Protein AF-0000000078999235 (afdb_homodimer)

Structure (mmCIF, N/CA/C/O backbone):
data_AF-0000000078999235-model_v1
#
loop_
_entity.id
_entity.type
_entity.pdbx_description
1 polymer O-methyltransferase
#
loop_
_atom_site.group_PDB
_atom_site.id
_atom_site.type_symbol
_atom_site.label_atom_id
_atom_site.label_alt_id
_atom_site.label_comp_id
_atom_site.label_asym_id
_atom_site.label_entity_id
_atom_site.label_seq_id
_atom_site.pdbx_PDB_ins_code
_atom_site.Cartn_x
_atom_site.Cartn_y
_atom_site.Cartn_z
_atom_site.occupancy
_atom_site.B_iso_or_equiv
_atom_site.auth_seq_id
_atom_site.auth_comp_id
_atom_site.auth_asym_id
_atom_site.auth_atom_id
_atom_site.pdbx_PDB_model_num
ATOM 1 N N . MET A 1 1 ? 4.297 8.852 -22.109 1 84.81 1 MET A N 1
ATOM 2 C CA . MET A 1 1 ? 3.992 8.695 -20.688 1 84.81 1 MET A CA 1
ATOM 3 C C . MET A 1 1 ? 4.461 7.34 -20.172 1 84.81 1 MET A C 1
ATOM 5 O O . MET A 1 1 ? 5.121 7.258 -19.141 1 84.81 1 MET A O 1
ATOM 9 N N . GLN A 1 2 ? 4.418 6.379 -21.047 1 88.19 2 GLN A N 1
ATOM 10 C CA . GLN A 1 2 ? 4.824 5.043 -20.609 1 88.19 2 GLN A CA 1
ATOM 11 C C . GLN A 1 2 ? 6.34 4.957 -20.453 1 88.19 2 GLN A C 1
ATOM 13 O O . GLN A 1 2 ? 6.836 4.312 -19.531 1 88.19 2 GLN A O 1
ATOM 18 N N . GLN A 1 3 ? 7.062 5.59 -21.312 1 94.69 3 GLN A N 1
ATOM 19 C CA . GLN A 1 3 ? 8.516 5.586 -21.188 1 94.69 3 GLN A CA 1
ATOM 20 C C . GLN A 1 3 ? 8.961 6.258 -19.891 1 94.69 3 GLN A C 1
ATOM 22 O O . GLN A 1 3 ? 9.891 5.789 -19.234 1 94.69 3 GLN A O 1
ATOM 27 N N . GLN A 1 4 ? 8.305 7.336 -19.562 1 96.62 4 GLN A N 1
ATOM 28 C CA . GLN A 1 4 ? 8.656 8.039 -18.328 1 96.62 4 GLN A CA 1
ATOM 29 C C . GLN A 1 4 ? 8.359 7.176 -17.109 1 96.62 4 GLN A C 1
ATOM 31 O O . GLN A 1 4 ? 9.133 7.184 -16.141 1 96.62 4 GLN A O 1
ATOM 36 N N . TRP A 1 5 ? 7.246 6.477 -17.156 1 98.25 5 TRP A N 1
ATOM 37 C CA . TRP A 1 5 ? 6.926 5.566 -16.062 1 98.25 5 TRP A CA 1
ATOM 38 C C . TRP A 1 5 ? 8.031 4.527 -15.891 1 98.25 5 TRP A C 1
ATOM 40 O O . TRP A 1 5 ? 8.406 4.203 -14.758 1 98.25 5 TRP A O 1
ATOM 50 N N . ARG A 1 6 ? 8.508 3.979 -16.984 1 98.12 6 ARG A N 1
ATOM 51 C CA . ARG A 1 6 ? 9.555 2.963 -16.953 1 98.12 6 ARG A CA 1
ATOM 52 C C . ARG A 1 6 ? 10.852 3.533 -16.391 1 98.12 6 ARG A C 1
ATOM 54 O O . ARG A 1 6 ? 11.555 2.861 -15.625 1 98.12 6 ARG A O 1
ATOM 61 N N . GLU A 1 7 ? 11.18 4.738 -16.781 1 98.38 7 GLU A N 1
ATOM 62 C CA . GLU A 1 7 ? 12.383 5.395 -16.281 1 98.38 7 GLU A CA 1
ATOM 63 C C . GLU A 1 7 ? 12.305 5.594 -14.766 1 98.38 7 GLU A C 1
ATOM 65 O O . GLU A 1 7 ? 13.297 5.395 -14.062 1 98.38 7 GLU A O 1
ATOM 70 N N . VAL A 1 8 ? 11.164 5.988 -14.305 1 98.81 8 VAL A N 1
ATOM 71 C CA . VAL A 1 8 ? 10.977 6.18 -12.867 1 98.81 8 VAL A CA 1
ATOM 72 C C . VAL A 1 8 ? 11.086 4.84 -12.148 1 98.81 8 VAL A C 1
ATOM 74 O O . VAL A 1 8 ? 11.727 4.738 -11.094 1 98.81 8 VAL A O 1
ATOM 77 N N . ASP A 1 9 ? 10.5 3.785 -12.703 1 98.62 9 ASP A N 1
ATOM 78 C CA . ASP A 1 9 ? 10.602 2.459 -12.102 1 98.62 9 ASP A CA 1
ATOM 79 C C . ASP A 1 9 ? 12.055 2.008 -12 1 98.62 9 ASP A C 1
ATOM 81 O O . ASP A 1 9 ? 12.461 1.416 -11 1 98.62 9 ASP A O 1
ATOM 85 N N . GLU A 1 10 ? 12.75 2.191 -13.102 1 98.19 10 GLU A N 1
ATOM 86 C CA . GLU A 1 10 ? 14.156 1.816 -13.102 1 98.19 10 GLU A CA 1
ATOM 87 C C . GLU A 1 10 ? 14.922 2.555 -12.008 1 98.19 10 GLU A C 1
ATOM 89 O O . GLU A 1 10 ? 15.703 1.949 -11.266 1 98.19 10 GLU A O 1
ATOM 94 N N . TYR A 1 11 ? 14.719 3.883 -11.875 1 98.81 11 TYR A N 1
ATOM 95 C CA . TYR A 1 11 ? 15.359 4.695 -10.844 1 98.81 11 TYR A CA 1
ATOM 96 C C . TYR A 1 11 ? 15.016 4.184 -9.453 1 98.81 11 TYR A C 1
ATOM 98 O O . TYR A 1 11 ? 15.906 3.961 -8.633 1 98.81 11 TYR A O 1
ATOM 106 N N . LEU A 1 12 ? 13.727 3.951 -9.156 1 98.94 12 LEU A N 1
ATOM 107 C CA . LEU A 1 12 ? 13.273 3.537 -7.836 1 98.94 12 LEU A CA 1
ATOM 108 C C . LEU A 1 12 ? 13.758 2.129 -7.508 1 98.94 12 LEU A C 1
ATOM 110 O O . LEU A 1 12 ? 14.156 1.853 -6.375 1 98.94 12 LEU A O 1
ATOM 114 N N . THR A 1 13 ? 13.672 1.232 -8.523 1 98.69 13 THR A N 1
ATOM 115 C CA . THR A 1 13 ? 14.141 -0.133 -8.305 1 98.69 13 THR A CA 1
ATOM 116 C C . THR A 1 13 ? 15.617 -0.146 -7.93 1 98.69 13 THR A C 1
ATOM 118 O O . THR A 1 13 ? 16.016 -0.794 -6.957 1 98.69 13 THR A O 1
ATOM 121 N N . GLN A 1 14 ? 16.391 0.586 -8.672 1 98.31 14 GLN A N 1
ATOM 122 C CA . GLN A 1 14 ? 17.828 0.639 -8.406 1 98.31 14 GLN A CA 1
ATOM 123 C C . GLN A 1 14 ? 18.109 1.25 -7.039 1 98.31 14 GLN A C 1
ATOM 125 O O . GLN A 1 14 ? 19.031 0.819 -6.34 1 98.31 14 GLN A O 1
ATOM 130 N N . ALA A 1 15 ? 17.344 2.188 -6.621 1 98.69 15 ALA A N 1
ATOM 131 C CA . ALA A 1 15 ? 17.594 2.932 -5.391 1 98.69 15 ALA A CA 1
ATOM 132 C C . ALA A 1 15 ? 17.109 2.156 -4.172 1 98.69 15 ALA A C 1
ATOM 134 O O . ALA A 1 15 ? 17.703 2.264 -3.088 1 98.69 15 ALA A O 1
ATOM 135 N N . LEU A 1 16 ? 16.031 1.37 -4.312 1 98.81 16 LEU A N 1
ATOM 136 C CA . LEU A 1 16 ? 15.344 0.893 -3.121 1 98.81 16 LEU A CA 1
ATOM 137 C C . LEU A 1 16 ? 15.461 -0.621 -2.988 1 98.81 16 LEU A C 1
ATOM 139 O O . LEU A 1 16 ? 15.273 -1.171 -1.9 1 98.81 16 LEU A O 1
ATOM 143 N N . ILE A 1 17 ? 15.672 -1.275 -4.105 1 97.88 17 ILE A N 1
ATOM 144 C CA . ILE A 1 17 ? 15.68 -2.734 -4.094 1 97.88 17 ILE A CA 1
ATOM 145 C C . ILE A 1 17 ? 17.109 -3.238 -4.332 1 97.88 17 ILE A C 1
ATOM 147 O O . ILE A 1 17 ? 17.672 -3.043 -5.41 1 97.88 17 ILE A O 1
ATOM 151 N N . PRO A 1 18 ? 17.641 -3.869 -3.379 1 95.56 18 PRO A N 1
ATOM 152 C CA . PRO A 1 18 ? 18.984 -4.426 -3.598 1 95.56 18 PRO A CA 1
ATOM 153 C C . PRO A 1 18 ? 19.031 -5.406 -4.77 1 95.56 18 PRO A C 1
ATOM 155 O O . PRO A 1 18 ? 18.094 -6.188 -4.961 1 95.56 18 PRO A O 1
ATOM 158 N N . ALA A 1 19 ? 20.078 -5.348 -5.516 1 94.94 19 ALA A N 1
ATOM 159 C CA . ALA A 1 19 ? 20.266 -6.301 -6.605 1 94.94 19 ALA A CA 1
ATOM 160 C C . ALA A 1 19 ? 20.266 -7.738 -6.09 1 94.94 19 ALA A C 1
ATOM 162 O O . ALA A 1 19 ? 20.828 -8.023 -5.031 1 94.94 19 ALA A O 1
ATOM 163 N N . ASP A 1 20 ? 19.609 -8.578 -6.766 1 97.06 20 ASP A N 1
ATOM 164 C CA . ASP A 1 20 ? 19.484 -9.992 -6.402 1 97.06 20 ASP A CA 1
ATOM 165 C C . ASP A 1 20 ? 19.562 -10.883 -7.637 1 97.06 20 ASP A C 1
ATOM 167 O O . ASP A 1 20 ? 18.562 -11.125 -8.312 1 97.06 20 ASP A O 1
ATOM 171 N N . PRO A 1 21 ? 20.719 -11.398 -7.883 1 97.75 21 PRO A N 1
ATOM 172 C CA . PRO A 1 21 ? 20.906 -12.227 -9.078 1 97.75 21 PRO A CA 1
ATOM 173 C C . PRO A 1 21 ? 19.922 -13.398 -9.133 1 97.75 21 PRO A C 1
ATOM 175 O O . PRO A 1 21 ? 19.531 -13.828 -10.219 1 97.75 21 PRO A O 1
ATOM 178 N N . LEU A 1 22 ? 19.594 -13.906 -7.977 1 98.31 22 LEU A N 1
ATOM 179 C CA . LEU A 1 22 ? 18.656 -15.023 -7.945 1 98.31 22 LEU A CA 1
ATOM 180 C C . LEU A 1 22 ? 17.297 -14.609 -8.484 1 98.31 22 LEU A C 1
ATOM 182 O O . LEU A 1 22 ? 16.688 -15.336 -9.273 1 98.31 22 LEU A O 1
ATOM 186 N N . MET A 1 23 ? 16.828 -13.453 -8.102 1 98.25 23 MET A N 1
ATOM 187 C CA . MET A 1 23 ? 15.531 -12.969 -8.586 1 98.25 23 MET A CA 1
ATOM 188 C C . MET A 1 23 ? 15.578 -12.68 -10.078 1 98.25 23 MET A C 1
ATOM 190 O O . MET A 1 23 ? 14.602 -12.914 -10.797 1 98.25 23 MET A O 1
ATOM 194 N N . ALA A 1 24 ? 16.688 -12.164 -10.531 1 98 24 ALA A N 1
ATOM 195 C CA . ALA A 1 24 ? 16.875 -11.953 -11.961 1 98 24 ALA A CA 1
ATOM 196 C C . ALA A 1 24 ? 16.844 -13.273 -12.719 1 98 24 ALA A C 1
ATOM 198 O O . ALA A 1 24 ? 16.25 -13.367 -13.797 1 98 24 ALA A O 1
ATOM 199 N N . GLN A 1 25 ? 17.469 -14.281 -12.133 1 98.62 25 GLN A N 1
ATOM 200 C CA . GLN A 1 25 ? 17.5 -15.609 -12.742 1 98.62 25 GLN A CA 1
ATOM 201 C C . GLN A 1 25 ? 16.094 -16.203 -12.812 1 98.62 25 GLN A C 1
ATOM 203 O O . GLN A 1 25 ? 15.75 -16.875 -13.789 1 98.62 25 GLN A O 1
ATOM 208 N N . VAL A 1 26 ? 15.312 -15.992 -11.805 1 98.69 26 VAL A N 1
ATOM 209 C CA . VAL A 1 26 ? 13.938 -16.484 -11.773 1 98.69 26 VAL A CA 1
ATOM 210 C C . VAL A 1 26 ? 13.148 -15.898 -12.938 1 98.69 26 VAL A C 1
ATOM 212 O O . VAL A 1 26 ? 12.43 -16.625 -13.633 1 98.69 26 VAL A O 1
ATOM 215 N N . LEU A 1 27 ? 13.281 -14.602 -13.18 1 98.25 27 LEU A N 1
ATOM 216 C CA . LEU A 1 27 ? 12.586 -13.961 -14.281 1 98.25 27 LEU A CA 1
ATOM 217 C C . LEU A 1 27 ? 13.078 -14.5 -15.625 1 98.25 27 LEU A C 1
ATOM 219 O O . LEU A 1 27 ? 12.281 -14.688 -16.547 1 98.25 27 LEU A O 1
ATOM 223 N N . GLU A 1 28 ? 14.352 -14.711 -15.719 1 98.44 28 GLU A N 1
ATOM 224 C CA . GLU A 1 28 ? 14.906 -15.297 -16.938 1 98.44 28 GLU A CA 1
ATOM 225 C C . GLU A 1 28 ? 14.383 -16.703 -17.156 1 98.44 28 GLU A C 1
ATOM 227 O O . GLU A 1 28 ? 14.055 -17.078 -18.297 1 98.44 28 GLU A O 1
ATOM 232 N N . ASN A 1 29 ? 14.336 -17.5 -16.031 1 98.75 29 ASN A N 1
ATOM 233 C CA . ASN A 1 29 ? 13.758 -18.844 -16.125 1 98.75 29 ASN A CA 1
ATOM 234 C C . ASN A 1 29 ? 12.328 -18.797 -16.656 1 98.75 29 ASN A C 1
ATOM 236 O O . ASN A 1 29 ? 11.953 -19.609 -17.516 1 98.75 29 ASN A O 1
ATOM 240 N N . ASN A 1 30 ? 11.531 -17.875 -16.094 1 98.75 30 ASN A N 1
ATOM 241 C CA . ASN A 1 30 ? 10.148 -17.734 -16.547 1 98.75 30 ASN A CA 1
ATOM 242 C C . ASN A 1 30 ? 10.07 -17.438 -18.047 1 98.75 30 ASN A C 1
ATOM 244 O O . ASN A 1 30 ? 9.273 -18.031 -18.766 1 98.75 30 ASN A O 1
ATOM 248 N N . ARG A 1 31 ? 10.891 -16.5 -18.469 1 98.25 31 ARG A N 1
ATOM 249 C CA . ARG A 1 31 ? 10.922 -16.109 -19.875 1 98.25 31 ARG A CA 1
ATOM 250 C C . ARG A 1 31 ? 11.312 -17.281 -20.75 1 98.25 31 ARG A C 1
ATOM 252 O O . ARG A 1 31 ? 10.656 -17.547 -21.766 1 98.25 31 ARG A O 1
ATOM 259 N N . LEU A 1 32 ? 12.352 -17.984 -20.406 1 98.31 32 LEU A N 1
ATOM 260 C CA . LEU A 1 32 ? 12.875 -19.078 -21.203 1 98.31 32 LEU A CA 1
ATOM 261 C C . LEU A 1 32 ? 11.867 -20.234 -21.266 1 98.31 32 LEU A C 1
ATOM 263 O O . LEU A 1 32 ? 11.797 -20.938 -22.281 1 98.31 32 LEU A O 1
ATOM 267 N N . ALA A 1 33 ? 11.086 -20.359 -20.219 1 98.5 33 ALA A N 1
ATOM 268 C CA . ALA A 1 33 ? 10.086 -21.438 -20.172 1 98.5 33 ALA A CA 1
ATOM 269 C C . ALA A 1 33 ? 8.828 -21.031 -20.953 1 98.5 33 ALA A C 1
ATOM 271 O O . ALA A 1 33 ? 7.895 -21.828 -21.078 1 98.5 33 ALA A O 1
ATOM 272 N N . GLY A 1 34 ? 8.758 -19.781 -21.438 1 98.12 34 GLY A N 1
ATOM 273 C CA . GLY A 1 34 ? 7.656 -19.344 -22.281 1 98.12 34 GLY A CA 1
ATOM 274 C C . GLY A 1 34 ? 6.449 -18.875 -21.484 1 98.12 34 GLY A C 1
ATOM 275 O O . GLY A 1 34 ? 5.336 -18.828 -22 1 98.12 34 GLY A O 1
ATOM 276 N N . LEU A 1 35 ? 6.633 -18.609 -20.203 1 98.12 35 LEU A N 1
ATOM 277 C CA . LEU A 1 35 ? 5.523 -18.109 -19.406 1 98.12 35 LEU A CA 1
ATOM 278 C C . LEU A 1 35 ? 5.113 -16.719 -19.844 1 98.12 35 LEU A C 1
ATOM 280 O O . LEU A 1 35 ? 5.953 -15.93 -20.297 1 98.12 35 LEU A O 1
ATOM 284 N N . PRO A 1 36 ? 3.801 -16.391 -19.766 1 96.19 36 PRO A N 1
ATOM 285 C CA . PRO A 1 36 ? 3.412 -15 -20.016 1 96.19 36 PRO A CA 1
ATOM 286 C C . PRO A 1 36 ? 4.09 -14.016 -19.062 1 96.19 36 PRO A C 1
ATOM 288 O O . PRO A 1 36 ? 4.305 -14.336 -17.891 1 96.19 36 PRO A O 1
ATOM 291 N N . PRO A 1 37 ? 4.457 -12.852 -19.562 1 94.06 37 PRO A N 1
ATOM 292 C CA . PRO A 1 37 ? 5.172 -11.875 -18.734 1 94.06 37 PRO A CA 1
ATOM 293 C C . PRO A 1 37 ? 4.262 -11.18 -17.719 1 94.06 37 PRO A C 1
ATOM 295 O O . PRO A 1 37 ? 4.176 -9.945 -17.719 1 94.06 37 PRO A O 1
ATOM 298 N N . HIS A 1 38 ? 3.637 -11.945 -16.859 1 94.56 38 HIS A N 1
ATOM 299 C CA . HIS A 1 38 ? 2.637 -11.453 -15.914 1 94.56 38 HIS A CA 1
ATOM 300 C C . HIS A 1 38 ? 3.229 -11.273 -14.523 1 94.56 38 HIS A C 1
ATOM 302 O O . HIS A 1 38 ? 2.502 -10.992 -13.562 1 94.56 38 HIS A O 1
ATOM 308 N N . ASP A 1 39 ? 4.547 -11.406 -14.453 1 96 39 ASP A N 1
ATOM 309 C CA . ASP A 1 39 ? 5.191 -11.188 -13.156 1 96 39 ASP A CA 1
ATOM 310 C C . ASP A 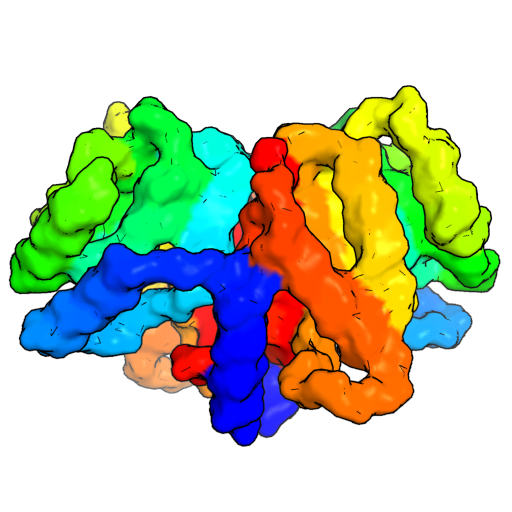1 39 ? 4.953 -9.766 -12.656 1 96 39 ASP A C 1
ATOM 312 O O . ASP A 1 39 ? 4.953 -8.82 -13.438 1 96 39 ASP A O 1
ATOM 316 N N . VAL A 1 40 ? 4.781 -9.648 -11.367 1 97.62 40 VAL A N 1
ATOM 317 C CA . VAL A 1 40 ? 4.789 -8.305 -10.781 1 97.62 40 VAL A CA 1
ATOM 318 C C . VAL A 1 40 ? 6.152 -7.66 -10.992 1 97.62 40 VAL A C 1
ATOM 320 O O . VAL A 1 40 ? 7.141 -8.352 -11.258 1 97.62 40 VAL A O 1
ATOM 323 N N . SER A 1 41 ? 6.219 -6.352 -10.914 1 97.56 41 SER A N 1
ATOM 324 C CA . SER A 1 41 ? 7.508 -5.668 -10.938 1 97.56 41 SER A CA 1
ATOM 325 C C . SER A 1 41 ? 8.258 -5.859 -9.625 1 97.56 41 SER A C 1
ATOM 327 O O . SER A 1 41 ? 7.668 -6.25 -8.617 1 97.56 41 SER A O 1
ATOM 329 N N . PRO A 1 42 ? 9.547 -5.594 -9.586 1 98.19 42 PRO A N 1
ATOM 330 C CA . PRO A 1 42 ? 10.305 -5.699 -8.336 1 98.19 42 PRO A CA 1
ATOM 331 C C . PRO A 1 42 ? 9.734 -4.82 -7.227 1 98.19 42 PRO A C 1
ATOM 333 O O . PRO A 1 42 ? 9.633 -5.254 -6.078 1 98.19 42 PRO A O 1
ATOM 336 N N . LEU A 1 43 ? 9.328 -3.596 -7.574 1 98.81 43 LEU A N 1
ATOM 337 C CA . LEU A 1 43 ? 8.758 -2.682 -6.59 1 98.81 43 LEU A CA 1
ATOM 338 C C . LEU A 1 43 ? 7.449 -3.23 -6.035 1 98.81 43 LEU A C 1
ATOM 340 O O . LEU A 1 43 ? 7.199 -3.148 -4.828 1 98.81 43 LEU A O 1
ATOM 344 N N . GLN A 1 44 ? 6.656 -3.805 -6.902 1 98.69 44 GLN A N 1
ATOM 345 C CA . GLN A 1 44 ? 5.398 -4.414 -6.48 1 98.69 44 GLN A CA 1
ATOM 346 C C . GLN A 1 44 ? 5.645 -5.66 -5.637 1 98.69 44 GLN A C 1
ATOM 348 O O . GLN A 1 44 ? 4.93 -5.91 -4.664 1 98.69 44 GLN A O 1
ATOM 353 N N . GLY A 1 45 ? 6.621 -6.477 -6.031 1 98.69 45 GLY A N 1
ATOM 354 C CA . GLY A 1 45 ? 7 -7.621 -5.215 1 98.69 45 GLY A CA 1
ATOM 355 C C . GLY A 1 45 ? 7.445 -7.234 -3.818 1 98.69 45 GLY A C 1
ATOM 356 O O . GLY A 1 45 ? 7.023 -7.844 -2.834 1 98.69 45 GLY A O 1
ATOM 357 N N . GLN A 1 46 ? 8.312 -6.246 -3.771 1 98.75 46 GLN A N 1
ATOM 358 C CA . GLN A 1 46 ? 8.766 -5.762 -2.471 1 98.75 46 GLN A CA 1
ATOM 359 C C . GLN A 1 46 ? 7.598 -5.211 -1.654 1 98.75 46 GLN A C 1
ATOM 361 O O . GLN A 1 46 ? 7.578 -5.332 -0.428 1 98.75 46 GLN A O 1
ATOM 366 N N . PHE A 1 47 ? 6.641 -4.582 -2.314 1 98.94 47 PHE A N 1
ATOM 367 C CA . PHE A 1 47 ? 5.43 -4.117 -1.645 1 98.94 47 PHE A CA 1
ATOM 368 C C . PHE A 1 47 ? 4.707 -5.273 -0.964 1 98.94 47 PHE A C 1
ATOM 370 O O . PHE A 1 47 ? 4.332 -5.176 0.206 1 98.94 47 PHE A O 1
ATOM 377 N N . LEU A 1 48 ? 4.52 -6.383 -1.661 1 98.94 48 LEU A N 1
ATOM 378 C CA . LEU A 1 48 ? 3.893 -7.566 -1.088 1 98.94 48 LEU A CA 1
ATOM 379 C C . LEU A 1 48 ? 4.688 -8.078 0.108 1 98.94 48 LEU A C 1
ATOM 381 O O . LEU A 1 48 ? 4.113 -8.422 1.144 1 98.94 48 LEU A O 1
ATOM 385 N N . GLY A 1 49 ? 6.012 -8.125 -0.046 1 98.88 49 GLY A N 1
ATOM 386 C CA . GLY A 1 49 ? 6.852 -8.531 1.069 1 98.88 49 GLY A CA 1
ATOM 387 C C . GLY A 1 49 ? 6.703 -7.633 2.283 1 98.88 49 GLY A C 1
ATOM 388 O O . GLY A 1 49 ? 6.676 -8.109 3.418 1 98.88 49 GLY A O 1
ATOM 389 N N . LEU A 1 50 ? 6.609 -6.344 2.053 1 98.88 50 LEU A N 1
ATOM 390 C CA . LEU A 1 50 ? 6.477 -5.398 3.154 1 98.88 50 LEU A CA 1
ATOM 391 C C . LEU A 1 50 ? 5.133 -5.57 3.857 1 98.88 50 LEU A C 1
ATOM 393 O O . LEU A 1 50 ? 5.039 -5.387 5.074 1 98.88 50 LEU A O 1
ATOM 397 N N . LEU A 1 51 ? 4.078 -5.898 3.086 1 98.94 51 LEU A N 1
ATOM 398 C CA . LEU A 1 51 ? 2.799 -6.188 3.727 1 98.94 51 LEU A CA 1
ATOM 399 C C . LEU A 1 51 ? 2.93 -7.363 4.691 1 98.94 51 LEU A C 1
ATOM 401 O O . LEU A 1 51 ? 2.375 -7.332 5.793 1 98.94 51 LEU A O 1
ATOM 405 N N . VAL A 1 52 ? 3.648 -8.391 4.273 1 98.88 52 VAL A N 1
ATOM 406 C CA . VAL A 1 52 ? 3.891 -9.539 5.137 1 98.88 52 VAL A CA 1
ATOM 407 C C . VAL A 1 52 ? 4.617 -9.094 6.402 1 98.88 52 VAL A C 1
ATOM 409 O O . VAL A 1 52 ? 4.191 -9.414 7.516 1 98.88 52 VAL A O 1
ATOM 412 N N . MET A 1 53 ? 5.633 -8.305 6.258 1 98.5 53 MET A N 1
ATOM 413 C CA . MET A 1 53 ? 6.457 -7.863 7.379 1 98.5 53 MET A CA 1
ATOM 414 C C . MET A 1 53 ? 5.652 -7 8.344 1 98.5 53 MET A C 1
ATOM 416 O O . MET A 1 53 ? 5.68 -7.219 9.555 1 98.5 53 MET A O 1
ATOM 420 N N . MET A 1 54 ? 4.93 -6.062 7.785 1 98.06 54 MET A N 1
ATOM 421 C CA . MET A 1 54 ? 4.32 -5.066 8.664 1 98.06 54 MET A CA 1
ATOM 422 C C . MET A 1 54 ? 3.115 -5.648 9.391 1 98.06 54 MET A C 1
ATOM 424 O O . MET A 1 54 ? 2.707 -5.129 10.438 1 98.06 54 MET A O 1
ATOM 428 N N . THR A 1 55 ? 2.516 -6.742 8.883 1 97.81 55 THR A N 1
ATOM 429 C CA . THR A 1 55 ? 1.368 -7.359 9.539 1 97.81 55 THR A CA 1
ATOM 430 C C . THR A 1 55 ? 1.812 -8.516 10.43 1 97.81 55 THR A C 1
ATOM 432 O O . THR A 1 55 ? 1.014 -9.047 11.203 1 97.81 55 THR A O 1
ATOM 435 N N . GLY A 1 56 ? 3.047 -8.922 10.32 1 97.69 56 GLY A N 1
ATOM 436 C CA . GLY A 1 56 ? 3.494 -10.109 11.031 1 97.69 56 GLY A CA 1
ATOM 437 C C . GLY A 1 56 ? 2.848 -11.383 10.523 1 97.69 56 GLY A C 1
ATOM 438 O O . GLY A 1 56 ? 2.619 -12.312 11.305 1 97.69 56 GLY A O 1
ATOM 439 N N . ALA A 1 57 ? 2.553 -11.422 9.266 1 98.56 57 ALA A N 1
ATOM 440 C CA . ALA A 1 57 ? 1.854 -12.562 8.68 1 98.56 57 ALA A CA 1
ATOM 441 C C . ALA A 1 57 ? 2.695 -13.828 8.781 1 98.56 57 ALA A C 1
ATOM 443 O O . ALA A 1 57 ? 3.91 -13.797 8.57 1 98.56 57 ALA A O 1
ATOM 444 N N . LYS A 1 58 ? 2.018 -14.922 9.07 1 98.69 58 LYS A N 1
ATOM 445 C CA . LYS A 1 58 ? 2.672 -16.219 9.141 1 98.69 58 LYS A CA 1
ATOM 446 C C . LYS A 1 58 ? 2.1 -17.188 8.102 1 98.69 58 LYS A C 1
ATOM 448 O O . LYS A 1 58 ? 2.785 -18.109 7.664 1 98.69 58 LYS A O 1
ATOM 453 N N . ARG A 1 59 ? 0.867 -17.016 7.797 1 98.88 59 ARG A N 1
ATOM 454 C CA . ARG A 1 59 ? 0.195 -17.844 6.809 1 98.88 59 ARG A CA 1
ATOM 455 C C . ARG A 1 59 ? -0.371 -17 5.672 1 98.88 59 ARG A C 1
ATOM 457 O O . ARG A 1 59 ? -1.281 -16.188 5.883 1 98.88 59 ARG A O 1
ATOM 464 N N . VAL A 1 60 ? 0.171 -17.203 4.484 1 98.94 60 VAL A N 1
ATOM 465 C CA . VAL A 1 60 ? -0.184 -16.391 3.322 1 98.94 60 VAL A CA 1
ATOM 466 C C . VAL A 1 60 ? -0.776 -17.281 2.232 1 98.94 60 VAL A C 1
ATOM 468 O O . VAL A 1 60 ? -0.279 -18.375 1.983 1 98.94 60 VAL A O 1
ATOM 471 N N . LEU A 1 61 ? -1.871 -16.797 1.641 1 99 61 LEU A N 1
ATOM 472 C CA . LEU A 1 61 ? -2.467 -17.469 0.487 1 99 61 LEU A CA 1
ATOM 473 C C . LEU A 1 61 ? -2.254 -16.641 -0.782 1 99 61 LEU A C 1
ATOM 475 O O . LEU A 1 61 ? -2.553 -15.445 -0.811 1 99 61 LEU A O 1
ATOM 479 N N . GLU A 1 62 ? -1.674 -17.25 -1.747 1 98.94 62 GLU A N 1
ATOM 480 C CA . GLU A 1 62 ? -1.546 -16.672 -3.082 1 98.94 62 GLU A CA 1
ATOM 481 C C . GLU A 1 62 ? -2.348 -17.469 -4.105 1 98.94 62 GLU A C 1
ATOM 483 O O . GLU A 1 62 ? -2.137 -18.688 -4.262 1 98.94 62 GLU A O 1
ATOM 488 N N . ILE A 1 63 ? -3.289 -16.797 -4.73 1 98.94 63 ILE A N 1
ATOM 489 C CA . ILE A 1 63 ? -4.043 -17.406 -5.824 1 98.94 63 ILE A CA 1
ATOM 490 C C . ILE A 1 63 ? -3.469 -16.938 -7.16 1 98.94 63 ILE A C 1
ATOM 492 O O . ILE A 1 63 ? -3.66 -15.789 -7.562 1 98.94 63 ILE A O 1
ATOM 496 N N . GLY A 1 64 ? -2.82 -17.828 -7.898 1 98.56 64 GLY A N 1
ATOM 497 C CA . GLY A 1 64 ? -2.053 -17.516 -9.094 1 98.56 64 GLY A CA 1
ATOM 498 C C . GLY A 1 64 ? -0.557 -17.453 -8.844 1 98.56 64 GLY A C 1
ATOM 499 O O . GLY A 1 64 ? -0.019 -16.406 -8.484 1 98.56 64 GLY A O 1
ATOM 500 N N . THR A 1 65 ? 0.098 -18.641 -9.125 1 98.62 65 THR A N 1
ATOM 501 C CA . THR A 1 65 ? 1.524 -18.781 -8.852 1 98.62 65 THR A CA 1
ATOM 502 C C . THR A 1 65 ? 2.352 -18.344 -10.062 1 98.62 65 THR A C 1
ATOM 504 O O . THR A 1 65 ? 3.395 -17.703 -9.906 1 98.62 65 THR A O 1
ATOM 507 N N . LEU A 1 66 ? 1.891 -18.734 -11.227 1 98.31 66 LEU A N 1
ATOM 508 C CA . LEU A 1 66 ? 2.689 -18.609 -12.445 1 98.31 66 LEU A CA 1
ATOM 509 C C . LEU A 1 66 ? 4.066 -19.234 -12.258 1 98.31 66 LEU A C 1
ATOM 511 O O . LEU A 1 66 ? 4.172 -20.422 -11.938 1 98.31 66 LEU A O 1
ATOM 515 N N . GLY A 1 67 ? 5.137 -18.469 -12.414 1 98.69 67 GLY A N 1
ATOM 516 C CA . GLY A 1 67 ? 6.48 -19 -12.266 1 98.69 67 GLY A CA 1
ATOM 517 C C . GLY A 1 67 ? 7.055 -18.781 -10.875 1 98.69 67 GLY A C 1
ATOM 518 O O . GLY A 1 67 ? 8.219 -19.125 -10.617 1 98.69 67 GLY A O 1
ATOM 519 N N . GLY A 1 68 ? 6.324 -18.266 -9.977 1 98.81 68 GLY A N 1
ATOM 520 C CA . GLY A 1 68 ? 6.691 -18.219 -8.57 1 98.81 68 GLY A CA 1
ATOM 521 C C . GLY A 1 68 ? 7.398 -16.938 -8.172 1 98.81 68 GLY A C 1
ATOM 522 O O . GLY A 1 68 ? 7.945 -16.844 -7.066 1 98.81 68 GLY A O 1
ATOM 523 N N . TYR A 1 69 ? 7.391 -15.906 -9.008 1 98.81 69 TYR A N 1
ATOM 524 C CA . TYR A 1 69 ? 8.148 -14.695 -8.727 1 98.81 69 TYR A CA 1
ATOM 525 C C . TYR A 1 69 ? 7.57 -13.953 -7.531 1 98.81 69 TYR A C 1
ATOM 527 O O . TYR A 1 69 ? 8.289 -13.625 -6.586 1 98.81 69 TYR A O 1
ATOM 535 N N . SER A 1 70 ? 6.258 -13.68 -7.523 1 98.81 70 SER A N 1
ATOM 536 C CA . SER A 1 70 ? 5.652 -13.023 -6.367 1 98.81 70 SER A CA 1
ATOM 537 C C . SER A 1 70 ? 5.656 -13.938 -5.148 1 98.81 70 SER A C 1
ATOM 539 O O . SER A 1 70 ? 5.793 -13.477 -4.016 1 98.81 70 SER A O 1
ATOM 541 N N . THR A 1 71 ? 5.539 -15.25 -5.387 1 98.88 71 THR A N 1
ATOM 542 C CA . THR A 1 71 ? 5.621 -16.219 -4.297 1 98.88 71 THR A CA 1
ATOM 543 C C . THR A 1 71 ? 6.926 -16.047 -3.527 1 98.88 71 THR A C 1
ATOM 545 O O . THR A 1 71 ? 6.941 -16.125 -2.297 1 98.88 71 THR A O 1
ATOM 548 N N . LEU A 1 72 ? 7.969 -15.836 -4.25 1 98.88 72 LEU A N 1
ATOM 549 C CA . LEU A 1 72 ? 9.289 -15.703 -3.639 1 98.88 72 LEU A CA 1
ATOM 550 C C . LEU A 1 72 ? 9.352 -14.453 -2.762 1 98.88 72 LEU A C 1
ATOM 552 O O . LEU A 1 72 ? 9.93 -14.484 -1.672 1 98.88 72 LEU A O 1
ATOM 556 N N . TRP A 1 73 ? 8.805 -13.328 -3.201 1 98.75 73 TRP A N 1
ATOM 557 C CA . TRP A 1 73 ? 8.766 -12.109 -2.398 1 98.75 73 TRP A CA 1
ATOM 558 C C . TRP A 1 73 ? 8.008 -12.336 -1.097 1 98.75 73 TRP A C 1
ATOM 560 O O . TRP A 1 73 ? 8.445 -11.898 -0.031 1 98.75 73 TRP A O 1
ATOM 570 N N . LEU A 1 74 ? 6.898 -13.055 -1.197 1 98.94 74 LEU A N 1
ATOM 571 C CA . LEU A 1 74 ? 6.09 -13.367 -0.024 1 98.94 74 LEU A CA 1
ATOM 572 C C . LEU A 1 74 ? 6.844 -14.297 0.92 1 98.94 74 LEU A C 1
ATOM 574 O O . LEU A 1 74 ? 6.957 -14.016 2.115 1 98.94 74 LEU A O 1
ATOM 578 N N . ALA A 1 75 ? 7.406 -15.359 0.396 1 98.88 75 ALA A N 1
ATOM 579 C CA . ALA A 1 75 ? 8.055 -16.391 1.201 1 98.88 75 ALA A CA 1
ATOM 580 C C . ALA A 1 75 ? 9.266 -15.828 1.944 1 98.88 75 ALA A C 1
ATOM 582 O O . ALA A 1 75 ? 9.469 -16.125 3.123 1 98.88 75 ALA A O 1
ATOM 583 N N . ARG A 1 76 ? 10.031 -15.016 1.28 1 98.44 76 ARG A N 1
ATOM 584 C CA . ARG A 1 76 ? 11.258 -14.492 1.865 1 98.44 76 ARG A CA 1
ATOM 585 C C . ARG A 1 76 ? 10.945 -13.477 2.961 1 98.44 76 ARG A C 1
ATOM 587 O O . ARG A 1 76 ? 11.797 -13.195 3.811 1 98.44 76 ARG A O 1
ATOM 594 N N . ALA A 1 77 ? 9.781 -12.891 2.938 1 98.5 77 ALA A N 1
ATOM 595 C CA . ALA A 1 77 ? 9.391 -11.898 3.943 1 98.5 77 ALA A CA 1
ATOM 596 C C . ALA A 1 77 ? 8.812 -12.578 5.18 1 98.5 77 ALA A C 1
ATOM 598 O O . ALA A 1 77 ? 8.648 -11.945 6.227 1 98.5 77 ALA A O 1
ATOM 599 N N . LEU A 1 78 ? 8.484 -13.883 5.113 1 98.5 78 LEU A N 1
ATOM 600 C CA . LEU A 1 78 ? 7.887 -14.617 6.223 1 98.5 78 LEU A CA 1
ATOM 601 C C . LEU A 1 78 ? 8.922 -14.922 7.297 1 98.5 78 LEU A C 1
ATOM 603 O O . LEU A 1 78 ? 10.109 -15.062 6.996 1 98.5 78 LEU A O 1
ATOM 607 N N . PRO A 1 79 ? 8.5 -15.031 8.531 1 97.25 79 PRO A N 1
ATOM 608 C CA . PRO A 1 79 ? 9.391 -15.617 9.531 1 97.25 79 PRO A CA 1
ATOM 609 C C . PRO A 1 79 ? 9.695 -17.094 9.258 1 97.25 79 PRO A C 1
ATOM 611 O O . PRO A 1 79 ? 9.109 -17.688 8.352 1 97.25 79 PRO A O 1
ATOM 614 N N . GLU A 1 80 ? 10.539 -17.672 10.016 1 96.56 80 GLU A N 1
ATOM 615 C CA . GLU A 1 80 ? 11.008 -19.031 9.781 1 96.56 80 GLU A CA 1
ATOM 616 C C . GLU A 1 80 ? 9.859 -20.031 9.852 1 96.56 80 GLU A C 1
ATOM 618 O O . GLU A 1 80 ? 9.867 -21.031 9.133 1 96.56 80 GLU A O 1
ATOM 623 N N . ASP A 1 81 ? 8.898 -19.703 10.641 1 97.25 81 ASP A N 1
ATOM 624 C CA . ASP A 1 81 ? 7.793 -20.641 10.828 1 97.25 81 ASP A CA 1
ATOM 625 C C . ASP A 1 81 ? 6.598 -20.25 9.969 1 97.25 81 ASP A C 1
ATOM 627 O O . ASP A 1 81 ? 5.473 -20.688 10.219 1 97.25 81 ASP A O 1
ATOM 631 N N . GLY A 1 82 ? 6.812 -19.422 8.977 1 98.62 82 GLY A N 1
ATOM 632 C CA . GLY A 1 82 ? 5.738 -19 8.094 1 98.62 82 GLY A CA 1
ATOM 633 C C . GLY A 1 82 ? 5.535 -19.922 6.914 1 98.62 82 GLY A C 1
ATOM 634 O O . GLY A 1 82 ? 6.391 -20.766 6.617 1 98.62 82 GLY A O 1
ATOM 635 N N . LEU A 1 83 ? 4.371 -19.766 6.25 1 98.81 83 LEU A N 1
ATOM 636 C CA . LEU A 1 83 ? 4.008 -20.609 5.113 1 98.81 83 LEU A CA 1
ATOM 637 C C . LEU A 1 83 ? 3.252 -19.797 4.062 1 98.81 83 LEU A C 1
ATOM 639 O O . LEU A 1 83 ? 2.355 -19.031 4.395 1 98.81 83 LEU A O 1
ATOM 643 N N . VAL A 1 84 ? 3.676 -19.984 2.852 1 98.94 84 VAL A N 1
ATOM 644 C CA . VAL A 1 84 ? 2.885 -19.531 1.714 1 98.94 84 VAL A CA 1
ATOM 645 C C . VAL A 1 84 ? 2.205 -20.719 1.045 1 98.94 84 VAL A C 1
ATOM 647 O O . VAL A 1 84 ? 2.871 -21.672 0.628 1 98.94 84 VAL A O 1
ATOM 650 N N . VAL A 1 85 ? 0.922 -20.688 1.014 1 98.94 85 VAL A N 1
ATOM 651 C CA . VAL A 1 85 ? 0.165 -21.562 0.123 1 98.94 85 VAL A CA 1
ATOM 652 C C . VAL A 1 85 ? -0.077 -20.859 -1.209 1 98.94 85 VAL A C 1
ATOM 654 O O . VAL A 1 85 ? -0.647 -19.766 -1.245 1 98.94 85 VAL A O 1
ATOM 657 N N . THR A 1 86 ? 0.399 -21.422 -2.279 1 98.94 86 THR A N 1
ATOM 658 C CA . THR A 1 86 ? 0.201 -20.812 -3.59 1 98.94 86 THR A CA 1
ATOM 659 C C . THR A 1 86 ? -0.477 -21.797 -4.543 1 98.94 86 THR A C 1
ATOM 661 O O . THR A 1 86 ? -0.132 -22.984 -4.578 1 98.94 86 THR A O 1
ATOM 664 N N . LEU A 1 87 ? -1.483 -21.297 -5.281 1 98.94 87 LEU A N 1
ATOM 665 C CA . LEU A 1 87 ? -2.322 -22.141 -6.137 1 98.94 87 LEU A CA 1
ATOM 666 C C . LEU A 1 87 ? -2.059 -21.844 -7.609 1 98.94 87 LEU A C 1
ATOM 668 O O . LEU A 1 87 ? -2.082 -20.688 -8.031 1 98.94 87 LEU A O 1
ATOM 672 N N . GLU A 1 88 ? -1.798 -22.844 -8.375 1 98.81 88 GLU A N 1
ATOM 673 C CA . GLU A 1 88 ? -1.533 -22.703 -9.805 1 98.81 88 GLU A CA 1
ATOM 674 C C . GLU A 1 88 ? -2.305 -23.75 -10.609 1 98.81 88 GLU A C 1
ATOM 676 O O . GLU A 1 88 ? -2.197 -24.938 -10.352 1 98.81 88 GLU A O 1
ATOM 681 N N . ALA A 1 89 ? -3.047 -23.25 -11.625 1 98.38 89 ALA A N 1
ATOM 682 C CA . ALA A 1 89 ? -3.889 -24.125 -12.43 1 98.38 89 ALA A CA 1
ATOM 683 C C . ALA A 1 89 ? -3.055 -24.906 -13.438 1 98.38 89 ALA A C 1
ATOM 685 O O . ALA A 1 89 ? -3.346 -26.078 -13.727 1 98.38 89 ALA A O 1
ATOM 686 N N . SER A 1 90 ? -2.037 -24.312 -14.031 1 98.31 90 SER A N 1
ATOM 687 C CA . SER A 1 90 ? -1.225 -24.922 -15.078 1 98.31 90 SER A CA 1
ATOM 688 C C . SER A 1 90 ? -0.117 -25.781 -14.492 1 98.31 90 SER A C 1
ATOM 690 O O . SER A 1 90 ? 0.762 -25.281 -13.789 1 98.31 90 SER A O 1
ATOM 692 N N . ALA A 1 91 ? -0.102 -27.016 -14.875 1 98.38 91 ALA A N 1
ATOM 693 C CA . ALA A 1 91 ? 0.955 -27.922 -14.43 1 98.38 91 ALA A CA 1
ATOM 694 C C . ALA A 1 91 ? 2.318 -27.469 -14.945 1 98.38 91 ALA A C 1
ATOM 696 O O . ALA A 1 91 ? 3.328 -27.609 -14.25 1 98.38 91 ALA A O 1
ATOM 697 N N . GLU A 1 92 ? 2.297 -26.969 -16.125 1 98.31 92 GLU A N 1
ATOM 698 C CA . GLU A 1 92 ? 3.539 -26.484 -16.719 1 98.31 92 GLU A CA 1
ATOM 699 C C . GLU A 1 92 ? 4.102 -25.297 -15.945 1 98.31 92 GLU A C 1
ATOM 701 O O . GLU A 1 92 ? 5.297 -25.25 -15.648 1 98.31 92 GLU A O 1
ATOM 706 N N . HIS A 1 93 ? 3.244 -24.266 -15.641 1 98.69 93 HIS A N 1
ATOM 707 C CA . HIS A 1 93 ? 3.682 -23.125 -14.836 1 98.69 93 HIS A CA 1
ATOM 708 C C . HIS A 1 93 ? 4.176 -23.578 -13.461 1 98.69 93 HIS A C 1
ATOM 710 O O . HIS A 1 93 ? 5.203 -23.094 -12.977 1 98.69 93 HIS A O 1
ATOM 716 N N . ALA A 1 94 ? 3.457 -24.531 -12.875 1 98.81 94 ALA A N 1
ATOM 717 C CA . ALA A 1 94 ? 3.797 -25.031 -11.547 1 98.81 94 ALA A CA 1
ATOM 718 C C . ALA A 1 94 ? 5.172 -25.688 -11.539 1 98.81 94 ALA A C 1
ATOM 720 O O . ALA A 1 94 ? 5.914 -25.578 -10.562 1 98.81 94 ALA A O 1
ATOM 721 N N . GLU A 1 95 ? 5.461 -26.375 -12.578 1 98.81 95 GLU A N 1
ATOM 722 C CA . GLU A 1 95 ? 6.77 -27.016 -12.68 1 98.81 95 GLU A CA 1
ATOM 723 C C . GLU A 1 95 ? 7.891 -25.984 -12.68 1 98.81 95 GLU A C 1
ATOM 725 O O . GLU A 1 95 ? 8.906 -26.156 -12.008 1 98.81 95 GLU A O 1
ATOM 730 N N . VAL A 1 96 ? 7.684 -24.922 -13.461 1 98.88 96 VAL A N 1
ATOM 731 C CA . VAL A 1 96 ? 8.656 -23.844 -13.5 1 98.88 96 VAL A CA 1
ATOM 732 C C . VAL A 1 96 ? 8.766 -23.203 -12.117 1 98.88 96 VAL A C 1
ATOM 734 O O . VAL A 1 96 ? 9.875 -22.953 -11.625 1 98.88 96 VAL A O 1
ATOM 737 N N . ALA A 1 97 ? 7.629 -22.984 -11.461 1 98.94 97 ALA A N 1
ATOM 738 C CA . ALA A 1 97 ? 7.605 -22.391 -10.133 1 98.94 97 ALA A CA 1
ATOM 739 C C . ALA A 1 97 ? 8.359 -23.25 -9.125 1 98.94 97 ALA A C 1
ATOM 741 O O . ALA A 1 97 ? 9.148 -22.75 -8.328 1 98.94 97 ALA A O 1
ATOM 742 N N . ALA A 1 98 ? 8.102 -24.531 -9.188 1 98.88 98 ALA A N 1
ATOM 743 C CA . ALA A 1 98 ? 8.766 -25.453 -8.266 1 98.88 98 ALA A CA 1
ATOM 744 C C . ALA A 1 98 ? 10.281 -25.391 -8.406 1 98.88 98 ALA A C 1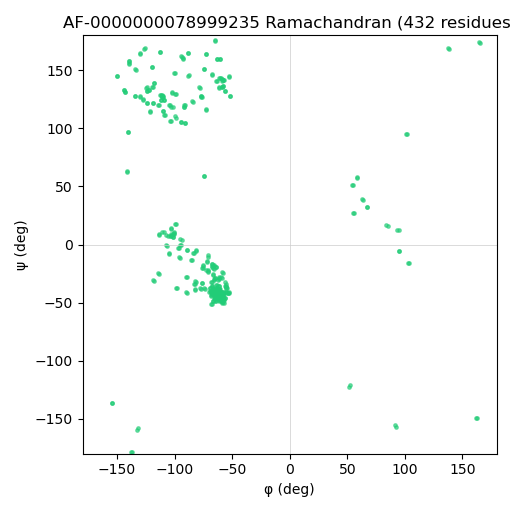
ATOM 746 O O . ALA A 1 98 ? 11 -25.391 -7.41 1 98.88 98 ALA A O 1
ATOM 747 N N . ALA A 1 99 ? 10.742 -25.359 -9.602 1 98.88 99 ALA A N 1
ATOM 748 C CA . ALA A 1 99 ? 12.172 -25.266 -9.852 1 98.88 99 ALA A CA 1
ATOM 749 C C . ALA A 1 99 ? 12.742 -23.953 -9.328 1 98.88 99 ALA A C 1
ATOM 751 O O . ALA A 1 99 ? 13.82 -23.922 -8.727 1 98.88 99 ALA A O 1
ATOM 752 N N . ASN A 1 100 ? 12.039 -22.844 -9.562 1 98.94 100 ASN A N 1
ATOM 753 C CA . ASN A 1 100 ? 12.477 -21.531 -9.094 1 98.94 100 ASN A CA 1
ATOM 754 C C . ASN A 1 100 ? 12.508 -21.469 -7.57 1 98.94 100 ASN A C 1
ATOM 756 O O . ASN A 1 100 ? 13.445 -20.906 -6.988 1 98.94 100 ASN A O 1
ATOM 760 N N . LEU A 1 101 ? 11.484 -22.031 -6.941 1 98.81 101 LEU A N 1
ATOM 761 C CA . LEU A 1 101 ? 11.398 -22.016 -5.488 1 98.81 101 LEU A CA 1
ATOM 762 C C . LEU A 1 101 ? 12.508 -22.844 -4.867 1 98.81 101 LEU A C 1
ATOM 764 O O . LEU A 1 101 ? 13.055 -22.484 -3.824 1 98.81 101 LEU A O 1
ATOM 768 N N . ALA A 1 102 ? 12.812 -23.953 -5.516 1 98.69 102 ALA A N 1
ATOM 769 C CA . ALA A 1 102 ? 13.93 -24.781 -5.07 1 98.69 102 ALA A CA 1
ATOM 770 C C . ALA A 1 102 ? 15.258 -24.047 -5.223 1 98.69 102 ALA A C 1
ATOM 772 O O . ALA A 1 102 ? 16.109 -24.078 -4.328 1 98.69 102 ALA A O 1
ATOM 773 N N . LEU A 1 103 ? 15.414 -23.406 -6.352 1 98.38 103 LEU A N 1
ATOM 774 C CA . LEU A 1 103 ? 16.609 -22.625 -6.613 1 98.38 103 LEU A CA 1
ATOM 775 C C . LEU A 1 103 ? 16.812 -21.578 -5.523 1 98.38 103 LEU A C 1
ATOM 777 O O . LEU A 1 103 ? 17.953 -21.297 -5.133 1 98.38 103 LEU A O 1
ATOM 781 N N . ALA A 1 104 ? 15.734 -21 -5.004 1 98.19 104 ALA A N 1
ATOM 782 C CA . ALA A 1 104 ? 15.781 -19.922 -4.016 1 98.19 104 ALA A CA 1
ATOM 783 C C . ALA A 1 104 ? 15.812 -20.484 -2.598 1 98.19 104 ALA A C 1
ATOM 785 O O . ALA A 1 104 ? 15.859 -19.734 -1.625 1 98.19 104 ALA A O 1
ATOM 786 N N . SER A 1 105 ? 15.703 -21.781 -2.4 1 97.94 105 SER A N 1
ATOM 787 C CA . SER A 1 105 ? 15.781 -22.484 -1.123 1 97.94 105 SER A CA 1
ATOM 788 C C . SER A 1 105 ? 14.648 -22.062 -0.19 1 97.94 105 SER A C 1
ATOM 790 O O . SER A 1 105 ? 14.859 -21.906 1.015 1 97.94 105 SER A O 1
ATOM 792 N N . VAL A 1 106 ? 13.43 -21.875 -0.802 1 98.19 106 VAL A N 1
ATOM 793 C CA . VAL A 1 106 ? 12.305 -21.484 0.041 1 98.19 106 VAL A CA 1
ATOM 794 C C . VAL A 1 106 ? 11.266 -22.609 0.067 1 98.19 106 VAL A C 1
ATOM 796 O O . VAL A 1 106 ? 10.18 -22.438 0.626 1 98.19 106 VAL A O 1
ATOM 799 N N . THR A 1 107 ? 11.547 -23.719 -0.466 1 97.81 107 THR A N 1
ATOM 800 C CA . THR A 1 107 ? 10.594 -24.812 -0.622 1 97.81 107 THR A CA 1
ATOM 801 C C . THR A 1 107 ? 9.977 -25.188 0.721 1 97.81 107 THR A C 1
ATOM 803 O O . THR A 1 107 ? 8.789 -25.5 0.797 1 97.81 107 THR A O 1
ATOM 806 N N . PRO A 1 108 ? 10.734 -25.141 1.817 1 97.62 108 PRO A N 1
ATOM 807 C CA . PRO A 1 108 ? 10.133 -25.516 3.096 1 97.62 108 PRO A CA 1
ATOM 808 C C . PRO A 1 108 ? 9.031 -24.562 3.549 1 97.62 108 PRO A C 1
ATOM 810 O O . PRO A 1 108 ? 8.211 -24.922 4.395 1 97.62 108 PRO A O 1
ATOM 813 N N . LYS A 1 109 ? 9.023 -23.344 3.029 1 98.5 109 LYS A N 1
ATOM 814 C CA . LYS A 1 109 ? 8.055 -22.344 3.449 1 98.5 109 LYS A CA 1
ATOM 815 C C . LYS A 1 109 ? 6.922 -22.203 2.434 1 98.5 109 LYS A C 1
ATOM 817 O O . LYS A 1 109 ? 6.098 -21.297 2.531 1 98.5 109 LYS A O 1
ATOM 822 N N . VAL A 1 110 ? 6.895 -23.078 1.413 1 98.88 110 VAL A N 1
ATOM 823 C CA . VAL A 1 110 ? 5.914 -22.891 0.348 1 98.88 110 VAL A CA 1
ATOM 824 C C . VAL A 1 110 ? 5.176 -24.203 0.091 1 98.88 110 VAL A C 1
ATOM 826 O O . VAL A 1 110 ? 5.797 -25.266 -0.047 1 98.88 110 VAL A O 1
ATOM 829 N N . GLN A 1 111 ? 3.936 -24.156 0.114 1 98.88 111 GLN A N 1
ATOM 830 C CA . GLN A 1 111 ? 3.08 -25.234 -0.384 1 98.88 111 GLN A CA 1
ATOM 831 C C . GLN A 1 111 ? 2.475 -24.875 -1.737 1 98.88 111 GLN A C 1
ATOM 833 O O . GLN A 1 111 ? 1.581 -24.031 -1.817 1 98.88 111 GLN A O 1
ATOM 838 N N . LEU A 1 112 ? 2.98 -25.484 -2.76 1 98.88 112 LEU A N 1
ATOM 839 C CA . LEU A 1 112 ? 2.486 -25.297 -4.117 1 98.88 112 LEU A CA 1
ATOM 840 C C . LEU A 1 112 ? 1.415 -26.312 -4.461 1 98.88 112 LEU A C 1
ATOM 842 O O . LEU A 1 112 ? 1.675 -27.531 -4.438 1 98.88 112 LEU A O 1
ATOM 846 N N . ARG A 1 113 ? 0.258 -25.875 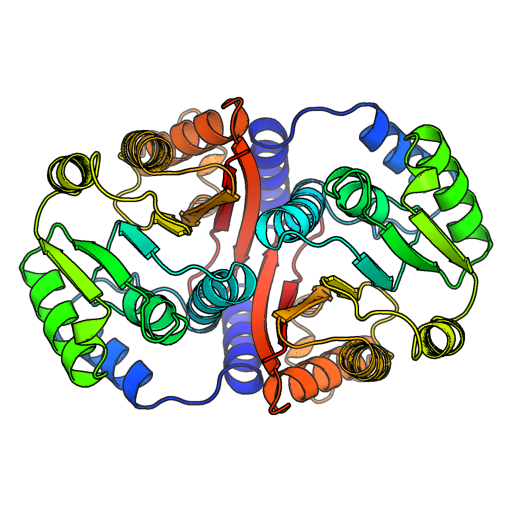-4.742 1 98.75 113 ARG A N 1
ATOM 847 C CA . ARG A 1 113 ? -0.857 -26.75 -5.094 1 98.75 113 ARG A CA 1
ATOM 848 C C . ARG A 1 113 ? -1.26 -26.562 -6.551 1 98.75 113 ARG A C 1
ATOM 850 O O . ARG A 1 113 ? -1.523 -25.438 -6.992 1 98.75 113 ARG A O 1
ATOM 857 N N . VAL A 1 114 ? -1.351 -27.641 -7.254 1 98.69 114 VAL A N 1
ATOM 858 C CA . VAL A 1 114 ? -1.652 -27.609 -8.68 1 98.69 114 VAL A CA 1
ATOM 859 C C . VAL A 1 114 ? -3.117 -27.969 -8.914 1 98.69 114 VAL A C 1
ATOM 861 O O . VAL A 1 114 ? -3.6 -28.984 -8.391 1 98.69 114 VAL A O 1
ATOM 864 N N . GLY A 1 115 ? -3.816 -27.203 -9.656 1 98.12 115 GLY A N 1
ATOM 865 C CA . GLY A 1 115 ? -5.211 -27.391 -10.016 1 98.12 115 GLY A CA 1
ATOM 866 C C . GLY A 1 115 ? -6.02 -26.109 -9.977 1 98.12 115 GLY A C 1
ATOM 867 O O . GLY A 1 115 ? -5.531 -25.078 -9.508 1 98.12 115 GLY A O 1
ATOM 868 N N . PRO A 1 116 ? -7.195 -26.172 -10.508 1 98.06 116 PRO A N 1
ATOM 869 C CA . PRO A 1 116 ? -8.039 -24.984 -10.422 1 98.06 116 PRO A CA 1
ATOM 870 C C . PRO A 1 116 ? -8.25 -24.516 -8.992 1 98.06 116 PRO A C 1
ATOM 872 O O . PRO A 1 116 ? -8.5 -25.312 -8.094 1 98.06 116 PRO A O 1
ATOM 875 N N . ALA A 1 117 ? -8.07 -23.219 -8.766 1 98.25 117 ALA A N 1
ATOM 876 C CA . ALA A 1 117 ? -8.195 -22.641 -7.43 1 98.25 117 ALA A CA 1
ATOM 877 C C . ALA A 1 117 ? -9.547 -22.984 -6.809 1 98.25 117 ALA A C 1
ATOM 879 O O . ALA A 1 117 ? -9.633 -23.234 -5.602 1 98.25 117 ALA A O 1
ATOM 880 N N . ALA A 1 118 ? -10.578 -22.984 -7.664 1 97.31 118 ALA A N 1
ATOM 881 C CA . ALA A 1 118 ? -11.922 -23.266 -7.18 1 97.31 118 ALA A CA 1
ATOM 882 C C . ALA A 1 118 ? -11.992 -24.656 -6.531 1 97.31 118 ALA A C 1
ATOM 884 O O . ALA A 1 118 ? -12.805 -24.891 -5.633 1 97.31 118 ALA A O 1
ATOM 885 N N . GLU A 1 119 ? -11.148 -25.531 -6.969 1 98 119 GLU A N 1
ATOM 886 C CA . GLU A 1 119 ? -11.102 -26.891 -6.414 1 98 119 GLU A CA 1
ATOM 887 C C . GLU A 1 119 ? -10.133 -26.969 -5.238 1 98 119 GLU A C 1
ATOM 889 O O . GLU A 1 119 ? -10.305 -27.781 -4.336 1 98 119 GLU A O 1
ATOM 894 N N . SER A 1 120 ? -9.109 -26.125 -5.199 1 98.25 120 SER A N 1
ATOM 895 C CA . SER A 1 120 ? -8.07 -26.156 -4.176 1 98.25 120 SER A CA 1
ATOM 896 C C . SER A 1 120 ? -8.516 -25.438 -2.908 1 98.25 120 SER A C 1
ATOM 898 O O . SER A 1 120 ? -8.234 -25.875 -1.797 1 98.25 120 SER A O 1
ATOM 900 N N . LEU A 1 121 ? -9.219 -24.328 -3.027 1 98.75 121 LEU A N 1
ATOM 901 C CA . LEU A 1 121 ? -9.531 -23.422 -1.93 1 98.75 121 LEU A CA 1
ATOM 902 C C . LEU A 1 121 ? -10.352 -24.125 -0.857 1 98.75 121 LEU A C 1
ATOM 904 O O . LEU A 1 121 ? -10.07 -24 0.336 1 98.75 121 LEU A O 1
ATOM 908 N N . PRO A 1 122 ? -11.344 -25.047 -1.25 1 98.31 122 PRO A N 1
ATOM 909 C CA . PRO A 1 122 ? -12.148 -25.719 -0.222 1 98.31 122 PRO A CA 1
ATOM 910 C C . PRO A 1 122 ? -11.312 -26.625 0.686 1 98.31 122 PRO A C 1
ATOM 912 O O . PRO A 1 122 ? -11.688 -26.875 1.833 1 98.31 122 PRO A O 1
ATOM 915 N N . LEU A 1 123 ? -10.164 -27 0.271 1 98.06 123 LEU A N 1
ATOM 916 C CA . LEU A 1 123 ? -9.312 -27.922 1.025 1 98.06 123 LEU A CA 1
ATOM 917 C C . LEU A 1 123 ? -8.727 -27.234 2.252 1 98.06 123 LEU A C 1
ATOM 919 O O . LEU A 1 123 ? -8.234 -27.891 3.166 1 98.06 123 LEU A O 1
ATOM 923 N N . TYR A 1 124 ? -8.805 -25.906 2.271 1 98.38 124 TYR A N 1
ATOM 924 C CA . TYR A 1 124 ? -8.172 -25.156 3.355 1 98.38 124 TYR A CA 1
ATOM 925 C C . TYR A 1 124 ? -9.211 -24.625 4.332 1 98.38 124 TYR A C 1
ATOM 927 O O . TYR A 1 124 ? -8.875 -23.922 5.281 1 98.38 124 TYR A O 1
ATOM 935 N N . ALA A 1 125 ? -10.484 -25 4.191 1 97.5 125 ALA A N 1
ATOM 936 C CA . ALA A 1 125 ? -11.586 -24.453 4.969 1 97.5 125 ALA A CA 1
ATOM 937 C C . ALA A 1 125 ? -11.469 -24.844 6.441 1 97.5 125 ALA A C 1
ATOM 939 O O . ALA A 1 125 ? -11.938 -24.109 7.32 1 97.5 125 ALA A O 1
ATOM 940 N N . ASP A 1 126 ? -10.773 -25.984 6.738 1 97.19 126 ASP A N 1
ATOM 941 C CA . ASP A 1 126 ? -10.672 -26.453 8.109 1 97.19 126 ASP A CA 1
ATOM 942 C C . ASP A 1 126 ? -9.297 -26.156 8.703 1 97.19 126 ASP A C 1
ATOM 944 O O . ASP A 1 126 ? -8.961 -26.625 9.789 1 97.19 126 ASP A O 1
ATOM 948 N N . GLU A 1 127 ? -8.5 -25.422 7.996 1 97.75 127 GLU A N 1
ATOM 949 C CA . GLU A 1 127 ? -7.184 -25 8.469 1 97.75 127 GLU A CA 1
ATOM 950 C C . GLU A 1 127 ? -7.238 -23.625 9.125 1 97.75 127 GLU A C 1
ATOM 952 O O . GLU A 1 127 ? -8.242 -22.922 9.016 1 97.75 127 GLU A O 1
ATOM 957 N N . PRO A 1 128 ? -6.184 -23.297 9.922 1 98.06 128 PRO A N 1
ATOM 958 C CA . PRO A 1 128 ? -6.152 -21.938 10.461 1 98.06 128 PRO A CA 1
ATOM 959 C C . PRO A 1 128 ? -6.289 -20.875 9.375 1 98.06 128 PRO A C 1
ATOM 961 O O . PRO A 1 128 ? -5.809 -21.062 8.258 1 98.06 128 PRO A O 1
ATOM 964 N N . PRO A 1 129 ? -6.953 -19.781 9.672 1 98.75 129 PRO A N 1
ATOM 965 C CA . PRO A 1 129 ? -7.148 -18.719 8.695 1 98.75 129 PRO A CA 1
ATOM 966 C C . PRO A 1 129 ? -5.832 -18.125 8.203 1 98.75 129 PRO A C 1
ATOM 968 O O . PRO A 1 129 ? -4.789 -18.312 8.828 1 98.75 129 PRO A O 1
ATOM 971 N N . PHE A 1 130 ? -5.91 -17.5 7.086 1 98.94 130 PHE A N 1
ATOM 972 C CA . PHE A 1 130 ? -4.75 -16.828 6.512 1 98.94 130 PHE A CA 1
ATOM 973 C C . PHE A 1 130 ? -4.648 -15.398 7.027 1 98.94 130 PHE A C 1
ATOM 975 O O . PHE A 1 130 ? -5.668 -14.734 7.23 1 98.94 130 PHE A O 1
ATOM 982 N N . ASP A 1 131 ? -3.389 -14.953 7.195 1 98.94 131 ASP A N 1
ATOM 983 C CA . ASP A 1 131 ? -3.127 -13.586 7.629 1 98.94 131 ASP A CA 1
ATOM 984 C C . ASP A 1 131 ? -3.182 -12.617 6.449 1 98.94 131 ASP A C 1
ATOM 986 O O . ASP A 1 131 ? -3.525 -11.445 6.621 1 98.94 131 ASP A O 1
ATOM 990 N N . LEU A 1 132 ? -2.758 -13.078 5.293 1 98.94 132 LEU A N 1
ATOM 991 C CA . LEU A 1 132 ? -2.684 -12.289 4.062 1 98.94 132 LEU A CA 1
ATOM 992 C C . LEU A 1 132 ? -3.051 -13.141 2.854 1 98.94 132 LEU A C 1
ATOM 994 O O . LEU A 1 132 ? -2.619 -14.289 2.742 1 98.94 132 LEU A O 1
ATOM 998 N N . ILE A 1 133 ? -3.922 -12.609 2.031 1 99 133 ILE A N 1
ATOM 999 C CA . ILE A 1 133 ? -4.363 -13.289 0.815 1 99 133 ILE A CA 1
ATOM 1000 C C . ILE A 1 133 ? -4.113 -12.391 -0.394 1 99 133 ILE A C 1
ATOM 1002 O O . ILE A 1 133 ? -4.562 -11.242 -0.424 1 99 133 ILE A O 1
ATOM 1006 N N . PHE A 1 134 ? -3.34 -12.906 -1.334 1 98.94 134 PHE A N 1
ATOM 1007 C CA . PHE A 1 134 ? -3.033 -12.203 -2.572 1 98.94 134 PHE A CA 1
ATOM 1008 C C . PHE A 1 134 ? -3.734 -12.859 -3.756 1 98.94 134 PHE A C 1
ATOM 1010 O O . PHE A 1 134 ? -3.385 -13.969 -4.152 1 98.94 134 PHE A O 1
ATOM 1017 N N . ILE A 1 135 ? -4.707 -12.156 -4.309 1 98.88 135 ILE A N 1
ATOM 1018 C CA . ILE A 1 135 ? -5.484 -12.641 -5.445 1 98.88 135 ILE A CA 1
ATOM 1019 C C . ILE A 1 135 ? -4.883 -12.117 -6.746 1 98.88 135 ILE A C 1
ATOM 1021 O O . ILE A 1 135 ? -5.047 -10.945 -7.086 1 98.88 135 ILE A O 1
ATOM 1025 N N . ASN A 1 136 ? -4.23 -12.898 -7.484 1 97.31 136 ASN A N 1
ATOM 1026 C CA . ASN A 1 136 ? -3.549 -12.562 -8.727 1 97.31 136 ASN A CA 1
ATOM 1027 C C . ASN A 1 136 ? -3.693 -13.672 -9.766 1 97.31 136 ASN A C 1
ATOM 1029 O O . ASN A 1 136 ? -2.697 -14.219 -10.242 1 97.31 136 ASN A O 1
ATOM 1033 N N . ALA A 1 137 ? -4.926 -13.906 -10.164 1 96.88 137 ALA A N 1
ATOM 1034 C CA . ALA A 1 137 ? -5.266 -14.977 -11.102 1 96.88 137 ALA A CA 1
ATOM 1035 C C . ALA A 1 137 ? -6.188 -14.461 -12.203 1 96.88 137 ALA A C 1
ATOM 1037 O O . ALA A 1 137 ? -6.051 -13.32 -12.656 1 96.88 137 ALA A O 1
ATOM 1038 N N . ASP A 1 138 ? -6.93 -15.445 -12.875 1 96.56 138 ASP A N 1
ATOM 1039 C CA . ASP A 1 138 ? -7.863 -15.016 -13.914 1 96.56 138 ASP A CA 1
ATOM 1040 C C . ASP A 1 138 ? -8.945 -14.102 -13.336 1 96.56 138 ASP A C 1
ATOM 1042 O O . ASP A 1 138 ? -9.539 -14.406 -12.297 1 96.56 138 ASP A O 1
ATOM 1046 N N . LYS A 1 139 ? -9.273 -13 -13.984 1 98 139 LYS A N 1
ATOM 1047 C CA . LYS A 1 139 ? -10.07 -11.906 -13.438 1 98 139 LYS A CA 1
ATOM 1048 C C . LYS A 1 139 ? -11.555 -12.273 -13.406 1 98 139 LYS A C 1
ATOM 1050 O O . LYS A 1 139 ? -12.273 -11.883 -12.484 1 98 139 LYS A O 1
ATOM 1055 N N . PRO A 1 140 ? -12.094 -13.062 -14.352 1 98.56 140 PRO A N 1
ATOM 1056 C CA . PRO A 1 140 ? -13.523 -13.406 -14.297 1 98.56 140 PRO A CA 1
ATOM 1057 C C . PRO A 1 140 ? -13.914 -14.102 -12.992 1 98.56 140 PRO A C 1
ATOM 1059 O O . PRO A 1 140 ? -15.047 -13.969 -12.539 1 98.56 140 PRO A O 1
ATOM 1062 N N . ASN A 1 141 ? -12.977 -14.742 -12.336 1 98.62 141 ASN A N 1
ATOM 1063 C CA . ASN A 1 141 ? -13.281 -15.508 -11.133 1 98.62 141 ASN A CA 1
ATOM 1064 C C . ASN A 1 141 ? -12.922 -14.742 -9.867 1 98.62 141 ASN A C 1
ATOM 1066 O O . ASN A 1 141 ? -12.984 -15.289 -8.766 1 98.62 141 ASN A O 1
ATOM 1070 N N . ASN A 1 142 ? -12.602 -13.484 -9.945 1 98.75 142 ASN A N 1
ATOM 1071 C CA . ASN A 1 142 ? -12.289 -12.664 -8.781 1 98.75 142 ASN A CA 1
ATOM 1072 C C . ASN A 1 142 ? -13.406 -12.719 -7.742 1 98.75 142 ASN A C 1
ATOM 1074 O O . ASN A 1 142 ? -13.141 -12.805 -6.543 1 98.75 142 ASN A O 1
ATOM 1078 N N . PRO A 1 143 ? -14.711 -12.664 -8.172 1 98.81 143 PRO A N 1
ATOM 1079 C CA . PRO A 1 143 ? -15.773 -12.766 -7.168 1 98.81 143 PRO A CA 1
ATOM 1080 C C . PRO A 1 143 ? -15.727 -14.07 -6.379 1 98.81 143 PRO A C 1
ATOM 1082 O O . PRO A 1 143 ? -15.867 -14.062 -5.156 1 98.81 143 PRO A O 1
ATOM 1085 N N . LEU A 1 144 ? -15.477 -15.141 -7.074 1 98.81 144 LEU A N 1
ATOM 1086 C CA . LEU A 1 144 ? -15.336 -16.438 -6.41 1 98.81 144 LEU A CA 1
ATOM 1087 C C . LEU A 1 144 ? -14.148 -16.422 -5.453 1 98.81 144 LEU A C 1
ATOM 1089 O O . LEU A 1 144 ? -14.25 -16.922 -4.328 1 98.81 144 LEU A O 1
ATOM 1093 N N . TYR A 1 145 ? -13.008 -15.906 -5.887 1 98.88 145 TYR A N 1
ATOM 1094 C CA . TYR A 1 145 ? -11.812 -15.844 -5.059 1 98.88 145 TYR A CA 1
ATOM 1095 C C . TYR A 1 145 ? -12.055 -15 -3.809 1 98.88 145 TYR A C 1
ATOM 1097 O O . TYR A 1 145 ? -11.57 -15.336 -2.725 1 98.88 145 TYR A O 1
ATOM 1105 N N . LEU A 1 146 ? -12.812 -13.898 -3.951 1 98.88 146 LEU A N 1
ATOM 1106 C CA . LEU A 1 146 ? -13.094 -13.062 -2.791 1 98.88 146 LEU A CA 1
ATOM 1107 C C . LEU A 1 146 ? -13.977 -13.797 -1.79 1 98.88 146 LEU A C 1
ATOM 1109 O O . LEU A 1 146 ? -13.766 -13.695 -0.579 1 98.88 146 LEU A O 1
ATOM 1113 N N . GLU A 1 147 ? -14.961 -14.523 -2.271 1 98.75 147 GLU A N 1
ATOM 1114 C CA . GLU A 1 147 ? -15.812 -15.312 -1.381 1 98.75 147 GLU A CA 1
ATOM 1115 C C . GLU A 1 147 ? -14.984 -16.297 -0.563 1 98.75 147 GLU A C 1
ATOM 1117 O O . GLU A 1 147 ? -15.172 -16.422 0.649 1 98.75 147 GLU A O 1
ATOM 1122 N N . TRP A 1 148 ? -14.109 -16.984 -1.204 1 98.81 148 TRP A N 1
ATOM 1123 C CA . TRP A 1 148 ? -13.266 -17.953 -0.501 1 98.81 148 TRP A CA 1
ATOM 1124 C C . TRP A 1 148 ? -12.266 -17.234 0.406 1 98.81 148 TRP A C 1
ATOM 1126 O O . TRP A 1 148 ? -11.977 -17.703 1.511 1 98.81 148 TRP A O 1
ATOM 1136 N N . ALA A 1 149 ? -11.703 -16.125 -0.099 1 98.81 149 ALA A N 1
ATOM 1137 C CA . ALA A 1 149 ? -10.812 -15.352 0.765 1 98.81 149 ALA A CA 1
ATOM 1138 C C . ALA A 1 149 ? -11.492 -15.008 2.09 1 98.81 149 ALA A C 1
ATOM 1140 O O . ALA A 1 149 ? -10.891 -15.148 3.156 1 98.81 149 ALA A O 1
ATOM 1141 N N . LEU A 1 150 ? -12.766 -14.641 2.031 1 98.62 150 LEU A N 1
ATOM 1142 C CA . LEU A 1 150 ? -13.508 -14.273 3.232 1 98.62 150 LEU A CA 1
ATOM 1143 C C . LEU A 1 150 ? -13.742 -15.492 4.117 1 98.62 150 LEU A C 1
ATOM 1145 O O . LEU A 1 150 ? -13.633 -15.406 5.344 1 98.62 150 LEU A O 1
ATOM 1149 N N . THR A 1 151 ? -14.008 -16.656 3.467 1 98.56 151 THR A N 1
ATOM 1150 C CA . THR A 1 151 ? -14.211 -17.891 4.203 1 98.56 151 THR A CA 1
ATOM 1151 C C . THR A 1 151 ? -12.938 -18.312 4.926 1 98.56 151 THR A C 1
ATOM 1153 O O . THR A 1 151 ? -12.992 -18.859 6.027 1 98.56 151 THR A O 1
ATOM 1156 N N . LEU A 1 152 ? -11.82 -17.953 4.395 1 98.88 152 LEU A N 1
ATOM 1157 C CA . LEU A 1 152 ? -10.531 -18.422 4.875 1 98.88 152 LEU A CA 1
ATOM 1158 C C . LEU A 1 152 ? -9.82 -17.359 5.699 1 98.88 152 LEU A C 1
ATOM 1160 O O . LEU A 1 152 ? -8.602 -17.422 5.898 1 98.88 152 LEU A O 1
ATOM 1164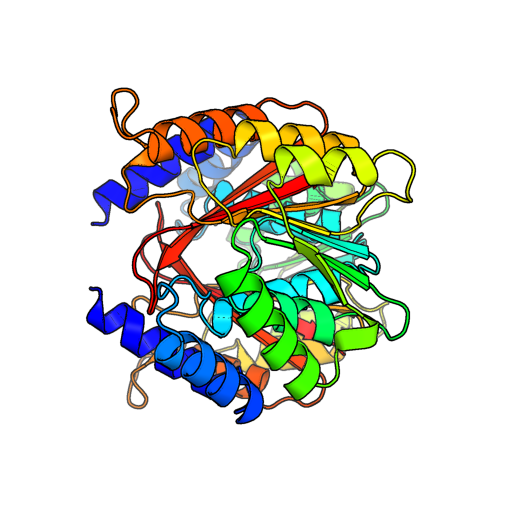 N N . SER A 1 153 ? -10.531 -16.344 6.086 1 98.62 153 SER A N 1
ATOM 1165 C CA . SER A 1 153 ? -9.953 -15.195 6.773 1 98.62 153 SER A CA 1
ATOM 1166 C C . SER A 1 153 ? -10.43 -15.117 8.219 1 98.62 153 SER A C 1
ATOM 1168 O O . SER A 1 153 ? -11.352 -15.836 8.617 1 98.62 153 SER A O 1
ATOM 1170 N N . ARG A 1 154 ? -9.805 -14.344 8.984 1 98.44 154 ARG A N 1
ATOM 1171 C CA . ARG A 1 154 ? -10.188 -13.852 10.305 1 98.44 154 ARG A CA 1
ATOM 1172 C C . ARG A 1 154 ? -10.125 -12.328 10.359 1 98.44 154 ARG A C 1
ATOM 1174 O O . ARG A 1 154 ? -9.641 -11.688 9.43 1 98.44 154 ARG A O 1
ATOM 1181 N N . THR A 1 155 ? -10.688 -11.781 11.453 1 98.25 155 THR A N 1
ATOM 1182 C CA . THR A 1 155 ? -10.484 -10.352 11.664 1 98.25 155 THR A CA 1
ATOM 1183 C C . THR A 1 155 ? -9 -10 11.594 1 98.25 155 THR A C 1
ATOM 1185 O O . THR A 1 155 ? -8.164 -10.672 12.203 1 98.25 155 THR A O 1
ATOM 1188 N N . GLY A 1 156 ? -8.703 -9.031 10.773 1 98.31 156 GLY A N 1
ATOM 1189 C CA . GLY A 1 156 ? -7.32 -8.602 10.625 1 98.31 156 GLY A CA 1
ATOM 1190 C C . GLY A 1 156 ? -6.668 -9.109 9.359 1 98.31 156 GLY A C 1
ATOM 1191 O O . GLY A 1 156 ? -5.613 -8.617 8.953 1 98.31 156 GLY A O 1
ATOM 1192 N N . THR A 1 157 ? -7.305 -10.164 8.695 1 98.94 157 THR A N 1
ATOM 1193 C CA . THR A 1 157 ? -6.75 -10.664 7.441 1 98.94 157 THR A CA 1
ATOM 1194 C C . THR A 1 157 ? -6.688 -9.555 6.398 1 98.94 157 THR A C 1
ATOM 1196 O O . THR A 1 157 ? -7.629 -8.766 6.266 1 98.94 157 THR A O 1
ATOM 1199 N N . VAL A 1 158 ? -5.551 -9.492 5.711 1 98.94 158 VAL A N 1
ATOM 1200 C CA . VAL A 1 158 ? -5.34 -8.531 4.633 1 98.94 158 VAL A CA 1
ATOM 1201 C C . VAL A 1 158 ? -5.566 -9.211 3.283 1 98.94 158 VAL A C 1
ATOM 1203 O O . VAL A 1 158 ? -5.035 -10.289 3.029 1 98.94 158 VAL A O 1
ATOM 1206 N N . ILE A 1 159 ? -6.398 -8.602 2.408 1 98.94 159 ILE A N 1
ATOM 1207 C CA . ILE A 1 159 ? -6.688 -9.133 1.081 1 98.94 159 ILE A CA 1
ATOM 1208 C C . ILE A 1 159 ? -6.242 -8.133 0.016 1 98.94 159 ILE A C 1
ATOM 1210 O O . ILE A 1 159 ? -6.664 -6.973 0.025 1 98.94 159 ILE A O 1
ATOM 1214 N N . VAL A 1 160 ? -5.355 -8.562 -0.872 1 98.94 160 VAL A N 1
ATOM 1215 C CA . VAL A 1 160 ? -4.863 -7.75 -1.979 1 98.94 160 VAL A CA 1
ATOM 1216 C C . VAL A 1 160 ? -5.367 -8.32 -3.303 1 98.94 160 VAL A C 1
ATOM 1218 O O . VAL A 1 160 ? -5.211 -9.508 -3.576 1 98.94 160 VAL A O 1
ATOM 1221 N N . GLY A 1 161 ? -6.035 -7.527 -4.094 1 98.88 161 GLY A N 1
ATOM 1222 C CA . GLY A 1 161 ? -6.449 -7.895 -5.441 1 98.88 161 GLY A CA 1
ATOM 1223 C C . GLY A 1 161 ? -5.703 -7.137 -6.52 1 98.88 161 GLY A C 1
ATOM 1224 O O . GLY A 1 161 ? -5.715 -5.902 -6.543 1 98.88 161 GLY A O 1
ATOM 1225 N N . ASP A 1 162 ? -5.117 -7.816 -7.445 1 98.19 162 ASP A N 1
ATOM 1226 C CA . ASP A 1 162 ? -4.273 -7.188 -8.453 1 98.19 162 ASP A CA 1
ATOM 1227 C C . ASP A 1 162 ? -5.078 -6.848 -9.711 1 98.19 162 ASP A C 1
ATOM 1229 O O . ASP A 1 162 ? -6.176 -7.371 -9.906 1 98.19 162 ASP A O 1
ATOM 1233 N N . ASN A 1 163 ? -4.602 -5.941 -10.531 1 98.25 163 ASN A N 1
ATOM 1234 C CA . ASN A 1 163 ? -5.027 -5.598 -11.883 1 98.25 163 ASN A CA 1
ATOM 1235 C C . ASN A 1 163 ? -6.492 -5.184 -11.922 1 98.25 163 ASN A C 1
ATOM 1237 O O . ASN A 1 163 ? -7.277 -5.723 -12.703 1 98.25 163 ASN A O 1
ATOM 1241 N N . VAL A 1 164 ? -6.832 -4.141 -11.156 1 98.69 164 VAL A N 1
ATOM 1242 C CA . VAL A 1 164 ? -8.25 -3.859 -10.977 1 98.69 164 VAL A CA 1
ATOM 1243 C C . VAL A 1 164 ? -8.633 -2.611 -11.766 1 98.69 164 VAL A C 1
ATOM 1245 O O . VAL A 1 164 ? -9.789 -2.182 -11.742 1 98.69 164 VAL A O 1
ATOM 1248 N N . VAL A 1 165 ? -7.711 -2.008 -12.43 1 98.56 165 VAL A N 1
ATOM 1249 C CA . VAL A 1 165 ? -7.984 -0.801 -13.203 1 98.56 165 VAL A CA 1
ATOM 1250 C C . VAL A 1 165 ? -8.164 -1.162 -14.672 1 98.56 165 VAL A C 1
ATOM 1252 O O . VAL A 1 165 ? -8.984 -0.561 -15.375 1 98.56 165 VAL A O 1
ATOM 1255 N N . ARG A 1 166 ? -7.402 -2.098 -15.148 1 97.81 166 ARG A N 1
ATOM 1256 C CA . ARG A 1 166 ? -7.504 -2.639 -16.5 1 97.81 166 ARG A CA 1
ATOM 1257 C C . ARG A 1 166 ? -7.418 -1.527 -17.547 1 97.81 166 ARG A C 1
ATOM 1259 O O . ARG A 1 166 ? -8.289 -1.406 -18.406 1 97.81 166 ARG A O 1
ATOM 1266 N N . ASP A 1 167 ? -6.336 -0.679 -17.406 1 96.81 167 ASP A N 1
ATOM 1267 C CA . ASP A 1 167 ? -6.094 0.433 -18.328 1 96.81 167 ASP A CA 1
ATOM 1268 C C . ASP A 1 167 ? -7.309 1.358 -18.406 1 96.81 167 ASP A C 1
ATOM 1270 O O . ASP A 1 167 ? -7.613 1.907 -19.453 1 96.81 167 ASP A O 1
ATOM 1274 N N . GLY A 1 168 ? -8.062 1.392 -17.375 1 98.19 168 GLY A N 1
ATOM 1275 C CA . GLY A 1 168 ? -9.203 2.291 -17.281 1 98.19 168 GLY A CA 1
ATOM 1276 C C . GLY A 1 168 ? -10.508 1.646 -17.703 1 98.19 168 GLY A C 1
ATOM 1277 O O . GLY A 1 168 ? -11.586 2.209 -17.484 1 98.19 168 GLY A O 1
ATOM 1278 N N . ALA A 1 169 ? -10.445 0.433 -18.188 1 98.44 169 ALA A N 1
ATOM 1279 C CA . ALA A 1 169 ? -11.625 -0.233 -18.719 1 98.44 169 ALA A CA 1
ATOM 1280 C C . ALA A 1 169 ? -12.633 -0.54 -17.609 1 98.44 169 ALA A C 1
ATOM 1282 O O . ALA A 1 169 ? -13.82 -0.736 -17.891 1 98.44 169 ALA A O 1
ATOM 1283 N N . VAL A 1 170 ? -12.227 -0.495 -16.406 1 98.69 170 VAL A N 1
ATOM 1284 C CA . VAL A 1 170 ? -13.07 -0.873 -15.281 1 98.69 170 VAL A CA 1
ATOM 1285 C C . VAL A 1 170 ? -14.234 0.107 -15.156 1 98.69 170 VAL A C 1
ATOM 1287 O O . VAL A 1 170 ? -15.258 -0.209 -14.547 1 98.69 170 VAL A O 1
ATOM 1290 N N . THR A 1 171 ? -14.148 1.299 -15.766 1 98.5 171 THR A N 1
ATOM 1291 C CA . THR A 1 171 ? -15.18 2.318 -15.602 1 98.5 171 THR A CA 1
ATOM 1292 C C . THR A 1 171 ? -16.344 2.074 -16.562 1 98.5 171 THR A C 1
ATOM 1294 O O . THR A 1 171 ? -17.391 2.719 -16.469 1 98.5 171 THR A O 1
ATOM 1297 N N . ASP A 1 172 ? -16.188 1.119 -17.469 1 98.25 172 ASP A N 1
ATOM 1298 C CA . ASP A 1 172 ? -17.203 0.864 -18.469 1 98.25 172 ASP A CA 1
ATOM 1299 C C . ASP A 1 172 ? -18.203 -0.181 -17.984 1 98.25 172 ASP A C 1
ATOM 1301 O O . ASP A 1 172 ? -17.938 -1.382 -18.047 1 98.25 172 ASP A O 1
ATOM 1305 N N . PRO A 1 173 ? -19.359 0.22 -17.609 1 97.25 173 PRO A N 1
ATOM 1306 C CA . PRO A 1 173 ? -20.328 -0.746 -17.094 1 97.25 173 PRO A CA 1
ATOM 1307 C C . PRO A 1 173 ? -20.875 -1.668 -18.172 1 97.25 173 PRO A C 1
ATOM 1309 O O . PRO A 1 173 ? -21.516 -2.676 -17.859 1 97.25 173 PRO A O 1
ATOM 1312 N N . GLN A 1 174 ? -20.609 -1.376 -19.453 1 97.69 174 GLN A N 1
ATOM 1313 C CA . GLN A 1 174 ? -21.172 -2.166 -20.547 1 97.69 174 GLN A CA 1
ATOM 1314 C C . GLN A 1 174 ? -20.094 -2.996 -21.234 1 97.69 174 GLN A C 1
ATOM 1316 O O . GLN A 1 174 ? -20.312 -3.531 -22.328 1 97.69 174 GLN A O 1
ATOM 1321 N N . SER A 1 175 ? -18.969 -3.012 -20.594 1 98.19 175 SER A N 1
ATOM 1322 C CA . SER A 1 175 ? -17.891 -3.775 -21.219 1 98.19 175 SER A CA 1
ATOM 1323 C C . SER A 1 175 ? -18.297 -5.227 -21.438 1 98.19 175 SER A C 1
ATOM 1325 O O . SER A 1 175 ? -18.922 -5.844 -20.578 1 98.19 175 SER A O 1
ATOM 1327 N N . ASP A 1 176 ? -17.906 -5.832 -22.562 1 97.75 176 ASP A N 1
ATOM 1328 C CA . ASP A 1 176 ? -18.156 -7.242 -22.828 1 97.75 176 ASP A CA 1
ATOM 1329 C C . ASP A 1 176 ? -16.953 -8.094 -22.469 1 97.75 176 ASP A C 1
ATOM 1331 O O . ASP A 1 176 ? -16.969 -9.32 -22.625 1 97.75 176 ASP A O 1
ATOM 1335 N N . ASP A 1 177 ? -15.898 -7.465 -22.047 1 98.31 177 ASP A N 1
ATOM 1336 C CA . ASP A 1 177 ? -14.711 -8.18 -21.578 1 98.31 177 ASP A CA 1
ATOM 1337 C C . ASP A 1 177 ? -14.969 -8.828 -20.219 1 98.31 177 ASP A C 1
ATOM 1339 O O . ASP A 1 177 ? -15.148 -8.141 -19.219 1 98.31 177 ASP A O 1
ATOM 1343 N N . LEU A 1 178 ? -14.922 -10.195 -20.156 1 98.5 178 LEU A N 1
ATOM 1344 C CA . LEU A 1 178 ? -15.242 -10.945 -18.938 1 98.5 178 LEU A CA 1
ATOM 1345 C C . LEU A 1 178 ? -14.281 -10.578 -17.812 1 98.5 178 LEU A C 1
ATOM 1347 O O . LEU A 1 178 ? -14.633 -10.664 -16.641 1 98.5 178 LEU A O 1
ATOM 1351 N N . ARG A 1 179 ? -13.117 -10.211 -18.172 1 98.56 179 ARG A N 1
ATOM 1352 C CA . ARG A 1 179 ? -12.164 -9.789 -17.156 1 98.56 179 ARG A CA 1
ATOM 1353 C C . ARG A 1 179 ? -12.625 -8.516 -16.453 1 98.56 179 ARG A C 1
ATOM 1355 O O . ARG A 1 179 ? -12.562 -8.406 -15.234 1 98.56 179 ARG A O 1
ATOM 1362 N N . VAL A 1 180 ? -13.047 -7.582 -17.266 1 98.75 180 VAL A N 1
ATOM 1363 C CA . VAL A 1 180 ? -13.547 -6.32 -16.734 1 98.75 180 VAL A CA 1
ATOM 1364 C C . VAL A 1 180 ? -14.797 -6.574 -15.891 1 98.75 180 VAL A C 1
ATOM 1366 O O . VAL A 1 180 ? -14.93 -6.027 -14.789 1 98.75 180 VAL A O 1
ATOM 1369 N N . GLN A 1 181 ? -15.672 -7.441 -16.359 1 98.81 181 GLN A N 1
ATOM 1370 C CA . GLN A 1 181 ? -16.875 -7.777 -15.609 1 98.81 181 GLN A CA 1
ATOM 1371 C C . GLN A 1 181 ? -16.531 -8.391 -14.258 1 98.81 181 GLN A C 1
ATOM 1373 O O . GLN A 1 181 ? -17.141 -8.047 -13.234 1 98.81 181 GLN A O 1
ATOM 1378 N N . GLY A 1 182 ? -15.602 -9.344 -14.242 1 98.81 182 GLY A N 1
ATOM 1379 C CA . GLY A 1 182 ? -15.164 -9.961 -13 1 98.81 182 GLY A CA 1
ATOM 1380 C C . GLY A 1 182 ? -14.578 -8.969 -12.016 1 98.81 182 GLY A C 1
ATOM 1381 O O . GLY A 1 182 ? -14.898 -9.016 -10.82 1 98.81 182 GLY A O 1
ATOM 1382 N N . VAL A 1 183 ? -13.789 -8.055 -12.539 1 98.88 183 VAL A N 1
ATOM 1383 C CA . VAL A 1 183 ? -13.156 -7.055 -11.688 1 98.88 183 VAL A CA 1
ATOM 1384 C C . VAL A 1 183 ? -14.211 -6.105 -11.125 1 98.88 183 VAL A C 1
ATOM 1386 O O . VAL A 1 183 ? -14.164 -5.746 -9.945 1 98.88 183 VAL A O 1
ATOM 1389 N N . ARG A 1 184 ? -15.156 -5.66 -11.953 1 98.88 184 ARG A N 1
ATOM 1390 C CA . ARG A 1 184 ? -16.219 -4.766 -11.492 1 98.88 184 ARG A CA 1
ATOM 1391 C C . ARG A 1 184 ? -17.062 -5.43 -10.406 1 98.88 184 ARG A C 1
ATOM 1393 O O . ARG A 1 184 ? -17.375 -4.805 -9.391 1 98.88 184 ARG A O 1
ATOM 1400 N N . THR A 1 185 ? -17.438 -6.691 -10.586 1 98.88 185 THR A N 1
ATOM 1401 C CA . THR A 1 185 ? -18.172 -7.422 -9.562 1 98.88 185 THR A CA 1
ATOM 1402 C C . THR A 1 185 ? -17.344 -7.535 -8.281 1 98.88 185 THR A C 1
ATOM 1404 O O . THR A 1 185 ? -17.875 -7.332 -7.184 1 98.88 185 THR A O 1
ATOM 1407 N N . PHE A 1 186 ? -16.109 -7.828 -8.445 1 98.94 186 PHE A N 1
ATOM 1408 C CA . PHE A 1 186 ? -15.164 -7.945 -7.348 1 98.94 186 PHE A CA 1
ATOM 1409 C C . PHE A 1 186 ? -15.102 -6.652 -6.543 1 98.94 186 PHE A C 1
ATOM 1411 O O . PHE A 1 186 ? -15.234 -6.672 -5.316 1 98.94 186 PHE A O 1
ATOM 1418 N N . ILE A 1 187 ? -14.938 -5.531 -7.199 1 98.94 187 ILE A N 1
ATOM 1419 C CA . ILE A 1 187 ? -14.844 -4.223 -6.562 1 98.94 187 ILE A CA 1
ATOM 1420 C C . ILE A 1 187 ? -16.156 -3.908 -5.84 1 98.94 187 ILE A C 1
ATOM 1422 O O . ILE A 1 187 ? -16.141 -3.432 -4.703 1 98.94 187 ILE A O 1
ATOM 1426 N N . GLY A 1 188 ? -17.266 -4.188 -6.504 1 98.81 188 GLY A N 1
ATOM 1427 C CA . GLY A 1 188 ? -18.547 -4.008 -5.848 1 98.81 188 GLY A CA 1
ATOM 1428 C C . GLY A 1 188 ? -18.688 -4.824 -4.574 1 98.81 188 GLY A C 1
ATOM 1429 O O . GLY A 1 188 ? -19.172 -4.32 -3.561 1 98.81 188 GLY A O 1
ATOM 1430 N N . MET A 1 189 ? -18.266 -6.094 -4.602 1 98.88 189 MET A N 1
ATOM 1431 C CA . MET A 1 189 ? -18.328 -6.969 -3.434 1 98.88 189 MET A CA 1
ATOM 1432 C C . MET A 1 189 ? -17.453 -6.422 -2.305 1 98.88 189 MET A C 1
ATOM 1434 O O . MET A 1 189 ? -17.859 -6.445 -1.14 1 98.88 189 MET A O 1
ATOM 1438 N N . LEU A 1 190 ? -16.297 -5.93 -2.623 1 98.88 190 LEU A N 1
ATOM 1439 C CA . LEU A 1 190 ? -15.406 -5.352 -1.623 1 98.88 190 LEU A CA 1
ATOM 1440 C C . LEU A 1 190 ? -16.062 -4.18 -0.915 1 98.88 190 LEU A C 1
ATOM 1442 O O . LEU A 1 190 ? -16.062 -4.105 0.316 1 98.88 190 LEU A O 1
ATOM 1446 N N . GLY A 1 191 ? -16.625 -3.309 -1.701 1 98.56 191 GLY A N 1
ATOM 1447 C CA . GLY A 1 191 ? -17.156 -2.068 -1.17 1 98.56 191 GLY A CA 1
ATOM 1448 C C . GLY A 1 191 ? -18.438 -2.268 -0.379 1 98.56 191 GLY A C 1
ATOM 1449 O O . GLY A 1 191 ? -18.734 -1.495 0.534 1 98.56 191 GLY A O 1
ATOM 1450 N N . ASN A 1 192 ? -19.156 -3.361 -0.617 1 97.88 192 ASN A N 1
ATOM 1451 C CA . ASN A 1 192 ? -20.469 -3.545 -0.027 1 97.88 192 ASN A CA 1
ATOM 1452 C C . ASN A 1 192 ? -20.438 -4.559 1.113 1 97.88 192 ASN A C 1
ATOM 1454 O O . ASN A 1 192 ? -21.453 -4.758 1.803 1 97.88 192 ASN A O 1
ATOM 1458 N N . HIS A 1 193 ? -19.375 -5.195 1.289 1 98.12 193 HIS A N 1
ATOM 1459 C CA . HIS A 1 193 ? -19.328 -6.234 2.309 1 98.12 193 HIS A CA 1
ATOM 1460 C C . HIS A 1 193 ? -19.188 -5.637 3.703 1 98.12 193 HIS A C 1
ATOM 1462 O O . HIS A 1 193 ? -18.266 -4.852 3.951 1 98.12 193 HIS A O 1
ATOM 1468 N N . PRO A 1 194 ? -19.922 -6.086 4.668 1 97.38 194 PRO A N 1
ATOM 1469 C CA . PRO A 1 194 ? -19.922 -5.438 5.984 1 97.38 194 PRO A CA 1
ATOM 1470 C C . PRO A 1 194 ? -18.672 -5.742 6.797 1 97.38 194 PRO A C 1
ATOM 1472 O O . PRO A 1 194 ? -18.328 -4.988 7.711 1 97.38 194 PRO A O 1
ATOM 1475 N N . ARG A 1 195 ? -17.953 -6.781 6.441 1 97.94 195 ARG A N 1
ATOM 1476 C CA . ARG A 1 195 ? -16.766 -7.168 7.199 1 97.94 195 ARG A CA 1
ATOM 1477 C C . ARG A 1 195 ? -15.508 -6.57 6.59 1 97.94 195 ARG A C 1
ATOM 1479 O O . ARG A 1 195 ? -14.406 -6.77 7.105 1 97.94 195 ARG A O 1
ATOM 1486 N N . LEU A 1 196 ? -15.703 -5.832 5.516 1 98.69 196 LEU A N 1
ATOM 1487 C CA . LEU A 1 196 ? -14.5 -5.375 4.832 1 98.69 196 LEU A CA 1
ATOM 1488 C C . LEU A 1 196 ? -14.414 -3.854 4.84 1 98.69 196 LEU A C 1
ATOM 1490 O O . LEU A 1 196 ? -15.438 -3.168 4.711 1 98.69 196 LEU A O 1
ATOM 1494 N N . ARG A 1 197 ? -13.266 -3.342 5.059 1 98.69 197 ARG A N 1
ATOM 1495 C CA . ARG A 1 197 ? -12.859 -1.998 4.656 1 98.69 197 ARG A CA 1
ATOM 1496 C C . ARG A 1 197 ? -11.82 -2.049 3.547 1 98.69 197 ARG A C 1
ATOM 1498 O O . ARG A 1 197 ? -10.828 -2.781 3.648 1 98.69 197 ARG A O 1
ATOM 1505 N N . ALA A 1 198 ? -12.07 -1.331 2.463 1 98.88 198 ALA A N 1
ATOM 1506 C CA . ALA A 1 198 ? -11.227 -1.527 1.288 1 98.88 198 ALA A CA 1
ATOM 1507 C C . ALA A 1 198 ? -10.914 -0.198 0.609 1 98.88 198 ALA A C 1
ATOM 1509 O O . ALA A 1 198 ? -11.617 0.793 0.815 1 98.88 198 ALA A O 1
ATOM 1510 N N . THR A 1 199 ? -9.844 -0.143 -0.108 1 98.88 199 THR A N 1
ATOM 1511 C CA . THR A 1 199 ? -9.477 0.918 -1.038 1 98.88 199 THR A CA 1
ATOM 1512 C C . THR A 1 199 ? -8.898 0.333 -2.324 1 98.88 199 THR A C 1
ATOM 1514 O O . THR A 1 199 ? -8.938 -0.881 -2.531 1 98.88 199 THR A O 1
ATOM 1517 N N . ALA A 1 200 ? -8.508 1.167 -3.217 1 98.94 200 ALA A N 1
ATOM 1518 C CA . ALA A 1 200 ? -7.762 0.826 -4.426 1 98.94 200 ALA A CA 1
ATOM 1519 C C . ALA A 1 200 ? -6.855 1.976 -4.852 1 98.94 200 ALA A C 1
ATOM 1521 O O . ALA A 1 200 ? -7.184 3.146 -4.641 1 98.94 200 ALA A O 1
ATOM 1522 N N . LEU A 1 201 ? -5.742 1.619 -5.367 1 98.88 201 LEU A N 1
ATOM 1523 C CA . LEU A 1 201 ? -4.824 2.615 -5.906 1 98.88 201 LEU A CA 1
ATOM 1524 C C . LEU A 1 201 ? -4.488 2.314 -7.363 1 98.88 201 LEU A C 1
ATOM 1526 O O . LEU A 1 201 ? -4.246 1.161 -7.723 1 98.88 201 LEU A O 1
ATOM 1530 N N . GLN A 1 202 ? -4.59 3.363 -8.188 1 98.81 202 GLN A N 1
ATOM 1531 C CA . GLN A 1 202 ? -4.094 3.279 -9.562 1 98.81 202 GLN A CA 1
ATOM 1532 C C . GLN A 1 202 ? -2.574 3.396 -9.602 1 98.81 202 GLN A C 1
ATOM 1534 O O . GLN A 1 202 ? -2.002 4.348 -9.07 1 98.81 202 GLN A O 1
ATOM 1539 N N . THR A 1 203 ? -1.955 2.434 -10.25 1 98.69 203 THR A N 1
ATOM 1540 C CA . THR A 1 203 ? -0.5 2.451 -10.344 1 98.69 203 THR A CA 1
ATOM 1541 C C . THR A 1 203 ? -0.054 2.514 -11.805 1 98.69 203 THR A C 1
ATOM 1543 O O . THR A 1 203 ? -0.787 2.094 -12.695 1 98.69 203 THR A O 1
ATOM 1546 N N . VAL A 1 204 ? 1.103 3.07 -12.016 1 98.56 204 VAL A N 1
ATOM 1547 C CA . VAL A 1 204 ? 1.8 3.033 -13.297 1 98.56 204 VAL A CA 1
ATOM 1548 C C . VAL A 1 204 ? 3.24 2.574 -13.086 1 98.56 204 VAL A C 1
ATOM 1550 O O . VAL A 1 204 ? 3.723 2.52 -11.953 1 98.56 204 VAL A O 1
ATOM 1553 N N . GLY A 1 205 ? 3.92 2.205 -14.078 1 97.75 205 GLY A N 1
ATOM 1554 C CA . GLY A 1 205 ? 5.301 1.751 -14.008 1 97.75 205 GLY A CA 1
ATOM 1555 C C . GLY A 1 205 ? 5.727 0.958 -15.234 1 97.75 205 GLY A C 1
ATOM 1556 O O . GLY A 1 205 ? 5.27 1.225 -16.344 1 97.75 205 GLY A O 1
ATOM 1557 N N . SER A 1 206 ? 6.648 0.021 -15.008 1 96.12 206 SER A N 1
ATOM 1558 C CA . SER A 1 206 ? 7.223 -0.765 -16.094 1 96.12 206 SER A CA 1
ATOM 1559 C C . SER A 1 206 ? 6.18 -1.687 -16.719 1 96.12 206 SER A C 1
ATOM 1561 O O . SER A 1 206 ? 6.32 -2.102 -17.875 1 96.12 206 SER A O 1
ATOM 1563 N N . LYS A 1 207 ? 5.074 -1.92 -15.961 1 94.12 207 LYS A N 1
ATOM 1564 C CA . LYS A 1 207 ? 4.051 -2.844 -16.438 1 94.12 207 LYS A CA 1
ATOM 1565 C C . LYS A 1 207 ? 2.842 -2.092 -16.984 1 94.12 207 LYS A C 1
ATOM 1567 O O . LYS A 1 207 ? 1.809 -2.695 -17.281 1 94.12 207 LYS A O 1
ATOM 1572 N N . GLY A 1 208 ? 2.98 -0.755 -17.109 1 96.25 208 GLY A N 1
ATOM 1573 C CA . GLY A 1 208 ? 1.9 0.062 -17.641 1 96.25 208 GLY A CA 1
ATOM 1574 C C . GLY A 1 208 ? 0.979 0.604 -16.562 1 96.25 208 GLY A C 1
ATOM 1575 O O . GLY A 1 208 ? 1.426 0.929 -15.461 1 96.25 208 GLY A O 1
ATOM 1576 N N . TRP A 1 209 ? -0.291 0.917 -16.953 1 98 209 TRP A N 1
ATOM 1577 C CA . TRP A 1 209 ? -1.3 1.507 -16.078 1 98 209 TRP A CA 1
ATOM 1578 C C . TRP A 1 209 ? -2.309 0.457 -15.633 1 98 209 TRP A C 1
ATOM 1580 O O . TRP A 1 209 ? -2.996 -0.149 -16.453 1 98 209 TRP A O 1
ATOM 1590 N N . ASP A 1 210 ? -2.391 0.216 -14.375 1 98.25 210 ASP A N 1
ATOM 1591 C CA . ASP A 1 210 ? -3.354 -0.679 -13.734 1 98.25 210 ASP A CA 1
ATOM 1592 C C . ASP A 1 210 ? -3.604 -0.278 -12.289 1 98.25 210 ASP A C 1
ATOM 1594 O O . ASP A 1 210 ? -3.85 0.894 -11.992 1 98.25 210 ASP A O 1
ATOM 1598 N N . GLY A 1 211 ? -3.656 -1.218 -11.328 1 98.5 211 GLY A N 1
ATOM 1599 C CA . GLY A 1 211 ? -3.914 -0.913 -9.93 1 98.5 211 GLY A CA 1
ATOM 1600 C C . GLY A 1 211 ? -4.285 -2.135 -9.117 1 98.5 211 GLY A C 1
ATOM 1601 O O . GLY A 1 211 ? -4.367 -3.244 -9.648 1 98.5 211 GLY A O 1
ATOM 1602 N N . PHE A 1 212 ? -4.391 -1.903 -7.879 1 98.94 212 PHE A N 1
ATOM 1603 C CA . PHE A 1 212 ? -4.73 -2.988 -6.965 1 98.94 212 PHE A CA 1
ATOM 1604 C C . PHE A 1 212 ? -5.719 -2.516 -5.902 1 98.94 212 PHE A C 1
ATOM 1606 O O . PHE A 1 212 ? -5.859 -1.312 -5.676 1 98.94 212 PHE A O 1
ATOM 1613 N N . THR A 1 213 ? -6.434 -3.494 -5.32 1 98.94 213 THR A N 1
ATOM 1614 C CA . THR A 1 213 ? -7.234 -3.25 -4.125 1 98.94 213 THR A CA 1
ATOM 1615 C C . THR A 1 213 ? -6.5 -3.729 -2.877 1 98.94 213 THR A C 1
ATOM 1617 O O . THR A 1 213 ? -5.664 -4.633 -2.949 1 98.94 213 THR A O 1
ATOM 1620 N N . LEU A 1 214 ? -6.699 -3.104 -1.831 1 98.94 214 LEU A N 1
ATOM 1621 C CA . LEU A 1 214 ? -6.281 -3.49 -0.488 1 98.94 214 LEU A CA 1
ATOM 1622 C C . LEU A 1 214 ? -7.465 -3.475 0.475 1 98.94 214 LEU A C 1
ATOM 1624 O O . LEU A 1 214 ? -8.188 -2.482 0.558 1 98.94 214 LEU A O 1
ATOM 1628 N N . ALA A 1 215 ? -7.695 -4.57 1.131 1 98.94 215 ALA A N 1
ATOM 1629 C CA . ALA A 1 215 ? -8.805 -4.672 2.074 1 98.94 215 ALA A CA 1
ATOM 1630 C C . ALA A 1 215 ? -8.359 -5.324 3.379 1 98.94 215 ALA A C 1
ATOM 1632 O O . ALA A 1 215 ? -7.398 -6.102 3.395 1 98.94 215 ALA A O 1
ATOM 1633 N N . VAL A 1 216 ? -9 -4.969 4.438 1 98.88 216 VAL A N 1
ATOM 1634 C CA . VAL A 1 216 ? -8.812 -5.59 5.746 1 98.88 216 VAL A CA 1
ATOM 1635 C C . VAL A 1 216 ? -10.141 -6.137 6.258 1 98.88 216 VAL A C 1
ATOM 1637 O O . VAL A 1 216 ? -11.18 -5.48 6.141 1 98.88 216 VAL A O 1
ATOM 1640 N N . VAL A 1 217 ? -10.109 -7.355 6.738 1 98.75 217 VAL A N 1
ATOM 1641 C CA . VAL A 1 217 ? -11.281 -7.953 7.355 1 98.75 217 VAL A CA 1
ATOM 1642 C C . VAL A 1 217 ? -11.469 -7.395 8.766 1 98.75 217 VAL A C 1
ATOM 1644 O O . VAL A 1 217 ? -10.562 -7.477 9.594 1 98.75 217 VAL A O 1
ATOM 1647 N N . LYS A 1 218 ? -12.625 -6.906 9.07 1 95.94 218 LYS A N 1
ATOM 1648 C CA . LYS A 1 218 ? -12.945 -6.281 10.352 1 95.94 218 LYS A CA 1
ATOM 1649 C C . LYS A 1 218 ? -13.547 -7.293 11.32 1 95.94 218 LYS A C 1
ATOM 1651 O O . LYS A 1 218 ? -14.172 -8.273 10.898 1 95.94 218 LYS A O 1
ATOM 1656 N N . MET B 1 1 ? -5.102 11.406 -20.641 1 84.75 1 MET B N 1
ATOM 1657 C CA . MET B 1 1 ? -4.727 10.406 -19.641 1 84.75 1 MET B CA 1
ATOM 1658 C C . MET B 1 1 ? -5.148 10.852 -18.25 1 84.75 1 MET B C 1
ATOM 1660 O O . MET B 1 1 ? -5.77 10.086 -17.516 1 84.75 1 MET B O 1
ATOM 1664 N N . GLN B 1 2 ? -5.113 12.125 -18.031 1 88.12 2 GLN B N 1
ATOM 1665 C CA . GLN B 1 2 ? -5.477 12.617 -16.703 1 88.12 2 GLN B CA 1
ATOM 1666 C C . GLN B 1 2 ? -6.98 12.516 -16.484 1 88.12 2 GLN B C 1
ATOM 1668 O O . GLN B 1 2 ? -7.426 12.18 -15.375 1 88.12 2 GLN B O 1
ATOM 1673 N N . GLN B 1 3 ? -7.754 12.781 -17.484 1 94.62 3 GLN B N 1
ATOM 1674 C CA . GLN B 1 3 ? -9.203 12.664 -17.344 1 94.62 3 GLN B CA 1
ATOM 1675 C C . GLN B 1 3 ? -9.609 11.227 -17.047 1 94.62 3 GLN B C 1
ATOM 1677 O O . GLN B 1 3 ? -10.508 10.984 -16.234 1 94.62 3 GLN B O 1
ATOM 1682 N N . GLN B 1 4 ? -8.961 10.305 -17.703 1 96.56 4 GLN B N 1
ATOM 1683 C CA . GLN B 1 4 ? -9.273 8.898 -17.469 1 96.56 4 GLN B CA 1
ATOM 1684 C C . GLN B 1 4 ? -8.922 8.484 -16.047 1 96.56 4 GLN B C 1
ATOM 1686 O O . GLN B 1 4 ? -9.648 7.715 -15.422 1 96.56 4 GLN B O 1
ATOM 1691 N N . TRP B 1 5 ? -7.789 8.984 -15.586 1 98.25 5 TRP B N 1
ATOM 1692 C CA . TRP B 1 5 ? -7.41 8.703 -14.203 1 98.25 5 TRP B CA 1
ATOM 1693 C C . TRP B 1 5 ? -8.484 9.188 -13.234 1 98.25 5 TRP B C 1
ATOM 1695 O O . TRP B 1 5 ? -8.812 8.5 -12.266 1 98.25 5 TRP B O 1
ATOM 1705 N N . ARG B 1 6 ? -9 10.383 -13.469 1 98.12 6 ARG B N 1
ATOM 1706 C CA . ARG B 1 6 ? -10.023 10.969 -12.609 1 98.12 6 ARG B CA 1
ATOM 1707 C C . ARG B 1 6 ? -11.305 10.148 -12.648 1 98.12 6 ARG B C 1
ATOM 1709 O O . ARG B 1 6 ? -11.961 9.961 -11.617 1 98.12 6 ARG B O 1
ATOM 1716 N N . GLU B 1 7 ? -11.672 9.695 -13.828 1 98.44 7 GLU B N 1
ATOM 1717 C CA . GLU B 1 7 ? -12.859 8.867 -13.969 1 98.44 7 GLU B CA 1
ATOM 1718 C C . GLU B 1 7 ? -12.727 7.566 -13.188 1 98.44 7 GLU B C 1
ATOM 1720 O O . GLU B 1 7 ? -13.68 7.117 -12.555 1 98.44 7 GLU B O 1
ATOM 1725 N N . VAL B 1 8 ? -11.57 6.98 -13.258 1 98.81 8 VAL B N 1
ATOM 1726 C CA . VAL B 1 8 ? -11.336 5.746 -12.523 1 98.81 8 VAL B CA 1
ATOM 1727 C C . VAL B 1 8 ? -11.383 6.016 -11.016 1 98.81 8 VAL B C 1
ATOM 1729 O O . VAL B 1 8 ? -11.984 5.246 -10.258 1 98.81 8 VAL B O 1
ATOM 1732 N N . ASP B 1 9 ? -10.805 7.117 -10.57 1 98.62 9 ASP B N 1
ATOM 1733 C CA . ASP B 1 9 ? -10.852 7.477 -9.148 1 98.62 9 ASP B CA 1
ATOM 1734 C C . ASP B 1 9 ? -12.289 7.648 -8.68 1 98.62 9 ASP B C 1
ATOM 1736 O O . ASP B 1 9 ? -12.641 7.227 -7.578 1 98.62 9 ASP B O 1
ATOM 1740 N N . GLU B 1 10 ? -13.031 8.375 -9.477 1 98.19 10 GLU B N 1
ATOM 1741 C CA . GLU B 1 10 ? -14.43 8.586 -9.125 1 98.19 10 GLU B CA 1
ATOM 1742 C C . GLU B 1 10 ? -15.164 7.254 -8.992 1 98.19 10 GLU B C 1
ATOM 1744 O O . GLU B 1 10 ? -15.906 7.043 -8.031 1 98.19 10 GLU B O 1
ATOM 1749 N N . TYR B 1 11 ? -14.984 6.328 -9.953 1 98.81 11 TYR B N 1
ATOM 1750 C CA . TYR B 1 11 ? -15.594 5.008 -9.93 1 98.81 11 TYR B CA 1
ATOM 1751 C C . TYR B 1 11 ? -15.188 4.242 -8.672 1 98.81 11 TYR B C 1
ATOM 1753 O O . TYR B 1 11 ? -16.047 3.723 -7.949 1 98.81 11 TYR B O 1
ATOM 1761 N N . LEU B 1 12 ? -13.883 4.176 -8.367 1 98.94 12 LEU B N 1
ATOM 1762 C CA . LEU B 1 12 ? -13.367 3.41 -7.238 1 98.94 12 LEU B CA 1
ATOM 1763 C C . LEU B 1 12 ? -13.812 4.023 -5.914 1 98.94 12 LEU B C 1
ATOM 1765 O O . LEU B 1 12 ? -14.164 3.301 -4.98 1 98.94 12 LEU B O 1
ATOM 1769 N N . THR B 1 13 ? -13.75 5.383 -5.844 1 98.69 13 THR B N 1
ATOM 1770 C CA . THR B 1 13 ? -14.18 6.055 -4.621 1 98.69 13 THR B CA 1
ATOM 1771 C C . THR B 1 13 ? -15.641 5.738 -4.32 1 98.69 13 THR B C 1
ATOM 1773 O O . THR B 1 13 ? -15.984 5.375 -3.191 1 98.69 13 THR B O 1
ATOM 1776 N N . GLN B 1 14 ? -16.469 5.848 -5.32 1 98.31 14 GLN B N 1
ATOM 1777 C CA . GLN B 1 14 ? -17.891 5.582 -5.141 1 98.31 14 GLN B CA 1
ATOM 1778 C C . GLN B 1 14 ? -18.141 4.125 -4.754 1 98.31 14 GLN B C 1
ATOM 1780 O O . GLN B 1 14 ? -19.016 3.83 -3.945 1 98.31 14 GLN B O 1
ATOM 1785 N N . ALA B 1 15 ? -17.359 3.23 -5.266 1 98.69 15 ALA B N 1
ATOM 1786 C CA . ALA B 1 15 ? -17.594 1.8 -5.07 1 98.69 15 ALA B CA 1
ATOM 1787 C C . ALA B 1 15 ? -17.047 1.336 -3.723 1 98.69 15 ALA B C 1
ATOM 1789 O O . ALA B 1 15 ? -17.578 0.414 -3.109 1 98.69 15 ALA B O 1
ATOM 1790 N N . LEU B 1 16 ? -15.961 1.956 -3.238 1 98.81 16 LEU B N 1
ATOM 1791 C CA . LEU B 1 16 ? -15.203 1.335 -2.152 1 98.81 16 LEU B CA 1
ATOM 1792 C C . LEU B 1 16 ? -15.297 2.17 -0.88 1 98.81 16 LEU B C 1
ATOM 1794 O O . LEU B 1 16 ? -15.062 1.663 0.219 1 98.81 16 LEU B O 1
ATOM 1798 N N . ILE B 1 17 ? -15.539 3.447 -1.051 1 97.94 17 ILE B N 1
ATOM 1799 C CA . ILE B 1 17 ? -15.523 4.344 0.102 1 97.94 17 ILE B CA 1
ATOM 1800 C C . ILE B 1 17 ? -16.938 4.824 0.398 1 97.94 17 ILE B C 1
ATOM 1802 O O . ILE B 1 17 ? -17.547 5.539 -0.407 1 97.94 17 ILE B O 1
ATOM 1806 N N . PRO B 1 18 ? -17.438 4.457 1.507 1 95.69 18 PRO B N 1
ATOM 1807 C CA . PRO B 1 18 ? -18.766 4.957 1.855 1 95.69 18 PRO B CA 1
ATOM 1808 C C . PRO B 1 18 ? -18.828 6.48 1.896 1 95.69 18 PRO B C 1
ATOM 1810 O O . PRO B 1 18 ? -17.891 7.133 2.35 1 95.69 18 PRO B O 1
ATOM 1813 N N . ALA B 1 19 ? -19.906 7.016 1.436 1 95 19 ALA B N 1
ATOM 1814 C CA . ALA B 1 19 ? -20.125 8.461 1.508 1 95 19 ALA B CA 1
ATOM 1815 C C . ALA B 1 19 ? -20.062 8.953 2.953 1 95 19 ALA B C 1
ATOM 1817 O O . ALA B 1 19 ? -20.594 8.297 3.855 1 95 19 ALA B O 1
ATOM 1818 N N . ASP B 1 20 ? -19.422 10.016 3.158 1 97.06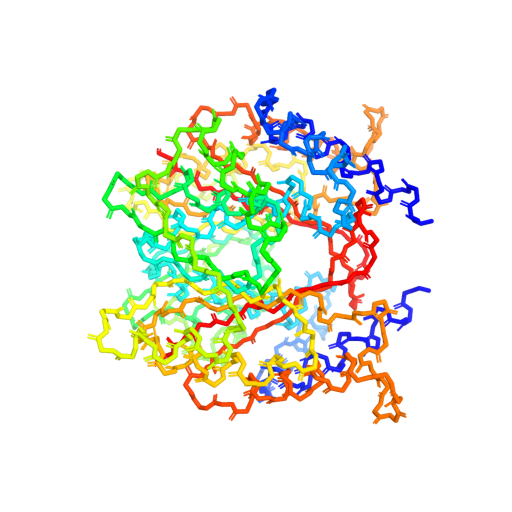 20 ASP B N 1
ATOM 1819 C CA . ASP B 1 20 ? -19.25 10.617 4.48 1 97.06 20 ASP B CA 1
ATOM 1820 C C . ASP B 1 20 ? -19.359 12.133 4.414 1 97.06 20 ASP B C 1
ATOM 1822 O O . ASP B 1 20 ? -18.391 12.828 4.141 1 97.06 20 ASP B O 1
ATOM 1826 N N . PRO B 1 21 ? -20.516 12.625 4.711 1 97.75 21 PRO B N 1
ATOM 1827 C CA . PRO B 1 21 ? -20.719 14.07 4.629 1 97.75 21 PRO B CA 1
ATOM 1828 C C . PRO B 1 21 ? -19.734 14.867 5.473 1 97.75 21 PRO B C 1
ATOM 1830 O O . PRO B 1 21 ? -19.375 15.992 5.109 1 97.75 21 PRO B O 1
ATOM 1833 N N . LEU B 1 22 ? -19.344 14.281 6.57 1 98.38 22 LEU B N 1
ATOM 1834 C CA . LEU B 1 22 ? -18.375 14.969 7.426 1 98.38 22 LEU B CA 1
ATOM 1835 C C . LEU B 1 22 ? -17.047 15.164 6.711 1 98.38 22 LEU B C 1
ATOM 1837 O O . LEU B 1 22 ? -16.469 16.25 6.762 1 98.38 22 LEU B O 1
ATOM 1841 N N . MET B 1 23 ? -16.594 14.148 6.02 1 98.25 23 MET B N 1
ATOM 1842 C CA . MET B 1 23 ? -15.336 14.25 5.293 1 98.25 23 MET B CA 1
ATOM 1843 C C . MET B 1 23 ? -15.453 15.234 4.137 1 98.25 23 MET B C 1
ATOM 1845 O O . MET B 1 23 ? -14.5 15.961 3.836 1 98.25 23 MET B O 1
ATOM 1849 N N . ALA B 1 24 ? -16.578 15.242 3.504 1 97.94 24 ALA B N 1
ATOM 1850 C CA . ALA B 1 24 ? -16.828 16.234 2.453 1 97.94 24 ALA B CA 1
ATOM 1851 C C . ALA B 1 24 ? -16.797 17.656 3.016 1 97.94 24 ALA B C 1
ATOM 1853 O O . ALA B 1 24 ? -16.25 18.562 2.389 1 97.94 24 ALA B O 1
ATOM 1854 N N . GLN B 1 25 ? -17.391 17.812 4.188 1 98.56 25 GLN B N 1
ATOM 1855 C CA . GLN B 1 25 ? -17.406 19.109 4.84 1 98.56 25 GLN B CA 1
ATOM 1856 C C . GLN B 1 25 ? -16 19.562 5.203 1 98.56 25 GLN B C 1
ATOM 1858 O O . GLN B 1 25 ? -15.672 20.75 5.098 1 98.56 25 GLN B O 1
ATOM 1863 N N . VAL B 1 26 ? -15.188 18.656 5.641 1 98.69 26 VAL B N 1
ATOM 1864 C CA . VAL B 1 26 ? -13.805 18.953 5.996 1 98.69 26 VAL B CA 1
ATOM 1865 C C . VAL B 1 26 ? -13.07 19.516 4.781 1 98.69 26 VAL B C 1
ATOM 1867 O O . VAL B 1 26 ? -12.367 20.516 4.879 1 98.69 26 VAL B O 1
ATOM 1870 N N . LEU B 1 27 ? -13.242 18.891 3.629 1 98.25 27 LEU B N 1
ATOM 1871 C CA . LEU B 1 27 ? -12.609 19.375 2.406 1 98.25 27 LEU B CA 1
ATOM 1872 C C . LEU B 1 27 ? -13.133 20.75 2.016 1 98.25 27 LEU B C 1
ATOM 1874 O O . LEU B 1 27 ? -12.375 21.594 1.549 1 98.25 27 LEU B O 1
ATOM 1878 N N . GLU B 1 28 ? -14.391 20.938 2.174 1 98.44 28 GLU B N 1
ATOM 1879 C CA . GLU B 1 28 ? -14.992 22.234 1.896 1 98.44 28 GLU B CA 1
ATOM 1880 C C . GLU B 1 28 ? -14.445 23.312 2.838 1 98.44 28 GLU B C 1
ATOM 1882 O O . GLU B 1 28 ? -14.156 24.422 2.412 1 98.44 28 GLU B O 1
ATOM 1887 N N . ASN B 1 29 ? -14.336 22.938 4.152 1 98.75 29 ASN B N 1
ATOM 1888 C CA . ASN B 1 29 ? -13.742 23.844 5.117 1 98.75 29 ASN B CA 1
ATOM 1889 C C . ASN B 1 29 ? -12.336 24.266 4.699 1 98.75 29 ASN B C 1
ATOM 1891 O O . ASN B 1 29 ? -11.984 25.438 4.777 1 98.75 29 ASN B O 1
ATOM 1895 N N . ASN B 1 30 ? -11.547 23.266 4.285 1 98.75 30 ASN B N 1
ATOM 1896 C CA . ASN B 1 30 ? -10.188 23.547 3.844 1 98.75 30 ASN B CA 1
ATOM 1897 C C . ASN B 1 30 ? -10.172 24.531 2.67 1 98.75 30 ASN B C 1
ATOM 1899 O O . ASN B 1 30 ? -9.398 25.484 2.662 1 98.75 30 ASN B O 1
ATOM 1903 N N . ARG B 1 31 ? -11.016 24.266 1.727 1 98.19 31 ARG B N 1
ATOM 1904 C CA . ARG B 1 31 ? -11.117 25.109 0.545 1 98.19 31 ARG B CA 1
ATOM 1905 C C . ARG B 1 31 ? -11.516 26.531 0.926 1 98.19 31 ARG B C 1
ATOM 1907 O O . ARG B 1 31 ? -10.898 27.5 0.478 1 98.19 31 ARG B O 1
ATOM 1914 N N . LEU B 1 32 ? -12.516 26.672 1.734 1 98.31 32 LEU B N 1
ATOM 1915 C CA . LEU B 1 32 ? -13.055 27.969 2.125 1 98.31 32 LEU B CA 1
ATOM 1916 C C . LEU B 1 32 ? -12.031 28.75 2.934 1 98.31 32 LEU B C 1
ATOM 1918 O O . LEU B 1 32 ? -11.984 29.984 2.85 1 98.31 32 LEU B O 1
ATOM 1922 N N . ALA B 1 33 ? -11.203 28.047 3.656 1 98.44 33 ALA B N 1
ATOM 1923 C CA . ALA B 1 33 ? -10.18 28.703 4.473 1 98.44 33 ALA B CA 1
ATOM 1924 C C . ALA B 1 33 ? -8.969 29.078 3.631 1 98.44 33 ALA B C 1
ATOM 1926 O O . ALA B 1 33 ? -8.023 29.703 4.133 1 98.44 33 ALA B O 1
ATOM 1927 N N . GLY B 1 34 ? -8.945 28.688 2.348 1 98.12 34 GLY B N 1
ATOM 1928 C CA . GLY B 1 34 ? -7.891 29.078 1.431 1 98.12 34 GLY B CA 1
ATOM 1929 C C . GLY B 1 34 ? -6.66 28.188 1.518 1 98.12 34 GLY B C 1
ATOM 1930 O O . GLY B 1 34 ? -5.57 28.594 1.106 1 98.12 34 GLY B O 1
ATOM 1931 N N . LEU B 1 35 ? -6.805 27.016 2.111 1 98.06 35 LEU B N 1
ATOM 1932 C CA . LEU B 1 35 ? -5.672 26.109 2.176 1 98.06 35 LEU B CA 1
ATOM 1933 C C . LEU B 1 35 ? -5.305 25.594 0.787 1 98.06 35 LEU B C 1
ATOM 1935 O O . LEU B 1 35 ? -6.176 25.438 -0.071 1 98.06 35 LEU B O 1
ATOM 1939 N N . PRO B 1 36 ? -4 25.344 0.544 1 96.12 36 PRO B N 1
ATOM 1940 C CA . PRO B 1 36 ? -3.645 24.688 -0.714 1 96.12 36 PRO B CA 1
ATOM 1941 C C . PRO B 1 36 ? -4.301 23.312 -0.869 1 96.12 36 PRO B C 1
ATOM 1943 O O . PRO B 1 36 ? -4.477 22.594 0.118 1 96.12 36 PRO B O 1
ATOM 1946 N N . PRO B 1 37 ? -4.699 22.969 -2.08 1 94 37 PRO B N 1
ATOM 1947 C CA . PRO B 1 37 ? -5.395 21.703 -2.311 1 94 37 PRO B CA 1
ATOM 1948 C C . PRO B 1 37 ? -4.461 20.5 -2.256 1 94 37 PRO B C 1
ATOM 1950 O O . PRO B 1 37 ? -4.379 19.734 -3.219 1 94 37 PRO B O 1
ATOM 1953 N N . HIS B 1 38 ? -3.797 20.312 -1.125 1 94.5 38 HIS B N 1
ATOM 1954 C CA . HIS B 1 38 ? -2.771 19.281 -0.961 1 94.5 38 HIS B CA 1
ATOM 1955 C C . HIS B 1 38 ? -3.316 18.078 -0.212 1 94.5 38 HIS B C 1
ATOM 1957 O O . HIS B 1 38 ? -2.562 17.156 0.13 1 94.5 38 HIS B O 1
ATOM 1963 N N . ASP B 1 39 ? -4.629 18.078 -0.014 1 96.06 39 ASP B N 1
ATOM 1964 C CA . ASP B 1 39 ? -5.227 16.922 0.648 1 96.06 39 ASP B CA 1
ATOM 1965 C C . ASP B 1 39 ? -4.996 15.656 -0.159 1 96.06 39 ASP B C 1
ATOM 1967 O O . ASP B 1 39 ? -5.047 15.672 -1.391 1 96.06 39 ASP B O 1
ATOM 1971 N N . VAL B 1 40 ? -4.781 14.57 0.535 1 97.62 40 VAL B N 1
ATOM 1972 C CA . VAL B 1 40 ? -4.789 13.281 -0.148 1 97.62 40 VAL B CA 1
ATOM 1973 C C . VAL B 1 40 ? -6.172 13.016 -0.735 1 97.62 40 VAL B C 1
ATOM 1975 O O . VAL B 1 40 ? -7.156 13.633 -0.324 1 97.62 40 VAL B O 1
ATOM 1978 N N . SER B 1 41 ? -6.25 12.141 -1.699 1 97.5 41 SER B N 1
ATOM 1979 C CA . SER B 1 41 ? -7.551 11.703 -2.199 1 97.5 41 SER B CA 1
ATOM 1980 C C . SER B 1 41 ? -8.242 10.781 -1.204 1 97.5 41 SER B C 1
ATOM 1982 O O . SER B 1 41 ? -7.605 10.242 -0.297 1 97.5 41 SER B O 1
ATOM 1984 N N . PRO B 1 42 ? -9.539 10.562 -1.342 1 98.12 42 PRO B N 1
ATOM 1985 C CA . PRO B 1 42 ? -10.242 9.641 -0.451 1 98.12 42 PRO B CA 1
ATOM 1986 C C . PRO B 1 42 ? -9.648 8.234 -0.472 1 98.12 42 PRO B C 1
ATOM 1988 O O . PRO B 1 42 ? -9.492 7.605 0.58 1 98.12 42 PRO B O 1
ATOM 1991 N N . LEU B 1 43 ? -9.289 7.746 -1.661 1 98.81 43 LEU B N 1
ATOM 1992 C CA . LEU B 1 43 ? -8.695 6.418 -1.786 1 98.81 43 LEU B CA 1
ATOM 1993 C C . LEU B 1 43 ? -7.355 6.348 -1.062 1 98.81 43 LEU B C 1
ATOM 1995 O O . LEU B 1 43 ? -7.059 5.359 -0.389 1 98.81 43 LEU B O 1
ATOM 1999 N N . GLN B 1 44 ? -6.578 7.402 -1.183 1 98.69 44 GLN B N 1
ATOM 2000 C CA . GLN B 1 44 ? -5.293 7.477 -0.495 1 98.69 44 GLN B CA 1
ATOM 2001 C C . GLN B 1 44 ? -5.48 7.59 1.015 1 98.69 44 GLN B C 1
ATOM 2003 O O . GLN B 1 44 ? -4.723 6.996 1.786 1 98.69 44 GLN B O 1
ATOM 2008 N N . GLY B 1 45 ? -6.457 8.391 1.445 1 98.69 45 GLY B N 1
ATOM 2009 C CA . GLY B 1 45 ? -6.781 8.453 2.861 1 98.69 45 GLY B CA 1
ATOM 2010 C C . GLY B 1 45 ? -7.184 7.113 3.447 1 98.69 45 GLY B C 1
ATOM 2011 O O . GLY B 1 45 ? -6.711 6.734 4.52 1 98.69 45 GLY B O 1
ATOM 2012 N N . GLN B 1 46 ? -8.062 6.445 2.742 1 98.75 46 GLN B N 1
ATOM 2013 C CA . GLN B 1 46 ? -8.469 5.117 3.191 1 98.75 46 GLN B CA 1
ATOM 2014 C C . GLN B 1 46 ? -7.285 4.16 3.223 1 98.75 46 GLN B C 1
ATOM 2016 O O . GLN B 1 46 ? -7.219 3.277 4.082 1 98.75 46 GLN B O 1
ATOM 2021 N N . PHE B 1 47 ? -6.371 4.301 2.283 1 98.94 47 PHE B N 1
ATOM 2022 C CA . PHE B 1 47 ? -5.148 3.508 2.287 1 98.94 47 PHE B CA 1
ATOM 2023 C C . PHE B 1 47 ? -4.379 3.711 3.586 1 98.94 47 PHE B C 1
ATOM 2025 O O . PHE B 1 47 ? -3.959 2.742 4.223 1 98.94 47 PHE B O 1
ATOM 2032 N N . LEU B 1 48 ? -4.191 4.953 4.02 1 98.94 48 LEU B N 1
ATOM 2033 C CA . LEU B 1 48 ? -3.52 5.254 5.277 1 98.94 48 LEU B CA 1
ATOM 2034 C C . LEU B 1 48 ? -4.258 4.625 6.453 1 98.94 48 LEU B C 1
ATOM 2036 O O . LEU B 1 48 ? -3.633 4.035 7.34 1 98.94 48 LEU B O 1
ATOM 2040 N N . GLY B 1 49 ? -5.582 4.746 6.441 1 98.88 49 GLY B N 1
ATOM 2041 C CA . GLY B 1 49 ? -6.367 4.109 7.484 1 98.88 49 GLY B CA 1
ATOM 2042 C C . GLY B 1 49 ? -6.191 2.602 7.531 1 98.88 49 GLY B C 1
ATOM 2043 O O . GLY B 1 49 ? -6.113 2.014 8.609 1 98.88 49 GLY B O 1
ATOM 2044 N N . LEU B 1 50 ? -6.133 1.981 6.383 1 98.88 50 LEU B N 1
ATOM 2045 C CA . LEU B 1 50 ? -5.973 0.533 6.32 1 98.88 50 LEU B CA 1
ATOM 2046 C C . LEU B 1 50 ? -4.602 0.115 6.836 1 98.88 50 LEU B C 1
ATOM 2048 O O . LEU B 1 50 ? -4.461 -0.949 7.445 1 98.88 50 LEU B O 1
ATOM 2052 N N . LEU B 1 51 ? -3.562 0.939 6.562 1 98.88 51 LEU B N 1
ATOM 2053 C CA . LEU B 1 51 ? -2.256 0.643 7.137 1 98.88 51 LEU B CA 1
ATOM 2054 C C . LEU B 1 51 ? -2.324 0.619 8.664 1 98.88 51 LEU B C 1
ATOM 2056 O O . LEU B 1 51 ? -1.731 -0.252 9.297 1 98.88 51 LEU B O 1
ATOM 2060 N N . VAL B 1 52 ? -3.041 1.574 9.234 1 98.88 52 VAL B N 1
ATOM 2061 C CA . VAL B 1 52 ? -3.227 1.613 10.68 1 98.88 52 VAL B CA 1
ATOM 2062 C C . VAL B 1 52 ? -3.914 0.333 11.148 1 98.88 52 VAL B C 1
ATOM 2064 O O . VAL B 1 52 ? -3.441 -0.332 12.07 1 98.88 52 VAL B O 1
ATOM 2067 N N . MET B 1 53 ? -4.953 -0.055 10.477 1 98.5 53 MET B N 1
ATOM 2068 C CA . MET B 1 53 ? -5.746 -1.218 10.867 1 98.5 53 MET B CA 1
ATOM 2069 C C . MET B 1 53 ? -4.926 -2.498 10.758 1 98.5 53 MET B C 1
ATOM 2071 O O . MET B 1 53 ? -4.91 -3.311 11.688 1 98.5 53 MET B O 1
ATOM 2075 N N . MET B 1 54 ? -4.242 -2.639 9.656 1 98.06 54 MET B N 1
ATOM 2076 C CA . MET B 1 54 ? -3.625 -3.936 9.406 1 98.06 54 MET B CA 1
ATOM 2077 C C . MET B 1 54 ? -2.379 -4.125 10.266 1 98.06 54 MET B C 1
ATOM 2079 O O . MET B 1 54 ? -1.941 -5.254 10.492 1 98.06 54 MET B O 1
ATOM 2083 N N . THR B 1 55 ? -1.772 -3.025 10.781 1 97.81 55 THR B N 1
ATOM 2084 C CA . THR B 1 55 ? -0.589 -3.135 11.625 1 97.81 55 THR B CA 1
ATOM 2085 C C . THR B 1 55 ? -0.977 -3.123 13.102 1 97.81 55 THR B C 1
ATOM 2087 O O . THR B 1 55 ? -0.141 -3.381 13.969 1 97.81 55 THR B O 1
ATOM 2090 N N . GLY B 1 56 ? -2.205 -2.795 13.391 1 97.69 56 GLY B N 1
ATOM 2091 C CA . GLY B 1 56 ? -2.602 -2.617 14.781 1 97.69 56 GLY B CA 1
ATOM 2092 C C . GLY B 1 56 ? -1.946 -1.419 15.438 1 97.69 56 GLY B C 1
ATOM 2093 O O . GLY B 1 56 ? -1.671 -1.438 16.641 1 97.69 56 GLY B O 1
ATOM 2094 N N . ALA B 1 57 ? -1.694 -0.409 14.672 1 98.56 57 ALA B N 1
ATOM 2095 C CA . ALA B 1 57 ? -0.995 0.772 15.172 1 98.56 57 ALA B CA 1
ATOM 2096 C C . ALA B 1 57 ? -1.807 1.474 16.266 1 98.56 57 ALA B C 1
ATOM 2098 O O . ALA B 1 57 ? -3.029 1.595 16.141 1 98.56 57 ALA B O 1
ATOM 2099 N N . LYS B 1 58 ? -1.09 1.934 17.266 1 98.69 58 LYS B N 1
ATOM 2100 C CA . LYS B 1 58 ? -1.716 2.682 18.344 1 98.69 58 LYS B CA 1
ATOM 2101 C C . LYS B 1 58 ? -1.164 4.102 18.422 1 98.69 58 LYS B C 1
ATOM 2103 O O . LYS B 1 58 ? -1.849 5.016 18.891 1 98.69 58 LYS B O 1
ATOM 2108 N N . ARG B 1 59 ? 0.048 4.246 18.062 1 98.88 59 ARG B N 1
ATOM 2109 C CA . ARG B 1 59 ? 0.699 5.551 18.078 1 98.88 59 ARG B CA 1
ATOM 2110 C C . ARG B 1 59 ? 1.202 5.926 16.688 1 98.88 59 ARG B C 1
ATOM 2112 O O . ARG B 1 59 ? 2.102 5.273 16.141 1 98.88 59 ARG B O 1
ATOM 2119 N N . VAL B 1 60 ? 0.615 6.973 16.109 1 98.94 60 VAL B N 1
ATOM 2120 C CA . VAL B 1 60 ? 0.906 7.383 14.742 1 98.94 60 VAL B CA 1
ATOM 2121 C C . VAL B 1 60 ? 1.475 8.797 14.742 1 98.94 60 VAL B C 1
ATOM 2123 O O . VAL B 1 60 ? 0.992 9.672 15.469 1 98.94 60 VAL B O 1
ATOM 2126 N N . LEU B 1 61 ? 2.533 8.984 13.953 1 99 61 LEU B N 1
ATOM 2127 C CA . LEU B 1 61 ? 3.098 10.312 13.734 1 99 61 LEU B CA 1
ATOM 2128 C C . LEU B 1 61 ? 2.818 10.789 12.312 1 99 61 LEU B C 1
ATOM 2130 O O . LEU B 1 61 ? 3.096 10.07 11.344 1 99 61 LEU B O 1
ATOM 2134 N N . GLU B 1 62 ? 2.207 11.914 12.203 1 98.94 62 GLU B N 1
ATOM 2135 C CA . GLU B 1 62 ? 2.018 12.594 10.93 1 98.94 62 GLU B CA 1
ATOM 2136 C C . GLU B 1 62 ? 2.795 13.906 10.883 1 98.94 62 GLU B C 1
ATOM 2138 O O . GLU B 1 62 ? 2.607 14.773 11.742 1 98.94 62 GLU B O 1
ATOM 2143 N N . ILE B 1 63 ? 3.697 13.984 9.93 1 98.94 63 ILE B N 1
ATOM 2144 C CA . ILE B 1 63 ? 4.422 15.227 9.688 1 98.94 63 ILE B CA 1
ATOM 2145 C C . ILE B 1 63 ? 3.785 15.977 8.516 1 98.94 63 ILE B C 1
ATOM 2147 O O . ILE B 1 63 ? 3.938 15.57 7.363 1 98.94 63 ILE B O 1
ATOM 2151 N N . GLY B 1 64 ? 3.117 17.078 8.781 1 98.56 64 GLY B N 1
ATOM 2152 C CA . GLY B 1 64 ? 2.297 17.797 7.82 1 98.56 64 GLY B CA 1
ATOM 2153 C C . GLY B 1 64 ? 0.812 17.547 7.996 1 98.56 64 GLY B C 1
ATOM 2154 O O . GLY B 1 64 ? 0.269 16.594 7.43 1 98.56 64 GLY B O 1
ATOM 2155 N N . THR B 1 65 ? 0.171 18.5 8.773 1 98.62 65 THR B N 1
ATOM 2156 C CA . THR B 1 65 ? -1.239 18.344 9.109 1 98.62 65 THR B CA 1
ATOM 2157 C C . THR B 1 65 ? -2.125 19 8.055 1 98.62 65 THR B C 1
ATOM 2159 O O . THR B 1 65 ? -3.174 18.469 7.695 1 98.62 65 THR B O 1
ATOM 2162 N N . LEU B 1 66 ? -1.705 20.156 7.598 1 98.31 66 LEU B N 1
ATOM 2163 C CA . LEU B 1 66 ? -2.555 21.016 6.781 1 98.31 66 LEU B CA 1
ATOM 2164 C C . LEU B 1 66 ? -3.908 21.234 7.449 1 98.31 66 LEU B C 1
ATOM 2166 O O . LEU B 1 66 ? -3.977 21.719 8.586 1 98.31 66 LEU B O 1
ATOM 2170 N N . GLY B 1 67 ? -4.996 20.891 6.793 1 98.69 67 GLY B N 1
ATOM 2171 C CA . GLY B 1 67 ? -6.32 21.078 7.363 1 98.69 67 GLY B CA 1
ATOM 2172 C C . GLY B 1 67 ? -6.84 19.844 8.086 1 98.69 67 GLY B C 1
ATOM 2173 O O . GLY B 1 67 ? -7.98 19.828 8.547 1 98.69 67 GLY B O 1
ATOM 2174 N N . GLY B 1 68 ? -6.086 18.812 8.195 1 98.81 68 GLY B N 1
ATOM 2175 C CA . GLY B 1 68 ? -6.395 17.688 9.055 1 98.81 68 GLY B CA 1
ATOM 2176 C C . GLY B 1 68 ? -7.109 16.562 8.336 1 98.81 68 GLY B C 1
ATOM 2177 O O . GLY B 1 68 ? -7.605 15.633 8.969 1 98.81 68 GLY B O 1
ATOM 2178 N N . TYR B 1 69 ? -7.156 16.578 7 1 98.81 69 TYR B N 1
ATOM 2179 C CA . TYR B 1 69 ? -7.93 15.586 6.262 1 98.81 69 TYR B CA 1
ATOM 2180 C C . TYR B 1 69 ? -7.312 14.195 6.398 1 98.81 69 TYR B C 1
ATOM 2182 O O . TYR B 1 69 ? -8 13.242 6.762 1 98.81 69 TYR B O 1
ATOM 2190 N N . SER B 1 70 ? -6.012 14.039 6.133 1 98.81 70 SER B N 1
ATOM 2191 C CA . SER B 1 70 ? -5.375 12.742 6.316 1 98.81 70 SER B CA 1
ATOM 2192 C C . SER B 1 70 ? -5.312 12.359 7.793 1 98.81 70 SER B C 1
ATOM 2194 O O . SER B 1 70 ? -5.414 11.18 8.141 1 98.81 70 SER B O 1
ATOM 2196 N N . THR B 1 71 ? -5.172 13.367 8.664 1 98.88 71 THR B N 1
ATOM 2197 C CA . THR B 1 71 ? -5.191 13.117 10.102 1 98.88 71 THR B CA 1
ATOM 2198 C C . THR B 1 71 ? -6.469 12.391 10.508 1 98.88 71 THR B C 1
ATOM 2200 O O . THR B 1 71 ? -6.43 11.469 11.328 1 98.88 71 THR B O 1
ATOM 2203 N N . LEU B 1 72 ? -7.547 12.797 9.922 1 98.88 72 LEU B N 1
ATOM 2204 C CA . LEU B 1 72 ? -8.844 12.211 10.25 1 98.88 72 LEU B CA 1
ATOM 2205 C C . LEU B 1 72 ? -8.898 10.75 9.828 1 98.88 72 LEU B C 1
ATOM 2207 O O . LEU B 1 72 ? -9.43 9.906 10.555 1 98.88 72 LEU B O 1
ATOM 2211 N N . TRP B 1 73 ? -8.391 10.391 8.648 1 98.75 73 TRP B N 1
ATOM 2212 C CA . TRP B 1 73 ? -8.344 9.008 8.195 1 98.75 73 TRP B CA 1
ATOM 2213 C C . TRP B 1 73 ? -7.527 8.148 9.156 1 98.75 73 TRP B C 1
ATOM 2215 O O . TRP B 1 73 ? -7.93 7.031 9.492 1 98.75 73 TRP B O 1
ATOM 2225 N N . LEU B 1 74 ? -6.406 8.695 9.602 1 98.94 74 LEU B N 1
ATOM 2226 C CA . LEU B 1 74 ? -5.547 7.992 10.547 1 98.94 74 LEU B CA 1
ATOM 2227 C C . LEU B 1 74 ? -6.242 7.82 11.891 1 98.94 74 LEU B C 1
ATOM 2229 O O . LEU B 1 74 ? -6.312 6.707 12.422 1 98.94 74 LEU B O 1
ATOM 2233 N N . ALA B 1 75 ? -6.805 8.883 12.422 1 98.88 75 ALA B N 1
ATOM 2234 C CA . ALA B 1 75 ? -7.398 8.883 13.758 1 98.88 75 ALA B CA 1
ATOM 2235 C C . ALA B 1 75 ? -8.586 7.934 13.828 1 98.88 75 ALA B C 1
ATOM 2237 O O . ALA B 1 75 ? -8.742 7.195 14.805 1 98.88 75 ALA B O 1
ATOM 2238 N N . ARG B 1 76 ? -9.398 7.93 12.812 1 98.44 76 ARG B N 1
ATOM 2239 C CA . ARG B 1 76 ? -10.609 7.121 12.805 1 98.44 76 ARG B CA 1
ATOM 2240 C C . ARG B 1 76 ? -10.281 5.637 12.688 1 98.44 76 ARG B C 1
ATOM 2242 O O . ARG B 1 76 ? -11.102 4.781 13.031 1 98.44 76 ARG B O 1
ATOM 2249 N N . ALA B 1 77 ? -9.125 5.312 12.164 1 98.5 77 ALA B N 1
ATOM 2250 C CA . ALA B 1 77 ? -8.719 3.918 12 1 98.5 77 ALA B CA 1
ATOM 2251 C C . ALA B 1 77 ? -8.078 3.387 13.281 1 98.5 77 ALA B C 1
ATOM 2253 O O . ALA B 1 77 ? -7.895 2.176 13.438 1 98.5 77 ALA B O 1
ATOM 2254 N N . LEU B 1 78 ? -7.727 4.266 14.242 1 98.5 78 LEU B N 1
ATOM 2255 C CA . LEU B 1 78 ? -7.074 3.869 15.484 1 98.5 78 LEU B CA 1
ATOM 2256 C C . LEU B 1 78 ? -8.062 3.197 16.438 1 98.5 78 LEU B C 1
ATOM 2258 O O . LEU B 1 78 ? -9.258 3.5 16.406 1 98.5 78 LEU B O 1
ATOM 2262 N N . PRO B 1 79 ? -7.578 2.309 17.266 1 97.25 79 PRO B N 1
ATOM 2263 C CA . PRO B 1 79 ? -8.422 1.876 18.391 1 97.25 79 PRO B CA 1
ATOM 2264 C C . PRO B 1 79 ? -8.711 3 19.375 1 97.25 79 PRO B C 1
ATOM 2266 O O . PRO B 1 79 ? -8.148 4.094 19.266 1 97.25 79 PRO B O 1
ATOM 2269 N N . GLU B 1 80 ? -9.508 2.74 20.344 1 96.56 80 GLU B N 1
ATOM 2270 C CA . GLU B 1 80 ? -9.961 3.758 21.281 1 96.56 80 GLU B CA 1
ATOM 2271 C C . GLU B 1 80 ? -8.789 4.352 22.062 1 96.56 80 GLU B C 1
ATOM 2273 O O . GLU B 1 80 ? -8.805 5.535 22.406 1 96.56 80 GLU B O 1
ATOM 2278 N N . ASP B 1 81 ? -7.809 3.553 22.266 1 97.25 81 ASP B N 1
ATOM 2279 C CA . ASP B 1 81 ? -6.676 4.008 23.062 1 97.25 81 ASP B CA 1
ATOM 2280 C C . ASP B 1 81 ? -5.52 4.461 22.172 1 97.25 81 ASP B C 1
ATOM 2282 O O . ASP B 1 81 ? -4.379 4.559 22.625 1 97.25 81 ASP B O 1
ATOM 2286 N N . GLY B 1 82 ? -5.797 4.723 20.922 1 98.62 82 GLY B N 1
ATOM 2287 C CA . GLY B 1 82 ? -4.77 5.168 20 1 98.62 82 GLY B CA 1
ATOM 2288 C C . GLY B 1 82 ? -4.59 6.672 19.984 1 98.62 82 GLY B C 1
ATOM 2289 O O . GLY B 1 82 ? -5.438 7.41 20.484 1 98.62 82 GLY B O 1
ATOM 2290 N N . LEU B 1 83 ? -3.455 7.113 19.391 1 98.81 83 LEU B N 1
ATOM 2291 C CA . LEU B 1 83 ? -3.119 8.531 19.328 1 98.81 83 LEU B CA 1
ATOM 2292 C C . LEU B 1 83 ? -2.422 8.867 18.016 1 98.81 83 LEU B C 1
ATOM 2294 O O . LEU B 1 83 ? -1.529 8.141 17.578 1 98.81 83 LEU B O 1
ATOM 2298 N N . VAL B 1 84 ? -2.891 9.914 17.422 1 98.94 84 VAL B N 1
ATOM 2299 C CA . VAL B 1 84 ? -2.156 10.539 16.312 1 98.94 84 VAL B CA 1
ATOM 2300 C C . VAL B 1 84 ? -1.479 11.812 16.812 1 98.94 84 VAL B C 1
ATOM 2302 O O . VAL B 1 84 ? -2.143 12.719 17.312 1 98.94 84 VAL B O 1
ATOM 2305 N N . VAL B 1 85 ? -0.204 11.844 16.703 1 98.94 85 VAL B N 1
ATOM 2306 C CA . VAL B 1 85 ? 0.535 13.102 16.812 1 98.94 85 VAL B CA 1
ATOM 2307 C C . VAL B 1 85 ? 0.71 13.703 15.414 1 98.94 85 VAL B C 1
ATOM 2309 O O . VAL B 1 85 ? 1.254 13.062 14.516 1 98.94 85 VAL B O 1
ATOM 2312 N N . THR B 1 86 ? 0.205 14.883 15.219 1 98.94 86 THR B N 1
ATOM 2313 C CA . THR B 1 86 ? 0.337 15.531 13.914 1 98.94 86 THR B CA 1
ATOM 2314 C C . THR B 1 86 ? 0.995 16.906 14.055 1 98.94 86 THR B C 1
ATOM 2316 O O . THR B 1 86 ? 0.672 17.656 14.977 1 98.94 86 THR B O 1
ATOM 2319 N N . LEU B 1 87 ? 1.962 17.188 13.18 1 98.94 87 LEU B N 1
ATOM 2320 C CA . LEU B 1 87 ? 2.781 18.391 13.266 1 98.94 87 LEU B CA 1
ATOM 2321 C C . LEU B 1 87 ? 2.453 19.359 12.125 1 98.94 87 LEU B C 1
ATOM 2323 O O . LEU B 1 87 ? 2.434 18.969 10.961 1 98.94 87 LEU B O 1
ATOM 2327 N N . GLU B 1 88 ? 2.182 20.578 12.438 1 98.81 88 GLU B N 1
ATOM 2328 C CA . GLU B 1 88 ? 1.856 21.609 11.453 1 98.81 88 GLU B CA 1
ATOM 2329 C C . GLU B 1 88 ? 2.613 22.906 11.734 1 98.81 88 GLU B C 1
ATOM 2331 O O . GLU B 1 88 ? 2.535 23.438 12.844 1 98.81 88 GLU B O 1
ATOM 2336 N N . ALA B 1 89 ? 3.297 23.391 10.688 1 98.38 89 ALA B N 1
ATOM 2337 C CA . ALA B 1 89 ? 4.121 24.594 10.852 1 98.38 89 ALA B CA 1
ATOM 2338 C C . ALA B 1 89 ? 3.262 25.859 10.859 1 98.38 89 ALA B C 1
ATOM 2340 O O . ALA B 1 89 ? 3.561 26.812 11.578 1 98.38 89 ALA B O 1
ATOM 2341 N N . SER B 1 90 ? 2.221 25.922 10.07 1 98.31 90 SER B N 1
ATOM 2342 C CA . SER B 1 90 ? 1.375 27.094 9.914 1 98.31 90 SER B CA 1
ATOM 2343 C C . SER B 1 90 ? 0.309 27.156 11.008 1 98.31 90 SER B C 1
ATOM 2345 O O . SER B 1 90 ? -0.549 26.281 11.094 1 98.31 90 SER B O 1
ATOM 2347 N N . ALA B 1 91 ? 0.298 28.219 11.727 1 98.38 91 ALA B N 1
ATOM 2348 C CA . ALA B 1 91 ? -0.723 28.422 12.75 1 98.38 91 ALA B CA 1
ATOM 2349 C C . ALA B 1 91 ? -2.113 28.5 12.133 1 98.38 91 ALA B C 1
ATOM 2351 O O . ALA B 1 91 ? -3.092 28.031 12.711 1 98.38 91 ALA B O 1
ATOM 2352 N N . GLU B 1 92 ? -2.146 29.109 11 1 98.31 92 GLU B N 1
ATOM 2353 C CA . GLU B 1 92 ? -3.42 29.266 10.305 1 98.31 92 GLU B CA 1
ATOM 2354 C C . GLU B 1 92 ? -3.973 27.906 9.883 1 98.31 92 GLU B C 1
ATOM 2356 O O . GLU B 1 92 ? -5.156 27.609 10.086 1 98.31 92 GLU B O 1
ATOM 2361 N N . HIS B 1 93 ? -3.125 27.031 9.242 1 98.62 93 HIS B N 1
ATOM 2362 C CA . HIS B 1 93 ? -3.551 25.688 8.875 1 98.62 93 HIS B CA 1
ATOM 2363 C C . HIS B 1 93 ? -3.982 24.891 10.102 1 98.62 93 HIS B C 1
ATOM 2365 O O . HIS B 1 93 ? -5 24.188 10.062 1 98.62 93 HIS B O 1
ATOM 2371 N N . ALA B 1 94 ? -3.227 25.047 11.18 1 98.81 94 ALA B N 1
ATOM 2372 C CA . ALA B 1 94 ? -3.5 24.312 12.406 1 98.81 94 ALA B CA 1
ATOM 2373 C C . ALA B 1 94 ? -4.859 24.688 12.984 1 98.81 94 ALA B C 1
ATOM 2375 O O . ALA B 1 94 ? -5.566 23.844 13.547 1 98.81 94 ALA B O 1
ATOM 2376 N N . GLU B 1 95 ? -5.176 25.922 12.891 1 98.81 95 GLU B N 1
ATOM 2377 C CA . GLU B 1 95 ? -6.477 26.375 13.375 1 98.81 95 GLU B CA 1
ATOM 2378 C C . GLU B 1 95 ? -7.613 25.703 12.609 1 98.81 95 GLU B C 1
ATOM 2380 O O . GLU B 1 95 ? -8.602 25.266 13.203 1 98.81 95 GLU B O 1
ATOM 2385 N N . VAL B 1 96 ? -7.465 25.656 11.289 1 98.88 96 VAL B N 1
ATOM 2386 C CA . VAL B 1 96 ? -8.453 24.984 10.461 1 98.88 96 VAL B CA 1
ATOM 2387 C C . VAL B 1 96 ? -8.523 23.516 10.828 1 98.88 96 VAL B C 1
ATOM 2389 O O . VAL B 1 96 ? -9.609 22.953 10.977 1 98.88 96 VAL B O 1
ATOM 2392 N N . ALA B 1 97 ? -7.363 22.891 11.023 1 98.94 97 ALA B N 1
ATOM 2393 C CA . ALA B 1 97 ? -7.301 21.484 11.383 1 98.94 97 ALA B CA 1
ATOM 2394 C C . ALA B 1 97 ? -7.992 21.219 12.719 1 98.94 97 ALA B C 1
ATOM 2396 O O . ALA B 1 97 ? -8.766 20.266 12.852 1 98.94 97 ALA B O 1
ATOM 2397 N N . ALA B 1 98 ? -7.719 22.078 13.664 1 98.88 98 ALA B N 1
ATOM 2398 C CA . ALA B 1 98 ? -8.32 21.922 14.992 1 98.88 98 ALA B CA 1
ATOM 2399 C C . ALA B 1 98 ? -9.844 21.953 14.906 1 98.88 98 ALA B C 1
ATOM 2401 O O . ALA B 1 98 ? -10.523 21.156 15.562 1 98.88 98 ALA B O 1
ATOM 2402 N N . ALA B 1 99 ? -10.344 22.859 14.156 1 98.81 99 ALA B N 1
ATOM 2403 C CA . ALA B 1 99 ? -11.789 22.969 13.992 1 98.81 99 ALA B CA 1
ATOM 2404 C C . ALA B 1 99 ? -12.367 21.734 13.312 1 98.81 99 ALA B C 1
ATOM 2406 O O . ALA B 1 99 ? -13.414 21.219 13.719 1 98.81 99 ALA B O 1
ATOM 2407 N N . ASN B 1 100 ? -11.695 21.234 12.273 1 98.94 100 ASN B N 1
ATOM 2408 C CA . ASN B 1 100 ? -12.141 20.047 11.562 1 98.94 100 ASN B CA 1
ATOM 2409 C C . ASN B 1 100 ? -12.109 18.812 12.461 1 98.94 100 ASN B C 1
ATOM 2411 O O . ASN B 1 100 ? -13.031 17.984 12.422 1 98.94 100 ASN B O 1
ATOM 2415 N N . LEU B 1 101 ? -11.047 18.688 13.242 1 98.81 101 LEU B N 1
ATOM 2416 C CA . LEU B 1 101 ? -10.898 17.547 14.133 1 98.81 101 LEU B CA 1
ATOM 2417 C C . LEU B 1 101 ? -11.969 17.562 15.219 1 98.81 101 LEU B C 1
ATOM 2419 O O . LEU B 1 101 ? -12.484 16.516 15.602 1 98.81 101 LEU B O 1
ATOM 2423 N N . ALA B 1 102 ? -12.273 18.75 15.688 1 98.69 102 ALA B N 1
ATOM 2424 C CA . ALA B 1 102 ? -13.359 18.906 16.656 1 98.69 102 ALA B CA 1
ATOM 2425 C C . ALA B 1 102 ? -14.703 18.531 16.031 1 98.69 102 ALA B C 1
ATOM 2427 O O . ALA B 1 102 ? -15.516 17.844 16.656 1 98.69 102 ALA B O 1
ATOM 2428 N N . LEU B 1 103 ? -14.914 19.016 14.852 1 98.38 103 LEU B N 1
ATOM 2429 C CA . LEU B 1 103 ? -16.141 18.703 14.117 1 98.38 103 LEU B CA 1
ATOM 2430 C C . LEU B 1 103 ? -16.312 17.188 13.984 1 98.38 103 LEU B C 1
ATOM 2432 O O . LEU B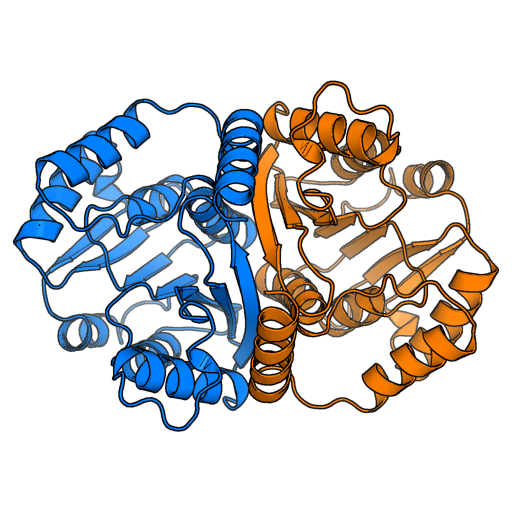 1 103 ? -17.438 16.688 14.055 1 98.38 103 LEU B O 1
ATOM 2436 N N . ALA B 1 104 ? -15.234 16.453 13.82 1 98.19 104 ALA B N 1
ATOM 2437 C CA . ALA B 1 104 ? -15.266 15.008 13.602 1 98.19 104 ALA B CA 1
ATOM 2438 C C . ALA B 1 104 ? -15.227 14.242 14.922 1 98.19 104 ALA B C 1
ATOM 2440 O O . ALA B 1 104 ? -15.25 13.008 14.938 1 98.19 104 ALA B O 1
ATOM 2441 N N . SER B 1 105 ? -15.078 14.898 16.047 1 97.94 105 SER B N 1
ATOM 2442 C CA . SER B 1 105 ? -15.094 14.336 17.391 1 97.94 105 SER B CA 1
ATOM 2443 C C . SER B 1 105 ? -13.93 13.367 17.609 1 97.94 105 SER B C 1
ATOM 2445 O O . SER B 1 105 ? -14.094 12.32 18.234 1 97.94 105 SER B O 1
ATOM 2447 N N . VAL B 1 106 ? -12.734 13.758 17.016 1 98.19 106 VAL B N 1
ATOM 2448 C CA . VAL B 1 106 ? -11.586 12.883 17.188 1 98.19 106 VAL B CA 1
ATOM 2449 C C . VAL B 1 106 ? -10.523 13.578 18.031 1 98.19 106 VAL B C 1
ATOM 2451 O O . VAL B 1 106 ? -9.422 13.055 18.203 1 98.19 106 VAL B O 1
ATOM 2454 N N . THR B 1 107 ? -10.82 14.688 18.594 1 97.81 107 THR B N 1
ATOM 2455 C CA . THR B 1 107 ? -9.852 15.516 19.312 1 97.81 107 THR B CA 1
ATOM 2456 C C . THR B 1 107 ? -9.164 14.711 20.406 1 97.81 107 THR B C 1
ATOM 2458 O O . THR B 1 107 ? -7.969 14.867 20.656 1 97.81 107 THR B O 1
ATOM 2461 N N . PRO B 1 108 ? -9.875 13.797 21.094 1 97.62 108 PRO B N 1
ATOM 2462 C CA . PRO B 1 108 ? -9.211 13.055 22.156 1 97.62 108 PRO B CA 1
ATOM 2463 C C . PRO B 1 108 ? -8.117 12.125 21.656 1 97.62 108 PRO B C 1
ATOM 2465 O O . PRO B 1 108 ? -7.25 11.703 22.422 1 97.62 108 PRO B O 1
ATOM 2468 N N . LYS B 1 109 ? -8.156 11.781 20.375 1 98.5 109 LYS B N 1
ATOM 2469 C CA . LYS B 1 109 ? -7.191 10.836 19.812 1 98.5 109 LYS B CA 1
ATOM 2470 C C . LYS B 1 109 ? -6.105 11.57 19.031 1 98.5 109 LYS B C 1
ATOM 2472 O O . LYS B 1 109 ? -5.297 10.945 18.344 1 98.5 109 LYS B O 1
ATOM 2477 N N . VAL B 1 110 ? -6.105 12.914 19.078 1 98.88 110 VAL B N 1
ATOM 2478 C CA . VAL B 1 110 ? -5.172 13.648 18.219 1 98.88 110 VAL B CA 1
ATOM 2479 C C . VAL B 1 110 ? -4.418 14.68 19.047 1 98.88 110 VAL B C 1
ATOM 2481 O O . VAL B 1 110 ? -5.027 15.445 19.812 1 98.88 110 VAL B O 1
ATOM 2484 N N . GLN B 1 111 ? -3.174 14.656 18.984 1 98.88 111 GLN B N 1
ATOM 2485 C CA . GLN B 1 111 ? -2.318 15.727 19.484 1 98.88 111 GLN B CA 1
ATOM 2486 C C . GLN B 1 111 ? -1.777 16.578 18.328 1 98.88 111 GLN B C 1
ATOM 2488 O O . GLN B 1 111 ? -0.899 16.125 17.594 1 98.88 111 GLN B O 1
ATOM 2493 N N . LEU B 1 112 ? -2.311 17.75 18.203 1 98.88 112 LEU B N 1
ATOM 2494 C CA . LEU B 1 112 ? -1.879 18.703 17.188 1 98.88 112 LEU B CA 1
ATOM 2495 C C . LEU B 1 112 ? -0.8 19.625 17.734 1 98.88 112 LEU B C 1
ATOM 2497 O O . LEU B 1 112 ? -1.037 20.359 18.688 1 98.88 112 LEU B O 1
ATOM 2501 N N . ARG B 1 113 ? 0.338 19.578 17.156 1 98.75 113 ARG B N 1
ATOM 2502 C CA . ARG B 1 113 ? 1.46 20.406 17.562 1 98.75 113 ARG B CA 1
ATOM 2503 C C . ARG B 1 113 ? 1.796 21.438 16.5 1 98.75 113 ARG B C 1
ATOM 2505 O O . ARG B 1 113 ? 2.016 21.094 15.336 1 98.75 113 ARG B O 1
ATOM 2512 N N . VAL B 1 114 ? 1.881 22.688 16.922 1 98.69 114 VAL B N 1
ATOM 2513 C CA . VAL B 1 114 ? 2.119 23.781 15.992 1 98.69 114 VAL B CA 1
ATOM 2514 C C . VAL B 1 114 ? 3.578 24.219 16.078 1 98.69 114 VAL B C 1
ATOM 2516 O O . VAL B 1 114 ? 4.098 24.469 17.172 1 98.69 114 VAL B O 1
ATOM 2519 N N . GLY B 1 115 ? 4.234 24.344 14.984 1 98.06 115 GLY B N 1
ATOM 2520 C CA . GLY B 1 115 ? 5.617 24.766 14.852 1 98.06 115 GLY B CA 1
ATOM 2521 C C . GLY B 1 115 ? 6.398 23.953 13.844 1 98.06 115 GLY B C 1
ATOM 2522 O O . GLY B 1 115 ? 5.91 22.938 13.344 1 98.06 115 GLY B O 1
ATOM 2523 N N . PRO B 1 116 ? 7.562 24.422 13.523 1 98.06 116 PRO B N 1
ATOM 2524 C CA . PRO B 1 116 ? 8.391 23.625 12.609 1 98.06 116 PRO B CA 1
ATOM 2525 C C . PRO B 1 116 ? 8.641 22.203 13.117 1 98.06 116 PRO B C 1
ATOM 2527 O O . PRO B 1 116 ? 8.938 22.016 14.297 1 98.06 116 PRO B O 1
ATOM 2530 N N . ALA B 1 117 ? 8.445 21.234 12.234 1 98.25 117 ALA B N 1
ATOM 2531 C CA . ALA B 1 117 ? 8.602 19.828 12.609 1 98.25 117 ALA B CA 1
ATOM 2532 C C . ALA B 1 117 ? 9.984 19.578 13.211 1 98.25 117 ALA B C 1
ATOM 2534 O O . ALA B 1 117 ? 10.125 18.797 14.148 1 98.25 117 ALA B O 1
ATOM 2535 N N . ALA B 1 118 ? 10.992 20.25 12.641 1 97.31 118 ALA B N 1
ATOM 2536 C CA . ALA B 1 118 ? 12.359 20.078 13.109 1 97.31 118 ALA B CA 1
ATOM 2537 C C . ALA B 1 118 ? 12.477 20.438 14.594 1 97.31 118 ALA B C 1
ATOM 2539 O O . ALA B 1 118 ? 13.328 19.906 15.305 1 97.31 118 ALA B O 1
ATOM 2540 N N . GLU B 1 119 ? 11.641 21.328 15.047 1 98 119 GLU B N 1
ATOM 2541 C CA . GLU B 1 119 ? 11.641 21.734 16.438 1 98 119 GLU B CA 1
ATOM 2542 C C . GLU B 1 119 ? 10.719 20.859 17.281 1 98 119 GLU B C 1
ATOM 2544 O O . GLU B 1 119 ? 10.945 20.672 18.484 1 98 119 GLU B O 1
ATOM 2549 N N . SER B 1 120 ? 9.672 20.281 16.688 1 98.25 120 SER B N 1
ATOM 2550 C CA . SER B 1 120 ? 8.68 19.484 17.391 1 98.25 120 SER B CA 1
ATOM 2551 C C . SER B 1 120 ? 9.156 18.047 17.609 1 98.25 120 SER B C 1
ATOM 2553 O O . SER B 1 120 ? 8.922 17.453 18.656 1 98.25 120 SER B O 1
ATOM 2555 N N . LEU B 1 121 ? 9.844 17.469 16.641 1 98.75 121 LEU B N 1
ATOM 2556 C CA . LEU B 1 121 ? 10.18 16.047 16.609 1 98.75 121 LEU B CA 1
ATOM 2557 C C . LEU B 1 121 ? 11.055 15.664 17.797 1 98.75 121 LEU B C 1
ATOM 2559 O O . LEU B 1 121 ? 10.812 14.641 18.438 1 98.75 121 LEU B O 1
ATOM 2563 N N . PRO B 1 122 ? 12.047 16.562 18.234 1 98.31 122 PRO B N 1
ATOM 2564 C CA . PRO B 1 122 ? 12.898 16.188 19.359 1 98.31 122 PRO B CA 1
ATOM 2565 C C . PRO B 1 122 ? 12.109 16.031 20.656 1 98.31 122 PRO B C 1
ATOM 2567 O O . PRO B 1 122 ? 12.539 15.297 21.562 1 98.31 122 PRO B O 1
ATOM 2570 N N . LEU B 1 123 ? 10.953 16.578 20.75 1 98.06 123 LEU B N 1
ATOM 2571 C CA . LEU B 1 123 ? 10.148 16.547 21.969 1 98.06 123 LEU B CA 1
ATOM 2572 C C . LEU B 1 123 ? 9.594 15.141 22.219 1 98.06 123 LEU B C 1
ATOM 2574 O O . LEU B 1 123 ? 9.148 14.836 23.328 1 98.06 123 LEU B O 1
ATOM 2578 N N . TYR B 1 124 ? 9.664 14.289 21.188 1 98.38 124 TYR B N 1
ATOM 2579 C CA . TYR B 1 124 ? 9.062 12.969 21.312 1 98.38 124 TYR B CA 1
ATOM 2580 C C . TYR B 1 124 ? 10.125 11.898 21.453 1 98.38 124 TYR B C 1
ATOM 2582 O O . TYR B 1 124 ? 9.812 10.703 21.5 1 98.38 124 TYR B O 1
ATOM 2590 N N . ALA B 1 125 ? 11.383 12.258 21.609 1 97.5 125 ALA B N 1
ATOM 2591 C CA . ALA B 1 125 ? 12.508 11.328 21.625 1 97.5 125 ALA B CA 1
ATOM 2592 C C . ALA B 1 125 ? 12.453 10.414 22.844 1 97.5 125 ALA B C 1
ATOM 2594 O O . ALA B 1 125 ? 12.953 9.289 22.812 1 97.5 125 ALA B O 1
ATOM 2595 N N . ASP B 1 126 ? 11.797 10.883 23.953 1 97.19 126 ASP B N 1
ATOM 2596 C CA . ASP B 1 126 ? 11.766 10.102 25.188 1 97.19 126 ASP B CA 1
ATOM 2597 C C . ASP B 1 126 ? 10.406 9.422 25.359 1 97.19 126 ASP B C 1
ATOM 2599 O O . ASP B 1 126 ? 10.125 8.867 26.438 1 97.19 126 ASP B O 1
ATOM 2603 N N . GLU B 1 127 ? 9.57 9.5 24.391 1 97.75 127 GLU B N 1
ATOM 2604 C CA . GLU B 1 127 ? 8.266 8.844 24.406 1 97.75 127 GLU B CA 1
ATOM 2605 C C . GLU B 1 127 ? 8.32 7.477 23.734 1 97.75 127 GLU B C 1
ATOM 2607 O O . GLU B 1 127 ? 9.305 7.141 23.078 1 97.75 127 GLU B O 1
ATOM 2612 N N . PRO B 1 128 ? 7.293 6.641 24.031 1 98.06 128 PRO B N 1
ATOM 2613 C CA . PRO B 1 128 ? 7.25 5.367 23.297 1 98.06 128 PRO B CA 1
ATOM 2614 C C . PRO B 1 128 ? 7.324 5.551 21.781 1 98.06 128 PRO B C 1
ATOM 2616 O O . PRO B 1 128 ? 6.805 6.535 21.25 1 98.06 128 PRO B O 1
ATOM 2619 N N . PRO B 1 129 ? 7.977 4.656 21.094 1 98.75 129 PRO B N 1
ATOM 2620 C CA . PRO B 1 129 ? 8.117 4.758 19.625 1 98.75 129 PRO B CA 1
ATOM 2621 C C . PRO B 1 129 ? 6.77 4.75 18.906 1 98.75 129 PRO B C 1
ATOM 2623 O O . PRO B 1 129 ? 5.758 4.352 19.484 1 98.75 129 PRO B O 1
ATOM 2626 N N . PHE B 1 130 ? 6.793 5.234 17.734 1 98.94 130 PHE B N 1
ATOM 2627 C CA . PHE B 1 130 ? 5.602 5.238 16.891 1 98.94 130 PHE B CA 1
ATOM 2628 C C . PHE B 1 130 ? 5.496 3.943 16.109 1 98.94 130 PHE B C 1
ATOM 2630 O O . PHE B 1 130 ? 6.508 3.381 15.68 1 98.94 130 PHE B O 1
ATOM 2637 N N . ASP B 1 131 ? 4.234 3.518 15.906 1 98.94 131 ASP B N 1
ATOM 2638 C CA . ASP B 1 131 ? 3.963 2.318 15.125 1 98.94 131 ASP B CA 1
ATOM 2639 C C . ASP B 1 131 ? 3.949 2.633 13.625 1 98.94 131 ASP B C 1
ATOM 2641 O O . ASP B 1 131 ? 4.266 1.771 12.805 1 98.94 131 ASP B O 1
ATOM 2645 N N . LEU B 1 132 ? 3.492 3.82 13.281 1 98.94 132 LEU B N 1
ATOM 2646 C CA . LEU B 1 132 ? 3.355 4.289 11.906 1 98.94 132 LEU B CA 1
ATOM 2647 C C . LEU B 1 132 ? 3.689 5.773 11.797 1 98.94 132 LEU B C 1
ATOM 2649 O O . LEU B 1 132 ? 3.273 6.566 12.641 1 98.94 132 LEU B O 1
ATOM 2653 N N . ILE B 1 133 ? 4.52 6.105 10.836 1 99 133 ILE B N 1
ATOM 2654 C CA . ILE B 1 133 ? 4.926 7.484 10.594 1 99 133 ILE B CA 1
ATOM 2655 C C . ILE B 1 133 ? 4.613 7.863 9.148 1 99 133 ILE B C 1
ATOM 2657 O O . ILE B 1 133 ? 5.039 7.18 8.211 1 99 133 ILE B O 1
ATOM 2661 N N . PHE B 1 134 ? 3.809 8.898 9 1 98.94 134 PHE B N 1
ATOM 2662 C CA . PHE B 1 134 ? 3.439 9.422 7.691 1 98.94 134 PHE B CA 1
ATOM 2663 C C . PHE B 1 134 ? 4.109 10.773 7.438 1 98.94 134 PHE B C 1
ATOM 2665 O O . PHE B 1 134 ? 3.768 11.766 8.078 1 98.94 134 PHE B O 1
ATOM 2672 N N . ILE B 1 135 ? 5.043 10.781 6.504 1 98.88 135 ILE B N 1
ATOM 2673 C CA . ILE B 1 135 ? 5.785 11.992 6.145 1 98.88 135 ILE B CA 1
ATOM 2674 C C . ILE B 1 135 ? 5.121 12.672 4.949 1 98.88 135 ILE B C 1
ATOM 2676 O O . ILE B 1 135 ? 5.242 12.203 3.816 1 98.88 135 ILE B O 1
ATOM 2680 N N . ASN B 1 136 ? 4.457 13.719 5.125 1 97.31 136 ASN B N 1
ATOM 2681 C CA . ASN B 1 136 ? 3.715 14.469 4.113 1 97.31 136 ASN B CA 1
ATOM 2682 C C . ASN B 1 136 ? 3.84 15.977 4.328 1 97.31 136 ASN B C 1
ATOM 2684 O O . ASN B 1 136 ? 2.834 16.672 4.488 1 97.31 136 ASN B O 1
ATOM 2688 N N . ALA B 1 137 ? 5.062 16.469 4.227 1 96.81 137 ALA B N 1
ATOM 2689 C CA . ALA B 1 137 ? 5.379 17.875 4.465 1 96.81 137 ALA B CA 1
ATOM 2690 C C . ALA B 1 137 ? 6.246 18.438 3.344 1 96.81 137 ALA B C 1
ATOM 2692 O O . ALA B 1 137 ? 6.055 18.109 2.172 1 96.81 137 ALA B O 1
ATOM 2693 N N . ASP B 1 138 ? 6.988 19.578 3.68 1 96.56 138 ASP B N 1
ATOM 2694 C CA . ASP B 1 138 ? 7.875 20.141 2.666 1 96.56 138 ASP B CA 1
ATOM 2695 C C . ASP B 1 138 ? 8.953 19.141 2.26 1 96.56 138 ASP B C 1
ATOM 2697 O O . ASP B 1 138 ? 9.594 18.531 3.117 1 96.56 138 ASP B O 1
ATOM 2701 N N . LYS B 1 139 ? 9.234 18.969 0.979 1 97.94 139 LYS B N 1
ATOM 2702 C CA . LYS B 1 139 ? 10.031 17.875 0.425 1 97.94 139 LYS B CA 1
ATOM 2703 C C . LYS B 1 139 ? 11.523 18.109 0.674 1 97.94 139 LYS B C 1
ATOM 2705 O O . LYS B 1 139 ? 12.273 17.156 0.912 1 97.94 139 LYS B O 1
ATOM 2710 N N . PRO B 1 140 ? 12.047 19.359 0.687 1 98.5 140 PRO B N 1
ATOM 2711 C CA . PRO B 1 140 ? 13.477 19.547 0.929 1 98.5 140 PRO B CA 1
ATOM 2712 C C . PRO B 1 140 ? 13.93 18.969 2.268 1 98.5 140 PRO B C 1
ATOM 2714 O O . PRO B 1 140 ? 15.086 18.547 2.404 1 98.5 140 PRO B O 1
ATOM 2717 N N . ASN B 1 141 ? 13.031 18.828 3.219 1 98.62 141 ASN B N 1
ATOM 2718 C CA . ASN B 1 141 ? 13.398 18.375 4.555 1 98.62 141 ASN B CA 1
ATOM 2719 C C . ASN B 1 141 ? 13.078 16.891 4.75 1 98.62 141 ASN B C 1
ATOM 2721 O O . ASN B 1 141 ? 13.188 16.375 5.863 1 98.62 141 ASN B O 1
ATOM 2725 N N . ASN B 1 142 ? 12.727 16.172 3.73 1 98.75 142 ASN B N 1
ATOM 2726 C CA . ASN B 1 142 ? 12.445 14.742 3.824 1 98.75 142 ASN B CA 1
ATOM 2727 C C . ASN B 1 142 ? 13.602 13.984 4.465 1 98.75 142 ASN B C 1
ATOM 2729 O O . ASN B 1 142 ? 13.391 13.094 5.289 1 98.75 142 ASN B O 1
ATOM 2733 N N . PRO B 1 143 ? 14.891 14.312 4.102 1 98.81 143 PRO B N 1
ATOM 2734 C CA . PRO B 1 143 ? 15.992 13.609 4.762 1 98.81 143 PRO B CA 1
ATOM 2735 C C . PRO B 1 143 ? 16 13.805 6.273 1 98.81 143 PRO B C 1
ATOM 2737 O O . PRO B 1 143 ? 16.203 12.844 7.023 1 98.81 143 PRO B O 1
ATOM 2740 N N . LEU B 1 144 ? 15.742 15.016 6.699 1 98.81 144 LEU B N 1
ATOM 2741 C CA . LEU B 1 144 ? 15.648 15.297 8.125 1 98.81 144 LEU B CA 1
ATOM 2742 C C . LEU B 1 144 ? 14.5 14.523 8.766 1 98.81 144 LEU B C 1
ATOM 2744 O O . LEU B 1 144 ? 14.656 13.953 9.844 1 98.81 144 LEU B O 1
ATOM 2748 N N . TYR B 1 145 ? 13.344 14.508 8.125 1 98.88 145 TYR B N 1
ATOM 2749 C CA . TYR B 1 145 ? 12.172 13.797 8.641 1 98.88 145 TYR B CA 1
ATOM 2750 C C . TYR B 1 145 ? 12.453 12.305 8.75 1 98.88 145 TYR B C 1
ATOM 2752 O O . TYR B 1 145 ? 12.023 11.656 9.711 1 98.88 145 TYR B O 1
ATOM 2760 N N . LEU B 1 146 ? 13.188 11.742 7.777 1 98.88 146 LEU B N 1
ATOM 2761 C CA . LEU B 1 146 ? 13.492 10.32 7.836 1 98.88 146 LEU B CA 1
ATOM 2762 C C . LEU B 1 146 ? 14.43 10.008 8.992 1 98.88 146 LEU B C 1
ATOM 2764 O O . LEU B 1 146 ? 14.266 8.992 9.68 1 98.88 146 LEU B O 1
ATOM 2768 N N . GLU B 1 147 ? 15.406 10.859 9.227 1 98.75 147 GLU B N 1
ATOM 2769 C CA . GLU B 1 147 ? 16.312 10.672 10.359 1 98.75 147 GLU B CA 1
ATOM 2770 C C . GLU B 1 147 ? 15.531 10.633 11.672 1 98.75 147 GLU B C 1
ATOM 2772 O O . GLU B 1 147 ? 15.766 9.766 12.516 1 98.75 147 GLU B O 1
ATOM 2777 N N . TRP B 1 148 ? 14.641 11.547 11.844 1 98.81 148 TRP B N 1
ATOM 2778 C CA . TRP B 1 148 ? 13.844 11.578 13.062 1 98.81 148 TRP B CA 1
ATOM 2779 C C . TRP B 1 148 ? 12.867 10.406 13.109 1 98.81 148 TRP B C 1
ATOM 2781 O O . TRP B 1 148 ? 12.633 9.828 14.18 1 98.81 148 TRP B O 1
ATOM 2791 N N . ALA B 1 149 ? 12.266 10.094 11.953 1 98.81 149 ALA B N 1
ATOM 2792 C CA . ALA B 1 149 ? 11.398 8.922 11.922 1 98.81 149 ALA B CA 1
ATOM 2793 C C . ALA B 1 149 ? 12.125 7.688 12.453 1 98.81 149 ALA B C 1
ATOM 2795 O O . ALA B 1 149 ? 11.57 6.93 13.25 1 98.81 149 ALA B O 1
ATOM 2796 N N . LEU B 1 150 ? 13.391 7.531 12.07 1 98.62 150 LEU B N 1
ATOM 2797 C CA . LEU B 1 150 ? 14.172 6.379 12.5 1 98.62 150 LEU B CA 1
ATOM 2798 C C . LEU B 1 150 ? 14.469 6.449 13.992 1 98.62 150 LEU B C 1
ATOM 2800 O O . LEU B 1 150 ? 14.406 5.434 14.695 1 98.62 150 LEU B O 1
ATOM 2804 N N . THR B 1 151 ? 14.727 7.684 14.492 1 98.56 151 THR B N 1
ATOM 2805 C CA . THR B 1 151 ? 14.984 7.883 15.906 1 98.56 151 THR B CA 1
ATOM 2806 C C . THR B 1 151 ? 13.75 7.555 16.734 1 98.56 151 THR B C 1
ATOM 2808 O O . THR B 1 151 ? 13.859 7.031 17.844 1 98.56 151 THR B O 1
ATOM 2811 N N . LEU B 1 152 ? 12.602 7.727 16.172 1 98.88 152 LEU B N 1
ATOM 2812 C CA . LEU B 1 152 ? 11.344 7.629 16.891 1 98.88 152 LEU B CA 1
ATOM 2813 C C . LEU B 1 152 ? 10.641 6.305 16.594 1 98.88 152 LEU B C 1
ATOM 2815 O O . LEU B 1 152 ? 9.438 6.172 16.812 1 98.88 152 LEU B O 1
ATOM 2819 N N . SER B 1 153 ? 11.344 5.375 16.016 1 98.62 153 SER B N 1
ATOM 2820 C CA . SER B 1 153 ? 10.773 4.113 15.57 1 98.62 153 SER B CA 1
ATOM 2821 C C . SER B 1 153 ? 11.305 2.941 16.391 1 98.62 153 SER B C 1
ATOM 2823 O O . SER B 1 153 ? 12.25 3.096 17.156 1 98.62 153 SER B O 1
ATOM 2825 N N . ARG B 1 154 ? 10.695 1.859 16.297 1 98.44 154 ARG B N 1
ATOM 2826 C CA . ARG B 1 154 ? 11.117 0.529 16.719 1 98.44 154 ARG B CA 1
ATOM 2827 C C . ARG B 1 154 ? 11.031 -0.467 15.562 1 98.44 154 ARG B C 1
ATOM 2829 O O . ARG B 1 154 ? 10.5 -0.147 14.5 1 98.44 154 ARG B O 1
ATOM 2836 N N . THR B 1 155 ? 11.617 -1.663 15.789 1 98.25 155 THR B N 1
ATOM 2837 C CA . THR B 1 155 ? 11.398 -2.723 14.812 1 98.25 155 THR B CA 1
ATOM 2838 C C . THR B 1 155 ? 9.906 -2.91 14.547 1 98.25 155 THR B C 1
ATOM 2840 O O . THR B 1 155 ? 9.109 -2.986 15.484 1 98.25 155 THR B O 1
ATOM 2843 N N . GLY B 1 156 ? 9.562 -2.873 13.289 1 98.31 156 GLY B N 1
ATOM 2844 C CA . GLY B 1 156 ? 8.172 -3.057 12.914 1 98.31 156 GLY B CA 1
ATOM 2845 C C . GLY B 1 156 ? 7.477 -1.758 12.547 1 98.31 156 GLY B C 1
ATOM 2846 O O . GLY B 1 156 ? 6.398 -1.772 11.953 1 98.31 156 GLY B O 1
ATOM 2847 N N . THR B 1 157 ? 8.102 -0.58 12.938 1 98.94 157 THR B N 1
ATOM 2848 C CA . THR B 1 157 ? 7.512 0.701 12.57 1 98.94 157 THR B CA 1
ATOM 2849 C C . THR B 1 157 ? 7.387 0.826 11.055 1 98.94 157 THR B C 1
ATOM 2851 O O . THR B 1 157 ? 8.305 0.459 10.32 1 98.94 157 THR B O 1
ATOM 2854 N N . VAL B 1 158 ? 6.219 1.312 10.625 1 98.94 158 VAL B N 1
ATOM 2855 C CA . VAL B 1 158 ? 5.949 1.552 9.211 1 98.94 158 VAL B CA 1
ATOM 2856 C C . VAL B 1 158 ? 6.137 3.033 8.898 1 98.94 158 VAL B C 1
ATOM 2858 O O . VAL B 1 158 ? 5.617 3.896 9.609 1 98.94 158 VAL B O 1
ATOM 2861 N N . ILE B 1 159 ? 6.926 3.355 7.836 1 98.94 159 ILE B N 1
ATOM 2862 C CA . ILE B 1 159 ? 7.172 4.73 7.414 1 98.94 159 ILE B CA 1
ATOM 2863 C C . ILE B 1 159 ? 6.664 4.93 5.988 1 98.94 159 ILE B C 1
ATOM 2865 O O . ILE B 1 159 ? 7.066 4.211 5.074 1 98.94 159 ILE B O 1
ATOM 2869 N N . VAL B 1 160 ? 5.746 5.879 5.809 1 98.94 160 VAL B N 1
ATOM 2870 C CA . VAL B 1 160 ? 5.191 6.227 4.504 1 98.94 160 VAL B CA 1
ATOM 2871 C C . VAL B 1 160 ? 5.656 7.625 4.102 1 98.94 160 VAL B C 1
ATOM 2873 O O . VAL B 1 160 ? 5.512 8.578 4.875 1 98.94 160 VAL B O 1
ATOM 2876 N N . GLY B 1 161 ? 6.273 7.766 2.963 1 98.88 161 GLY B N 1
ATOM 2877 C CA . GLY B 1 161 ? 6.637 9.055 2.4 1 98.88 161 GLY B CA 1
ATOM 2878 C C . GLY B 1 161 ? 5.836 9.406 1.159 1 98.88 161 GLY B C 1
ATOM 2879 O O . GLY B 1 161 ? 5.828 8.656 0.184 1 98.88 161 GLY B O 1
ATOM 2880 N N . ASP B 1 162 ? 5.234 10.539 1.139 1 98.19 162 ASP B N 1
ATOM 2881 C CA . ASP B 1 162 ? 4.34 10.922 0.049 1 98.19 162 ASP B CA 1
ATOM 2882 C C . ASP B 1 162 ? 5.09 11.703 -1.025 1 98.19 162 ASP B C 1
ATOM 2884 O O . ASP B 1 162 ? 6.191 12.211 -0.782 1 98.19 162 ASP B O 1
ATOM 2888 N N . ASN B 1 163 ? 4.559 11.781 -2.23 1 98.19 163 ASN B N 1
ATOM 2889 C CA . ASN B 1 163 ? 4.926 12.641 -3.355 1 98.19 163 ASN B CA 1
ATOM 2890 C C . ASN B 1 163 ? 6.383 12.43 -3.764 1 98.19 163 ASN B C 1
ATOM 2892 O O . ASN B 1 163 ? 7.148 13.391 -3.859 1 98.19 163 ASN B O 1
ATOM 2896 N N . VAL B 1 164 ? 6.73 11.195 -4.105 1 98.69 164 VAL B N 1
ATOM 2897 C CA . VAL B 1 164 ? 8.148 10.898 -4.27 1 98.69 164 VAL B CA 1
ATOM 2898 C C . VAL B 1 164 ? 8.477 10.742 -5.75 1 98.69 164 VAL B C 1
ATOM 2900 O O . VAL B 1 164 ? 9.625 10.469 -6.113 1 98.69 164 VAL B O 1
ATOM 2903 N N . VAL B 1 165 ? 7.512 10.859 -6.598 1 98.56 165 VAL B N 1
ATOM 2904 C CA . VAL B 1 165 ? 7.727 10.727 -8.031 1 98.56 165 VAL B CA 1
ATOM 2905 C C . VAL B 1 165 ? 7.852 12.102 -8.672 1 98.56 165 VAL B C 1
ATOM 2907 O O . VAL B 1 165 ? 8.625 12.297 -9.609 1 98.56 165 VAL B O 1
ATOM 2910 N N . ARG B 1 166 ? 7.098 13.039 -8.203 1 97.75 166 ARG B N 1
ATOM 2911 C CA . ARG B 1 166 ? 7.156 14.438 -8.625 1 97.75 166 ARG B CA 1
ATOM 2912 C C . ARG B 1 166 ? 7.004 14.562 -10.141 1 97.75 166 ARG B C 1
ATOM 2914 O O . ARG B 1 166 ? 7.844 15.172 -10.805 1 97.75 166 ARG B O 1
ATOM 2921 N N . ASP B 1 167 ? 5.91 13.906 -10.672 1 96.81 167 ASP B N 1
ATOM 2922 C CA . ASP B 1 167 ? 5.609 13.922 -12.102 1 96.81 167 ASP B CA 1
ATOM 2923 C C . ASP B 1 167 ? 6.801 13.43 -12.922 1 96.81 167 ASP B C 1
ATOM 2925 O O . ASP B 1 167 ? 7.055 13.922 -14.023 1 96.81 167 ASP B O 1
ATOM 2929 N N . GLY B 1 168 ? 7.602 12.617 -12.344 1 98.19 168 GLY B N 1
ATOM 2930 C CA . GLY B 1 168 ? 8.727 12.008 -13.039 1 98.19 168 GLY B CA 1
ATOM 2931 C C . GLY B 1 168 ? 10.023 12.766 -12.844 1 98.19 168 GLY B C 1
ATOM 2932 O O . GLY B 1 168 ? 11.094 12.266 -13.195 1 98.19 168 GLY B O 1
ATOM 2933 N N . ALA B 1 169 ? 9.969 13.898 -12.203 1 98.44 169 ALA B N 1
ATOM 2934 C CA . ALA B 1 169 ? 11.133 14.758 -12.062 1 98.44 169 ALA B CA 1
ATOM 2935 C C . ALA B 1 169 ? 12.195 14.102 -11.18 1 98.44 169 ALA B C 1
ATOM 2937 O O . ALA B 1 169 ? 13.375 14.461 -11.242 1 98.44 169 ALA B O 1
ATOM 2938 N N . VAL B 1 170 ? 11.836 13.117 -10.445 1 98.69 170 VAL B N 1
ATOM 2939 C CA . VAL B 1 170 ? 12.742 12.492 -9.484 1 98.69 170 VAL B CA 1
ATOM 2940 C C . VAL B 1 170 ? 13.891 11.805 -10.219 1 98.69 170 VAL B C 1
ATOM 2942 O O . VAL B 1 170 ? 14.938 11.547 -9.633 1 98.69 170 VAL B O 1
ATOM 2945 N N . THR B 1 171 ? 13.758 11.539 -11.523 1 98.5 171 THR B N 1
ATOM 2946 C CA . THR B 1 171 ? 14.773 10.797 -12.266 1 98.5 171 THR B CA 1
ATOM 2947 C C . THR B 1 171 ? 15.891 11.727 -12.727 1 98.5 171 THR B C 1
ATOM 2949 O O . THR B 1 171 ? 16.922 11.273 -13.219 1 98.5 171 THR B O 1
ATOM 2952 N N . ASP B 1 172 ? 15.711 13.023 -12.531 1 98.25 172 ASP B N 1
ATOM 2953 C CA . ASP B 1 172 ? 16.703 13.992 -13 1 98.25 172 ASP B CA 1
ATOM 2954 C C . ASP B 1 172 ? 17.734 14.281 -11.922 1 98.25 172 ASP B C 1
ATOM 2956 O O . ASP B 1 172 ? 17.5 15.07 -11.008 1 98.25 172 ASP B O 1
ATOM 2960 N N . PRO B 1 173 ? 18.891 13.766 -12.047 1 97.25 173 PRO B N 1
ATOM 2961 C CA . PRO B 1 173 ? 19.906 13.984 -11.008 1 97.25 173 PRO B CA 1
ATOM 2962 C C . PRO B 1 173 ? 20.438 15.414 -10.992 1 97.25 173 PRO B C 1
ATOM 2964 O O . PRO B 1 173 ? 21.109 15.812 -10.039 1 97.25 173 PRO B O 1
ATOM 2967 N N . GLN B 1 174 ? 20.094 16.234 -12 1 97.69 174 GLN B N 1
ATOM 2968 C CA . GLN B 1 174 ? 20.625 17.578 -12.086 1 97.69 174 GLN B CA 1
ATOM 2969 C C . GLN B 1 174 ? 19.531 18.625 -11.82 1 97.69 174 GLN B C 1
ATOM 2971 O O . GLN B 1 174 ? 19.719 19.812 -12.094 1 97.69 174 GLN B O 1
ATOM 2976 N N . SER B 1 175 ? 18.453 18.094 -11.359 1 98.19 175 SER B N 1
ATOM 2977 C CA . SER B 1 175 ? 17.359 19.031 -11.102 1 98.19 175 SER B CA 1
ATOM 2978 C C . SER B 1 175 ? 17.797 20.125 -10.117 1 98.19 175 SER B C 1
ATOM 2980 O O . SER B 1 175 ? 18.469 19.844 -9.125 1 98.19 175 SER B O 1
ATOM 2982 N N . ASP B 1 176 ? 17.359 21.375 -10.32 1 97.75 176 ASP B N 1
ATOM 2983 C CA . ASP B 1 176 ? 17.625 22.469 -9.398 1 97.75 176 ASP B CA 1
ATOM 2984 C C . ASP B 1 176 ? 16.453 22.703 -8.453 1 97.75 176 ASP B C 1
ATOM 2986 O O . ASP B 1 176 ? 16.484 23.594 -7.602 1 97.75 176 ASP B O 1
ATOM 2990 N N . ASP B 1 177 ? 15.406 21.953 -8.641 1 98.31 177 ASP B N 1
ATOM 2991 C CA . ASP B 1 177 ? 14.258 22 -7.742 1 98.31 177 ASP B CA 1
ATOM 2992 C C . ASP B 1 177 ? 14.586 21.344 -6.398 1 98.31 177 ASP B C 1
ATOM 2994 O O . ASP B 1 177 ? 14.781 20.141 -6.324 1 98.31 177 ASP B O 1
ATOM 2998 N N . LEU B 1 178 ? 14.57 22.156 -5.281 1 98.5 178 LEU B N 1
ATOM 2999 C CA . LEU B 1 178 ? 14.945 21.672 -3.955 1 98.5 178 LEU B CA 1
ATOM 3000 C C . LEU B 1 178 ? 14.023 20.547 -3.5 1 98.5 178 LEU B C 1
ATOM 3002 O O . LEU B 1 178 ? 14.43 19.688 -2.717 1 98.5 178 LEU B O 1
ATOM 3006 N N . ARG B 1 179 ? 12.844 20.562 -3.963 1 98.56 179 ARG B N 1
ATOM 3007 C CA . ARG B 1 179 ? 11.922 19.484 -3.617 1 98.56 179 ARG B CA 1
ATOM 3008 C C . ARG B 1 179 ? 12.383 18.156 -4.207 1 98.56 179 ARG B C 1
ATOM 3010 O O . ARG B 1 179 ? 12.367 17.141 -3.527 1 98.56 179 ARG B O 1
ATOM 3017 N N . VAL B 1 180 ? 12.75 18.219 -5.457 1 98.75 180 VAL B N 1
ATOM 3018 C CA . VAL B 1 180 ? 13.258 17.031 -6.137 1 98.75 180 VAL B CA 1
ATOM 3019 C C . VAL B 1 180 ? 14.539 16.547 -5.461 1 98.75 180 VAL B C 1
ATOM 3021 O O . VAL B 1 180 ? 14.711 15.352 -5.215 1 98.75 180 VAL B O 1
ATOM 3024 N N . GLN B 1 181 ? 15.406 17.469 -5.105 1 98.81 181 GLN B N 1
ATOM 3025 C CA . GLN B 1 181 ? 16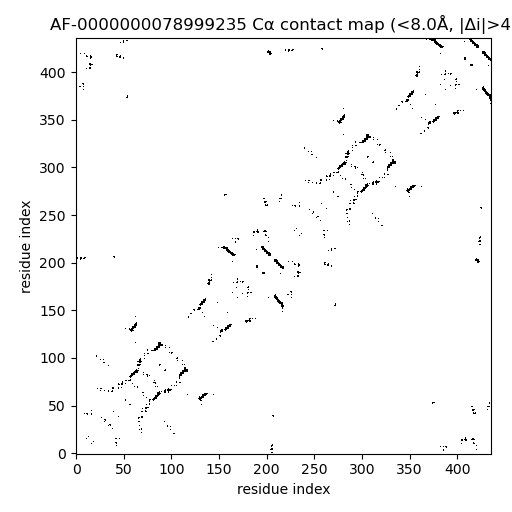.656 17.125 -4.43 1 98.81 181 GLN B CA 1
ATOM 3026 C C . GLN B 1 181 ? 16.375 16.453 -3.092 1 98.81 181 GLN B C 1
ATOM 3028 O O . GLN B 1 181 ? 17.016 15.445 -2.754 1 98.81 181 GLN B O 1
ATOM 3033 N N . GLY B 1 182 ? 15.461 17.016 -2.312 1 98.81 182 GLY B N 1
ATOM 3034 C CA . GLY B 1 182 ? 15.086 16.422 -1.037 1 98.81 182 GLY B CA 1
ATOM 3035 C C . GLY B 1 182 ? 14.531 15.016 -1.173 1 98.81 182 GLY B C 1
ATOM 3036 O O . GLY B 1 182 ? 14.891 14.117 -0.408 1 98.81 182 GLY B O 1
ATOM 3037 N N . VAL B 1 183 ? 13.703 14.836 -2.178 1 98.88 183 VAL B N 1
ATOM 3038 C CA . VAL B 1 183 ? 13.078 13.531 -2.404 1 98.88 183 VAL B CA 1
ATOM 3039 C C . VAL B 1 183 ? 14.141 12.523 -2.838 1 98.88 183 VAL B C 1
ATOM 3041 O O . VAL B 1 183 ? 14.141 11.375 -2.385 1 98.88 183 VAL B O 1
ATOM 3044 N N . ARG B 1 184 ? 15.047 12.914 -3.75 1 98.88 184 ARG B N 1
ATOM 3045 C CA . ARG B 1 184 ? 16.109 12.016 -4.207 1 98.88 184 ARG B CA 1
ATOM 3046 C C . ARG B 1 184 ? 17 11.594 -3.049 1 98.88 184 ARG B C 1
ATOM 3048 O O . ARG B 1 184 ? 17.359 10.422 -2.92 1 98.88 184 ARG B O 1
ATOM 3055 N N . THR B 1 185 ? 17.391 12.539 -2.182 1 98.88 185 THR B N 1
ATOM 3056 C CA . THR B 1 185 ? 18.188 12.203 -1.005 1 98.88 185 THR B CA 1
ATOM 3057 C C . THR B 1 185 ? 17.422 11.258 -0.083 1 98.88 185 THR B C 1
ATOM 3059 O O . THR B 1 185 ? 17.984 10.281 0.415 1 98.88 185 THR B O 1
ATOM 3062 N N . PHE B 1 186 ? 16.188 11.547 0.096 1 98.94 186 PHE B N 1
ATOM 3063 C CA . PHE B 1 186 ? 15.281 10.742 0.911 1 98.94 186 PHE B CA 1
ATOM 3064 C C . PHE B 1 186 ? 15.227 9.305 0.403 1 98.94 186 PHE B C 1
ATOM 3066 O O . PHE B 1 186 ? 15.406 8.359 1.175 1 98.94 186 PHE B O 1
ATOM 3073 N N . ILE B 1 187 ? 15.016 9.117 -0.877 1 98.94 187 ILE B N 1
ATOM 3074 C CA . ILE B 1 187 ? 14.922 7.805 -1.502 1 98.94 187 ILE B CA 1
ATOM 3075 C C . ILE B 1 187 ? 16.25 7.066 -1.351 1 98.94 187 ILE B C 1
ATOM 3077 O O . ILE B 1 187 ? 16.266 5.879 -1.015 1 98.94 187 ILE B O 1
ATOM 3081 N N . GLY B 1 188 ? 17.344 7.785 -1.596 1 98.81 188 GLY B N 1
ATOM 3082 C CA . GLY B 1 188 ? 18.641 7.18 -1.382 1 98.81 188 GLY B CA 1
ATOM 3083 C C . GLY B 1 188 ? 18.844 6.695 0.041 1 98.81 188 GLY B C 1
ATOM 3084 O O . GLY B 1 188 ? 19.359 5.598 0.258 1 98.81 188 GLY B O 1
ATOM 3085 N N . MET B 1 189 ? 18.453 7.5 1.043 1 98.88 189 MET B N 1
ATOM 3086 C CA . MET B 1 189 ? 18.578 7.133 2.451 1 98.88 189 MET B CA 1
ATOM 3087 C C . MET B 1 189 ? 17.734 5.895 2.764 1 98.88 189 MET B C 1
ATOM 3089 O O . MET B 1 189 ? 18.188 5.004 3.488 1 98.88 189 MET B O 1
ATOM 3093 N N . LEU B 1 190 ? 16.562 5.809 2.227 1 98.88 190 LEU B N 1
ATOM 3094 C CA . LEU B 1 190 ? 15.703 4.652 2.432 1 98.88 190 LEU B CA 1
ATOM 3095 C C . LEU B 1 190 ? 16.375 3.379 1.927 1 98.88 190 LEU B C 1
ATOM 3097 O O . LEU B 1 190 ? 16.422 2.371 2.637 1 98.88 190 LEU B O 1
ATOM 3101 N N . GLY B 1 191 ? 16.875 3.463 0.734 1 98.56 191 GLY B N 1
ATOM 3102 C CA . GLY B 1 191 ? 17.422 2.287 0.073 1 98.56 191 GLY B CA 1
ATOM 3103 C C . GLY B 1 191 ? 18.719 1.815 0.673 1 98.56 191 GLY B C 1
ATOM 3104 O O . GLY B 1 191 ? 19.047 0.626 0.626 1 98.56 191 GLY B O 1
ATOM 3105 N N . ASN B 1 192 ? 19.453 2.701 1.351 1 97.88 192 ASN B N 1
ATOM 3106 C CA . ASN B 1 192 ? 20.797 2.377 1.812 1 97.88 192 ASN B CA 1
ATOM 3107 C C . ASN B 1 192 ? 20.828 2.113 3.314 1 97.88 192 ASN B C 1
ATOM 3109 O O . ASN B 1 192 ? 21.859 1.726 3.861 1 97.88 192 ASN B O 1
ATOM 3113 N N . HIS B 1 193 ? 19.766 2.35 3.961 1 98.12 193 HIS B N 1
ATOM 3114 C CA . HIS B 1 193 ? 19.797 2.197 5.41 1 98.12 193 HIS B CA 1
ATOM 3115 C C . HIS B 1 193 ? 19.688 0.73 5.812 1 98.12 193 HIS B C 1
ATOM 3117 O O . HIS B 1 193 ? 18.766 0.034 5.395 1 98.12 193 HIS B O 1
ATOM 3123 N N . PRO B 1 194 ? 20.469 0.26 6.727 1 97.38 194 PRO B N 1
ATOM 3124 C CA . PRO B 1 194 ? 20.5 -1.171 7.039 1 97.38 194 PRO B CA 1
ATOM 3125 C C . PRO B 1 194 ? 19.297 -1.639 7.832 1 97.38 194 PRO B C 1
ATOM 3127 O O . PRO B 1 194 ? 18.969 -2.83 7.824 1 97.38 194 PRO B O 1
ATOM 3130 N N . ARG B 1 195 ? 18.578 -0.725 8.453 1 97.94 195 ARG B N 1
ATOM 3131 C CA . ARG B 1 195 ? 17.438 -1.1 9.281 1 97.94 195 ARG B CA 1
ATOM 3132 C C . ARG B 1 195 ? 16.141 -1.016 8.484 1 97.94 195 ARG B C 1
ATOM 3134 O O . ARG B 1 195 ? 15.062 -1.31 9.008 1 97.94 195 ARG B O 1
ATOM 3141 N N . LEU B 1 196 ? 16.281 -0.633 7.238 1 98.69 196 LEU B N 1
ATOM 3142 C CA . LEU B 1 196 ? 15.039 -0.405 6.504 1 98.69 196 LEU B CA 1
ATOM 3143 C C . LEU B 1 196 ? 14.93 -1.36 5.32 1 98.69 196 LEU B C 1
ATOM 3145 O O . LEU B 1 196 ? 15.922 -1.667 4.668 1 98.69 196 LEU B O 1
ATOM 3149 N N . ARG B 1 197 ? 13.789 -1.873 5.102 1 98.69 197 ARG B N 1
ATOM 3150 C CA . ARG B 1 197 ? 13.344 -2.404 3.814 1 98.69 197 ARG B CA 1
ATOM 3151 C C . ARG B 1 197 ? 12.258 -1.524 3.203 1 98.69 197 ARG B C 1
ATOM 3153 O O . ARG B 1 197 ? 11.289 -1.164 3.879 1 98.69 197 ARG B O 1
ATOM 3160 N N . ALA B 1 198 ? 12.453 -1.112 1.959 1 98.88 198 ALA B N 1
ATOM 3161 C CA . ALA B 1 198 ? 11.57 -0.085 1.415 1 98.88 198 ALA B CA 1
ATOM 3162 C C . ALA B 1 198 ? 11.203 -0.387 -0.036 1 98.88 198 ALA B C 1
ATOM 3164 O O . ALA B 1 198 ? 11.898 -1.147 -0.712 1 98.88 198 ALA B O 1
ATOM 3165 N N . THR B 1 199 ? 10.094 0.115 -0.48 1 98.88 199 THR B N 1
ATOM 3166 C CA . THR B 1 199 ? 9.672 0.179 -1.874 1 98.88 199 THR B CA 1
ATOM 3167 C C . THR B 1 199 ? 9.055 1.538 -2.189 1 98.88 199 THR B C 1
ATOM 3169 O O . THR B 1 199 ? 9.102 2.453 -1.365 1 98.88 199 THR B O 1
ATOM 3172 N N . ALA B 1 200 ? 8.617 1.707 -3.385 1 98.94 200 ALA B N 1
ATOM 3173 C CA . ALA B 1 200 ? 7.828 2.848 -3.836 1 98.94 200 ALA B CA 1
ATOM 3174 C C . ALA B 1 200 ? 6.883 2.447 -4.965 1 98.94 200 ALA B C 1
ATOM 3176 O O . ALA B 1 200 ? 7.199 1.562 -5.762 1 98.94 200 ALA B O 1
ATOM 3177 N N . LEU B 1 201 ? 5.758 3.045 -4.965 1 98.88 201 LEU B N 1
ATOM 3178 C CA . LEU B 1 201 ? 4.797 2.828 -6.043 1 98.88 201 LEU B CA 1
ATOM 3179 C C . LEU B 1 201 ? 4.414 4.148 -6.703 1 98.88 201 LEU B C 1
ATOM 3181 O O . LEU B 1 201 ? 4.18 5.145 -6.016 1 98.88 201 LEU B O 1
ATOM 3185 N N . GLN B 1 202 ? 4.457 4.145 -8.039 1 98.81 202 GLN B N 1
ATOM 3186 C CA . GLN B 1 202 ? 3.91 5.258 -8.805 1 98.81 202 GLN B CA 1
ATOM 3187 C C . GLN B 1 202 ? 2.387 5.191 -8.859 1 98.81 202 GLN B C 1
ATOM 3189 O O . GLN B 1 202 ? 1.819 4.168 -9.25 1 98.81 202 GLN B O 1
ATOM 3194 N N . THR B 1 203 ? 1.766 6.277 -8.492 1 98.69 203 THR B N 1
ATOM 3195 C CA . THR B 1 203 ? 0.308 6.312 -8.508 1 98.69 203 THR B CA 1
ATOM 3196 C C . THR B 1 203 ? -0.198 7.402 -9.445 1 98.69 203 THR B C 1
ATOM 3198 O O . THR B 1 203 ? 0.506 8.383 -9.703 1 98.69 203 THR B O 1
ATOM 3201 N N . VAL B 1 204 ? -1.373 7.207 -9.961 1 98.56 204 VAL B N 1
ATOM 3202 C CA . VAL B 1 204 ? -2.121 8.219 -10.703 1 98.56 204 VAL B CA 1
ATOM 3203 C C . VAL B 1 204 ? -3.543 8.312 -10.156 1 98.56 204 VAL B C 1
ATOM 3205 O O . VAL B 1 204 ? -3.98 7.449 -9.391 1 98.56 204 VAL B O 1
ATOM 3208 N N . GLY B 1 205 ? -4.246 9.312 -10.445 1 97.75 205 GLY B N 1
ATOM 3209 C CA . GLY B 1 205 ? -5.613 9.516 -9.992 1 97.75 205 GLY B CA 1
ATOM 3210 C C . GLY B 1 205 ? -6.074 10.953 -10.117 1 97.75 205 GLY B C 1
ATOM 3211 O O . GLY B 1 205 ? -5.66 11.664 -11.039 1 97.75 205 GLY B O 1
ATOM 3212 N N . SER B 1 206 ? -6.965 11.352 -9.219 1 96 206 SER B N 1
ATOM 3213 C CA . SER B 1 206 ? -7.566 12.68 -9.266 1 96 206 SER B CA 1
ATOM 3214 C C . SER B 1 206 ? -6.535 13.766 -8.984 1 96 206 SER B C 1
ATOM 3216 O O . SER B 1 206 ? -6.715 14.914 -9.375 1 96 206 SER B O 1
ATOM 3218 N N . LYS B 1 207 ? -5.402 13.336 -8.359 1 94.12 207 LYS B N 1
ATOM 3219 C CA . LYS B 1 207 ? -4.383 14.312 -7.977 1 94.12 207 LYS B CA 1
ATOM 3220 C C . LYS B 1 207 ? -3.209 14.289 -8.953 1 94.12 207 LYS B C 1
ATOM 3222 O O . LYS B 1 207 ? -2.186 14.938 -8.711 1 94.12 207 LYS B O 1
ATOM 3227 N N . GLY B 1 208 ? -3.371 13.539 -10.062 1 96.25 208 GLY B N 1
ATOM 3228 C CA . GLY B 1 208 ? -2.328 13.461 -11.07 1 96.25 208 GLY B CA 1
ATOM 3229 C C . GLY B 1 208 ? -1.372 12.305 -10.859 1 96.25 208 GLY B C 1
ATOM 3230 O O . GLY B 1 208 ? -1.777 11.234 -10.398 1 96.25 208 GLY B O 1
ATOM 3231 N N . TRP B 1 209 ? -0.133 12.438 -11.422 1 98 209 TRP B N 1
ATOM 3232 C CA . TRP B 1 209 ? 0.901 11.406 -11.375 1 98 209 TRP B CA 1
ATOM 3233 C C . TRP B 1 209 ? 1.942 11.727 -10.305 1 98 209 TRP B C 1
ATOM 3235 O O . TRP B 1 209 ? 2.602 12.773 -10.367 1 98 209 TRP B O 1
ATOM 3245 N N . ASP B 1 210 ? 2.084 10.891 -9.336 1 98.19 210 ASP B N 1
ATOM 3246 C CA . ASP B 1 210 ? 3.084 10.977 -8.273 1 98.19 210 ASP B CA 1
ATOM 3247 C C . ASP B 1 210 ? 3.385 9.594 -7.695 1 98.19 210 ASP B C 1
ATOM 3249 O O . ASP B 1 210 ? 3.623 8.641 -8.438 1 98.19 210 ASP B O 1
ATOM 3253 N N . GLY B 1 211 ? 3.492 9.438 -6.375 1 98.5 211 GLY B N 1
ATOM 3254 C CA . GLY B 1 211 ? 3.803 8.156 -5.75 1 98.5 211 GLY B CA 1
ATOM 3255 C C . GLY B 1 211 ? 4.227 8.289 -4.301 1 98.5 211 GLY B C 1
ATOM 3256 O O . GLY B 1 211 ? 4.305 9.398 -3.77 1 98.5 211 GLY B O 1
ATOM 3257 N N . PHE B 1 212 ? 4.375 7.18 -3.719 1 98.94 212 PHE B N 1
ATOM 3258 C CA . PHE B 1 212 ? 4.77 7.148 -2.316 1 98.94 212 PHE B CA 1
ATOM 3259 C C . PHE B 1 212 ? 5.785 6.043 -2.062 1 98.94 212 PHE B C 1
ATOM 3261 O O . PHE B 1 212 ? 5.91 5.113 -2.863 1 98.94 212 PHE B O 1
ATOM 3268 N N . THR B 1 213 ? 6.547 6.215 -0.968 1 98.94 213 THR B N 1
ATOM 3269 C CA . THR B 1 213 ? 7.391 5.145 -0.446 1 98.94 213 THR B CA 1
ATOM 3270 C C . THR B 1 213 ? 6.715 4.449 0.734 1 98.94 213 THR B C 1
ATOM 3272 O O . THR B 1 213 ? 5.891 5.051 1.427 1 98.94 213 THR B O 1
ATOM 3275 N N . LEU B 1 214 ? 6.949 3.242 0.884 1 98.94 214 LEU B N 1
ATOM 3276 C CA . LEU B 1 214 ? 6.59 2.424 2.037 1 98.94 214 LEU B CA 1
ATOM 3277 C C . LEU B 1 214 ? 7.809 1.683 2.576 1 98.94 214 LEU B C 1
ATOM 3279 O O . LEU B 1 214 ? 8.516 1.011 1.822 1 98.94 214 LEU B O 1
ATOM 3283 N N . ALA B 1 215 ? 8.086 1.863 3.838 1 98.94 215 ALA B N 1
ATOM 3284 C CA . ALA B 1 215 ? 9.234 1.21 4.461 1 98.94 215 ALA B CA 1
ATOM 3285 C C . ALA B 1 215 ? 8.852 0.588 5.801 1 98.94 215 ALA B C 1
ATOM 3287 O O . ALA B 1 215 ? 7.914 1.044 6.457 1 98.94 215 ALA B O 1
ATOM 3288 N N . VAL B 1 216 ? 9.523 -0.461 6.16 1 98.88 216 VAL B N 1
ATOM 3289 C CA . VAL B 1 216 ? 9.398 -1.102 7.465 1 98.88 216 VAL B CA 1
ATOM 3290 C C . VAL B 1 216 ? 10.758 -1.131 8.156 1 98.88 216 VAL B C 1
ATOM 3292 O O . VAL B 1 216 ? 11.773 -1.439 7.531 1 98.88 216 VAL B O 1
ATOM 3295 N N . VAL B 1 217 ? 10.773 -0.739 9.406 1 98.75 217 VAL B N 1
ATOM 3296 C CA . VAL B 1 217 ? 11.984 -0.823 10.211 1 98.75 217 VAL B CA 1
ATOM 3297 C C . VAL B 1 217 ? 12.219 -2.27 10.648 1 98.75 217 VAL B C 1
ATOM 3299 O O . VAL B 1 217 ? 11.344 -2.887 11.266 1 98.75 217 VAL B O 1
ATOM 3302 N N . LYS B 1 218 ? 13.367 -2.793 10.406 1 96 218 LYS B N 1
ATOM 3303 C CA . LYS B 1 218 ? 13.734 -4.176 10.703 1 96 218 LYS B CA 1
ATOM 3304 C C . LYS B 1 218 ? 14.383 -4.289 12.078 1 96 218 LYS B C 1
ATOM 3306 O O . LYS B 1 218 ? 15 -3.338 12.562 1 96 218 LYS B O 1
#

Solvent-accessible surface area (backbone atoms only — not comparable to full-atom values): 21989 Å² total; per-residue (Å²): 110,62,66,54,30,30,50,42,40,52,51,50,39,67,40,27,43,80,90,47,70,67,61,53,47,45,54,50,50,32,52,74,72,65,49,77,92,74,67,70,51,72,39,55,26,43,44,51,15,47,53,32,50,48,50,65,34,41,34,33,37,32,39,44,34,52,49,28,66,53,54,48,32,44,45,70,39,34,56,92,86,18,39,30,40,30,27,19,59,46,63,69,38,40,52,49,14,51,52,42,35,51,75,68,70,43,49,92,30,45,47,80,43,78,35,54,53,86,70,52,56,68,74,47,64,87,49,82,54,32,38,32,35,40,45,52,59,71,38,55,47,35,45,59,52,50,55,50,50,59,68,36,36,44,71,52,16,34,40,35,36,56,66,54,25,56,71,55,51,48,66,46,90,79,58,85,50,56,45,44,49,13,37,45,52,29,46,46,51,44,35,67,36,91,46,42,51,40,32,53,48,39,30,43,23,77,89,41,57,29,22,32,34,45,31,36,31,94,109,62,66,54,30,30,51,41,40,52,49,49,38,67,42,30,44,77,88,48,70,65,61,54,48,45,54,49,51,33,53,74,72,63,51,78,92,73,67,69,52,71,39,56,25,44,44,51,14,47,52,32,50,47,50,63,33,42,34,33,39,32,39,45,35,52,48,29,63,54,55,48,30,45,46,72,38,32,55,93,87,18,38,30,39,29,27,18,60,47,65,68,37,41,52,48,14,51,53,41,36,51,74,69,69,42,48,95,29,45,48,80,43,78,35,53,55,86,70,52,57,68,75,46,64,86,49,83,54,31,38,32,36,39,45,53,59,71,38,57,48,36,46,59,51,50,55,49,49,59,69,34,37,43,72,51,16,34,40,36,35,55,65,55,26,56,71,52,50,48,67,46,90,78,58,84,49,54,45,43,49,13,38,47,51,30,47,45,51,44,35,68,36,90,48,42,51,39,32,53,48,39,29,44,23,77,88,43,57,28,22,32,34,46,31,37,31,94

InterPro domains:
  IPR002935 Class I-like SAM-dependent O-methyltransferase [PF01596] (22-214)
  IPR002935 Class I-like SAM-dependent O-methyltransferase [PS51682] (1-218)
  IPR029063 S-adenosyl-L-methionine-dependent methyltransferase superfamily [G3DSA:3.40.50.150] (1-218)
  IPR029063 S-adenosyl-L-methionine-dependent methyltransferase superfamily [SSF53335] (5-218)
  IPR050362 Cation-dependent O-methyltransferase [PTHR10509] (23-214)

Sequence (436 aa):
MQQQWREVDEYLTQALIPADPLMAQVLENNRLAGLPPHDVSPLQGQFLGLLVMMTGAKRVLEIGTLGGYSTLWLARALPEDGLVVTLEASAEHAEVAAANLALASVTPKVQLRVGPAAESLPLYADEPPFDLIFINADKPNNPLYLEWALTLSRTGTVIVGDNVVRDGAVTDPQSDDLRVQGVRTFIGMLGNHPRLRATALQTVGSKGWDGFTLAVVKMQQQWREVDEYLTQALIPADPLMAQVLENNRLAGLPPHDVSPLQGQFLGLLVMMTGAKRVLEIGTLGGYSTLWLARALPEDGLVVTLEASAEHAEVAAANLALASVTPKVQLRVGPAAESLPLYADEPPFDLIFINADKPNNPLYLEWALTLSRTGTVIVGDNVVRDGAVTDPQSDDLRVQGVRTFIGMLGNHPRLRATALQTVGSKGWDGFTLAVVK

Secondary structure (DSSP, 8-state):
-HHHHHHHHHHHHHHHS---HHHHHHHHHHHHTT--S-PPPHHHHHHHHHHHHHHT--EEEEE--TTSHHHHHHHHHS-TT-EEEEEES-HHHHHHHHHHHHHTT-GGGEEEEES-HHHHGGGGTTSPPEEEEEE-S-GGGHHHHHHHHHHTEEEEEEEEEE--SGGGGGG-TT---HHHHHHHHHHHHHHH-TTEEEEEEEEEETTEEEEEEEEEE-/-HHHHHHHHHHHHHHHS---HHHHHHHHHHHHTT--S-PPPHHHHHHHHHHHHHHT--EEEEE--TTSHHHHHHHHHS-TT-EEEEEES-HHHHHHHHHHHHHTT-GGGEEEEES-HHHHGGGGTTSPPEEEEEE-S-GGGHHHHHHHHHHTEEEEEEEEEE--SGGGGGG-TT---HHHHHHHHHHHHHHH-TTEEEEEEEEEETTEEEEEEEEEE-

Organism: Cronobacter sakazakii (strain ATCC BAA-894) (NCBI:txid290339)

pLDDT: mean 98.19, std 1.44, range [84.75, 99.0]

Nearest PDB structures (foldseek):
  3tfw-assembly1_B-2  TM=9.929E-01  e=4.782E-35  Klebsiella pneumoniae subsp. pneumoniae MGH 78578
  8c9t-assembly1_D  TM=9.541E-01  e=3.235E-29  Streptomyces avermitilis MA-4680 = NBRC 14893
  4pca-assembly1_A  TM=8.977E-01  e=1.555E-19  Anaplasma phagocytophilum str. HGE1
  4pca-assembly2_B  TM=8.941E-01  e=4.641E-19  Anaplasma phagocytophilum str. HGE1
  4pca-assembly3_D-4  TM=9.002E-01  e=1.994E-18  Anaplasma phagocytophilum str. HGE1

Foldseek 3Di:
DQVVQAVVLVVCCPVPPDDDVLLVVLQVLLVVLPFPPLDDRPVVLLVLLVVCQVLQWQEEEEEAQQQNNSVLSNLVSHPPNGAYEYEEADPSSLVNNVVSCVSVVSVVRYHYHYHDCLVVLVVCLPPAAGQEYEYDDQQLCLVVVVVSNVSRHDANRKYKYWFLCVLVCLPDPPDPPSNSVSSVVNVVCQVPPPQKDKDKDW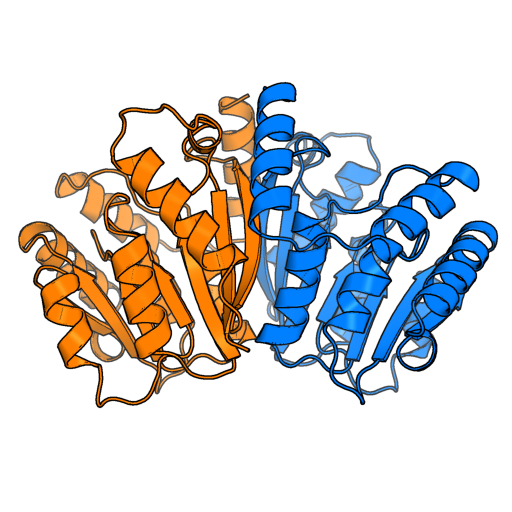DAHNVGTGIMMMIGGD/DQVVQAVVLVVCCPVPPDDDVLLVVLQVLLVVLPFPPLDDRPVVLLVLLVVCQVLQWQEEEEEAQQQNNSVLSNLVSHPPNGAYEYEEADPSSLVNNVVSCVSVVSVVRYHYHYHDCLVVLVVCLPPAAGQEYEYDDQQLCLVVVVVSNVSRHDANRKYKYWFLCVLVCLPDPPDPPSNSVSSVVNVVCQVPPPQKDKDKDWDAHNVGTGIMMMIGGD

Radius of gyration: 20.99 Å; Cα contacts (8 Å, |Δi|>4): 926; chains: 2; bounding box: 42×57×48 Å